Protein 6AAE (pdb70)

Nearest PDB structures (foldseek):
  6aae-assembly1_A  TM=1.003E+00  e=9.791E-67  uncultured bacterium
  6iey-assembly1_B  TM=1.002E+00  e=3.943E-62  uncultured bacterium
  6iey-assembly1_A  TM=9.837E-01  e=2.206E-59  uncultured bacterium
  6kmo-assembly1_A  TM=8.483E-01  e=2.985E-30  Enterobacter asburiae
  6kmo-assembly1_B  TM=8.339E-01  e=1.083E-29  Enterobacter asburiae

B-factor: mean 29.84, std 12.35, range [12.95, 97.44]

Sequence (622 aa):
PLNPHVEALLQMMAQMPAPDFSVANPAEIRAVFDNLAAPPQVARVENIAISLDGRDLDARLYVPEDADERPALMVYYHGGGWVIGTLDTHDGTCRALAQKSGCAVLSIAYRLAPEYRYPAPAEDCYDALVWAKQNAATLGVDGDRLAVGGDSAGGNLAAAVAIMARDRNGPALRHQLLIYPVTDNDFTLASYAENGGGEYYLSTDGMRWFWGHYLGDTAAENAPLAAVLNVADLSGLAPATVITAEYDPLRDEGIAYAKKLDAAGVPVDAATAPGMIHGFFSMFEAVPDSWEWIERGASNLKRDLALEPLNPHVEALLQMMAQMPAPDFSVANPAEIRAVFDNLAAPPQVARVENIAISLDGRDLDARLYVPEDADERPALMVYYHGGGWVIGTLDTHDGTCRALAQKSGCAVLSIAYRLAPEYRYPAPAEDCYDALVWAKQNAATLGVDGDRLAVGGDSAGGNLAAAVAIMARDRNGPALRHQLLIYPVTDNDFTLASYAENGGGEYYLSTDGMRWFWGHYLGDTAAENAPLAAVLNVADLSGLAPATVITAEYDPLRDEGIAYAKKLDAAGVPVDAATAPGMIHGFFSMFEAVPDSWEWIERGASNLKRDLALEHHHHHH

Solvent-accessible surface area: 24457 Å² total; per-residue (Å²): 141,36,18,94,45,0,71,35,17,31,104,21,57,77,134,55,94,86,78,129,107,121,84,53,73,19,71,41,48,52,44,48,29,54,130,82,36,17,41,15,115,15,58,121,45,62,89,30,73,0,79,28,136,80,42,104,3,94,1,24,0,0,14,3,79,153,31,79,174,131,4,4,0,0,0,0,0,2,0,11,3,0,0,6,2,30,16,10,20,10,15,20,2,0,29,0,0,0,72,76,2,27,6,0,0,0,0,0,26,6,63,32,0,26,100,101,100,29,71,21,0,1,49,0,0,16,42,0,0,37,46,0,76,141,45,11,95,116,18,33,2,6,9,106,12,0,0,0,0,0,7,10,0,0,0,0,0,0,0,0,0,2,4,3,6,73,92,112,144,23,16,85,28,71,5,0,0,0,0,2,0,0,0,16,51,57,36,122,49,55,0,8,88,93,3,5,69,38,88,34,95,20,17,17,88,0,2,127,20,16,10,41,21,0,12,30,158,51,48,15,142,110,0,81,31,0,2,0,28,97,27,96,82,1,46,68,9,10,38,2,0,2,1,4,0,55,43,0,0,1,36,35,0,0,53,35,0,5,138,66,0,92,86,33,62,4,86,41,45,53,23,45,0,95,3,3,0,13,11,0,0,50,19,11,111,14,0,32,65,0,61,105,18,0,75,90,0,0,50,14,0,127,165,43,3,53,127,203,153,43,18,101,35,0,75,36,23,22,104,33,52,81,116,77,80,91,79,72,56,102,66,74,53,19,70,88,18,41,59,56,51,25,69,53,79,3,36,1,85,15,57,111,31,70,100,38,70,0,75,26,135,85,42,104,5,92,1,28,3,0,13,5,94,139,24,52,181,126,5,3,0,0,0,0,0,1,0,12,3,0,0,11,5,50,16,43,9,5,20,21,3,0,21,0,0,0,58,81,2,26,6,0,0,0,0,0,26,6,61,33,0,29,106,97,103,26,64,22,0,0,45,0,0,15,40,0,0,40,33,0,76,133,40,12,102,109,13,37,2,16,9,96,14,0,0,0,0,0,8,10,0,0,0,0,0,0,0,0,0,3,3,3,6,76,94,110,142,20,14,84,25,104,0,0,0,0,0,2,0,0,0,14,50,50,35,120,46,56,0,7,94,95,3,6,65,39,100,40,85,16,28,22,106,22,2,126,60,22,9,41,38,0,15,32,156,51,43,10,141,110,0,63,28,0,0,0,25,88,21,104,83,3,47,69,8,10,36,2,0,2,1,3,0,51,36,0,0,1,35,31,0,0,75,29,0,5,154,72,0,91,87,32,63,4,88,38,38,52,26,47,0,94,4,4,0,13,10,0,0,51,19,10,75,20,0,53,63,0,44,112,19,1,76,87,0,0,60,11,0,127,134,34,2,57,93,141,161,99,113,150,172,194

Radius of gyration: 25.72 Å; Cα contacts (8 Å, |Δi|>4): 1347; chains: 2; bounding box: 73×61×62 Å

Secondary structure (DSSP, 8-state):
---HHHHHHHHHHHTSPP---SS--HHHHHHHHHHHHSPPP-SEEEEEEEEETTEEEEEEEEE-TT--SS--EEEEE--STTTS--TTTTHHHHHHHHHHH--EEEEE----TTTT-TTHHHHHHHHHHHHHHHTHHHHTS-TTSEEEEEETHHHHHHHHHHHHHHHTT-S--SEEEEES------TTSHHHHHHTTSTTSS-HHHHHHHHHHHHTTS-GGG-TTTSGGG-S--TTPPPEEEEEETT-TTHHHHHHHHHHHHHTT--EEEEEETT--TTGGGGTTT-TTHHHHHHHHHHHHHHHTS--/---HHHHHHHHHHTSS----TTS--HHHHHHHHTTSSSPPP-SEEEEEEEEETTEEEEEEEEE-TT--SS--EEEEE--STTTS--TTTTHHHHHHHHHHHTSEEEEE----TTTS-TTHHHHHHHHHHHHHHHTHHHHTS-TTSEEEEEETHHHHHHHHHHHHHHHTT-S--SEEEEES------TTSHHHHHHTTSTTSS-HHHHHHHHHHHHTTS-GGG-TTTSGGG-S--TTPPPEEEEEETT-TTHHHHHHHHHHHHHTT--EEEEEETT--TTGGGGTTT-TTHHHHHHHHHHHHHHHTPPPP-----

Structure (mmCIF, N/CA/C/O backbone):
data_6AAE
#
_entry.id   6AAE
#
_cell.length_a   118.943
_cell.length_b   153.586
_cell.length_c   44.243
_cell.angle_alpha   90.00
_cell.angle_beta   90.00
_cell.angle_gamma   90.00
#
_symmetry.space_group_name_H-M   'P 21 21 2'
#
loop_
_entity.id
_entity.type
_entity.pdbx_description
1 polymer Esterase
2 non-polymer 'PENTAETHYLENE GLYCOL'
3 non-polymer DI(HYDROXYETHYL)ETHER
4 water water
#
loop_
_atom_site.group_PDB
_atom_site.id
_atom_site.type_symbol
_atom_site.label_atom_id
_atom_site.label_alt_id
_atom_site.label_comp_id
_atom_site.label_asym_id
_atom_site.label_entity_id
_atom_site.label_seq_id
_atom_site.pdbx_PDB_ins_code
_atom_site.Cartn_x
_atom_site.Cartn_y
_atom_site.Cartn_z
_atom_site.occupancy
_atom_site.B_iso_or_equiv
_atom_site.auth_seq_id
_atom_site.auth_comp_id
_atom_site.auth_asym_id
_atom_site.auth_atom_id
_atom_site.pdbx_PDB_model_num
ATOM 1 N N . PRO A 1 2 ? -51.449 50.425 4.234 1.00 34.46 2 PRO A N 1
ATOM 2 C CA . PRO A 1 2 ? -50.850 50.085 2.942 1.00 31.39 2 PRO A CA 1
ATOM 3 C C . PRO A 1 2 ? -50.831 48.579 2.715 1.00 28.84 2 PRO A C 1
ATOM 4 O O . PRO A 1 2 ? -51.176 47.809 3.600 1.00 27.78 2 PRO A O 1
ATOM 8 N N . LEU A 1 3 ? -50.404 48.181 1.531 1.00 28.60 3 LEU A N 1
ATOM 9 C CA . LEU A 1 3 ? -50.356 46.781 1.168 1.00 26.82 3 LEU A CA 1
ATOM 10 C C . LEU A 1 3 ? -49.396 46.012 2.083 1.00 26.67 3 LEU A C 1
ATOM 11 O O . LEU A 1 3 ? -48.304 46.499 2.396 1.00 29.73 3 LEU A O 1
ATOM 16 N N . ASN A 1 4 ? -49.810 44.832 2.540 1.00 22.66 4 ASN A N 1
ATOM 17 C CA . ASN A 1 4 ? -48.917 43.945 3.279 1.00 25.08 4 ASN A CA 1
ATOM 18 C C . ASN A 1 4 ? -47.638 43.715 2.463 1.00 26.39 4 ASN A C 1
ATOM 19 O O . ASN A 1 4 ? -47.703 43.406 1.273 1.00 25.65 4 ASN A O 1
ATOM 24 N N . PRO A 1 5 ? -46.467 43.921 3.089 1.00 28.56 5 PRO A N 1
ATOM 25 C CA . PRO A 1 5 ? -45.180 43.812 2.388 1.00 31.77 5 PRO A CA 1
ATOM 26 C C . PRO A 1 5 ? -44.945 42.432 1.784 1.00 28.33 5 PRO A C 1
ATOM 27 O O . PRO A 1 5 ? -44.327 42.336 0.723 1.00 30.53 5 PRO A O 1
ATOM 31 N N . HIS A 1 6 ? -45.436 41.384 2.441 1.00 27.69 6 HIS A N 1
ATOM 32 C CA . HIS A 1 6 ? -45.294 40.043 1.898 1.00 28.11 6 HIS A CA 1
ATOM 33 C C . HIS A 1 6 ? -46.228 39.851 0.712 1.00 26.60 6 HIS A C 1
ATOM 34 O O . HIS A 1 6 ? -45.905 39.135 -0.234 1.00 26.28 6 HIS A O 1
ATOM 41 N N . VAL A 1 7 ? -47.386 40.503 0.754 1.00 26.85 7 VAL A N 1
ATOM 42 C CA . VAL A 1 7 ? -48.318 40.436 -0.365 1.00 24.87 7 VAL A CA 1
ATOM 43 C C . VAL A 1 7 ? -47.721 41.177 -1.554 1.00 25.25 7 VAL A C 1
ATOM 44 O O . VAL A 1 7 ? -47.783 40.714 -2.688 1.00 24.83 7 VAL A O 1
ATOM 48 N N . GLU A 1 8 ? -47.114 42.322 -1.277 1.00 26.18 8 GLU A N 1
ATOM 49 C CA . GLU A 1 8 ? -46.427 43.087 -2.308 1.00 29.30 8 GLU A CA 1
ATOM 50 C C . GLU A 1 8 ? -45.336 42.249 -2.981 1.00 31.00 8 GLU A C 1
ATOM 51 O O . GLU A 1 8 ? -45.280 42.169 -4.211 1.00 32.69 8 GLU A O 1
ATOM 57 N N . ALA A 1 9 ? -44.492 41.602 -2.179 1.00 31.19 9 ALA A N 1
ATOM 58 C CA . ALA A 1 9 ? -43.437 40.750 -2.722 1.00 30.36 9 ALA A CA 1
ATOM 59 C C . ALA A 1 9 ? -44.005 39.622 -3.575 1.00 33.02 9 ALA A C 1
ATOM 60 O O . ALA A 1 9 ? -43.438 39.288 -4.619 1.00 30.48 9 ALA A O 1
ATOM 62 N N . LEU A 1 10 ? -45.129 39.042 -3.147 1.00 24.39 10 LEU A N 1
ATOM 63 C CA . LEU A 1 10 ? -45.745 37.961 -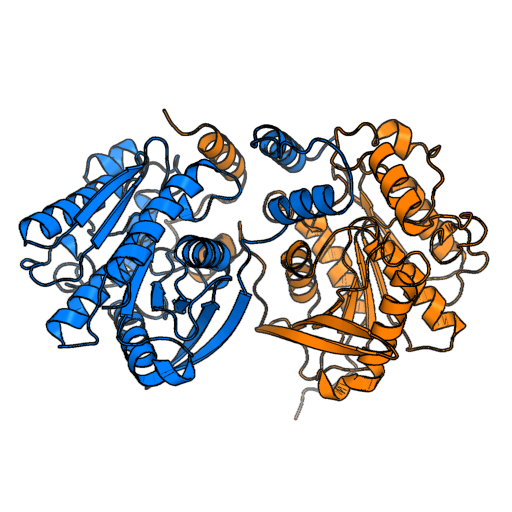3.904 1.00 27.70 10 LEU A CA 1
ATOM 64 C C . LEU A 1 10 ? -46.296 38.453 -5.242 1.00 31.17 10 LEU A C 1
ATOM 65 O O . LEU A 1 10 ? -46.147 37.780 -6.253 1.00 31.45 10 LEU A O 1
ATOM 70 N N . LEU A 1 11 ? -46.929 39.626 -5.247 1.00 30.13 11 LEU A N 1
ATOM 71 C CA . LEU A 1 11 ? -47.460 40.191 -6.489 1.00 32.95 11 LEU A CA 1
ATOM 72 C C . LEU A 1 11 ? -46.324 40.525 -7.451 1.00 35.18 11 LEU A C 1
ATOM 73 O O . LEU A 1 11 ? -46.447 40.349 -8.666 1.00 36.50 11 LEU A O 1
ATOM 78 N N . GLN A 1 12 ? -45.220 41.008 -6.897 1.00 32.42 12 GLN A N 1
ATOM 79 C CA . GLN A 1 12 ? -44.044 41.305 -7.702 1.00 38.97 12 GLN A CA 1
ATOM 80 C C . GLN A 1 12 ? -43.488 40.026 -8.294 1.00 41.69 12 GLN A C 1
ATOM 81 O O . GLN A 1 12 ? -43.158 39.977 -9.480 1.00 41.66 12 GLN A O 1
ATOM 87 N N . MET A 1 13 ? -43.407 38.985 -7.468 1.00 37.00 13 MET A N 1
ATOM 88 C CA . MET A 1 13 ? -42.892 37.704 -7.924 1.00 38.70 13 MET A CA 1
ATOM 89 C C . MET A 1 13 ? -43.790 37.106 -8.995 1.00 41.00 13 MET A C 1
ATOM 90 O O . MET A 1 13 ? -43.302 36.569 -9.987 1.00 45.76 13 MET A O 1
ATOM 95 N N . MET A 1 14 ? -45.101 37.209 -8.801 1.00 38.23 14 MET A N 1
ATOM 96 C CA . MET A 1 14 ? -46.056 36.698 -9.777 1.00 40.61 14 MET A CA 1
ATOM 97 C C . MET A 1 14 ? -45.894 37.430 -11.106 1.00 45.57 14 MET A C 1
ATOM 98 O O . MET A 1 14 ? -46.144 36.862 -12.168 1.00 46.70 14 MET A O 1
ATOM 103 N N . ALA A 1 15 ? -45.460 38.685 -11.033 1.00 42.11 15 ALA A N 1
ATOM 104 C CA . ALA A 1 15 ? -45.297 39.532 -12.214 1.00 47.57 15 ALA A CA 1
ATOM 105 C C . ALA A 1 15 ? -44.092 39.130 -13.067 1.00 52.90 15 ALA A C 1
ATOM 106 O O . ALA A 1 15 ? -44.103 39.311 -14.285 1.00 53.67 15 ALA A O 1
ATOM 108 N N . GLN A 1 16 ? -43.055 38.597 -12.424 1.00 50.99 16 GLN A N 1
ATOM 109 C CA . GLN A 1 16 ? -41.835 38.196 -13.124 1.00 50.89 16 GLN A CA 1
ATOM 110 C C . GLN A 1 16 ? -41.927 36.789 -13.710 1.00 52.76 16 GLN A C 1
ATOM 111 O O . GLN A 1 16 ? -40.946 36.268 -14.236 1.00 53.85 16 GLN A O 1
ATOM 117 N N . MET A 1 17 ? -43.098 36.172 -13.614 1.00 51.82 17 MET A N 1
ATOM 118 C CA . MET A 1 17 ? -43.279 34.820 -14.128 1.00 55.87 17 MET A CA 1
ATOM 119 C C . MET A 1 17 ? -43.643 34.849 -15.613 1.00 61.05 17 MET A C 1
ATOM 120 O O . MET A 1 17 ? -44.183 35.843 -16.103 1.00 56.94 17 MET A O 1
ATOM 125 N N . PRO A 1 18 ? -43.321 33.766 -16.340 1.00 65.08 18 PRO A N 1
ATOM 126 C CA . PRO A 1 18 ? -43.664 33.667 -17.763 1.00 66.68 18 PRO A CA 1
ATOM 127 C C . PRO A 1 18 ? -45.164 33.844 -18.013 1.00 69.14 18 PRO A C 1
ATOM 128 O O . PRO A 1 18 ? -45.961 33.141 -17.395 1.00 68.79 18 PRO A O 1
ATOM 132 N N . ALA A 1 19 ? -45.529 34.778 -18.890 1.00 71.77 19 ALA A N 1
ATOM 133 C CA . ALA A 1 19 ? -46.925 35.038 -19.246 1.00 73.70 19 ALA A CA 1
ATOM 134 C C . ALA A 1 19 ? -47.583 33.779 -19.843 1.00 78.57 19 ALA A C 1
ATOM 135 O O . ALA A 1 19 ? -46.913 33.000 -20.515 1.00 78.06 19 ALA A O 1
ATOM 137 N N . PRO A 1 20 ? -48.892 33.554 -19.583 1.00 82.15 20 PRO A N 1
ATOM 138 C CA . PRO A 1 20 ? -49.496 32.265 -20.001 1.00 80.85 20 PRO A CA 1
ATOM 139 C C . PRO A 1 20 ? -49.785 32.084 -21.520 1.00 80.30 20 PRO A C 1
ATOM 140 O O . PRO A 1 20 ? -50.045 30.964 -21.916 1.00 79.96 20 PRO A O 1
ATOM 144 N N . ASP A 1 21 ? -49.742 33.190 -22.281 1.00 79.79 21 ASP A N 1
ATOM 145 C CA . ASP A 1 21 ? -49.869 33.372 -23.767 1.00 81.03 21 ASP A CA 1
ATOM 146 C C . ASP A 1 21 ? -51.220 33.072 -24.482 1.00 74.94 21 ASP A C 1
ATOM 147 O O . ASP A 1 21 ? -51.242 32.848 -25.684 1.00 76.81 21 ASP A O 1
ATOM 152 N N . PHE A 1 22 ? -52.336 33.152 -23.770 1.00 65.10 22 PHE A N 1
ATOM 153 C CA . PHE A 1 22 ? -53.621 32.892 -24.392 1.00 58.42 22 PHE A CA 1
ATOM 154 C C . PHE A 1 22 ? -54.150 34.122 -25.147 1.00 48.98 22 PHE A C 1
ATOM 155 O O . PHE A 1 22 ? -53.948 35.277 -24.743 1.00 50.29 22 PHE A O 1
ATOM 163 N N . SER A 1 23 ? -54.839 33.844 -26.249 1.00 47.33 23 SER A N 1
ATOM 164 C CA . SER A 1 23 ? -55.327 34.868 -27.167 1.00 43.18 23 SER A CA 1
ATOM 165 C C . SER A 1 23 ? -56.619 35.507 -26.664 1.00 41.90 23 SER A C 1
ATOM 166 O O . SER A 1 23 ? -56.908 36.675 -26.949 1.00 43.81 23 SER A O 1
ATOM 169 N N . VAL A 1 24 ? -57.404 34.734 -25.919 1.00 38.23 24 VAL A N 1
ATOM 170 C CA . VAL A 1 24 ? -58.689 35.229 -25.457 1.00 35.68 24 VAL A CA 1
ATOM 171 C C . VAL A 1 24 ? -59.089 34.614 -24.109 1.00 27.05 24 VAL A C 1
ATOM 172 O O . VAL A 1 24 ? -58.715 33.483 -23.778 1.00 30.12 24 VAL A O 1
ATOM 176 N N . ALA A 1 25 ? -59.850 35.386 -23.339 1.00 28.22 25 ALA A N 1
ATOM 177 C CA . ALA A 1 25 ? -60.324 34.966 -22.024 1.00 26.90 25 ALA A CA 1
ATOM 178 C C . ALA A 1 25 ? -61.626 34.196 -22.123 1.00 23.06 25 ALA A C 1
ATOM 179 O O . ALA A 1 25 ? -62.707 34.743 -21.898 1.00 24.28 25 ALA A O 1
ATOM 181 N N . ASN A 1 26 ? -61.530 32.927 -22.498 1.00 21.34 26 ASN A N 1
ATOM 182 C CA . ASN A 1 26 ? -62.665 32.029 -22.413 1.00 19.28 26 ASN A CA 1
ATOM 183 C C . ASN A 1 26 ? -62.447 31.081 -21.227 1.00 18.54 26 ASN A C 1
ATOM 184 O O . ASN A 1 26 ? -61.334 31.012 -20.707 1.00 20.35 26 ASN A O 1
ATOM 189 N N . PRO A 1 27 ? -63.490 30.358 -20.803 1.00 19.01 27 PRO A N 1
ATOM 190 C CA . PRO A 1 27 ? -63.350 29.547 -19.581 1.00 17.65 27 PRO A CA 1
ATOM 191 C C . PRO A 1 27 ? -62.195 28.539 -19.606 1.00 19.04 27 PRO A C 1
ATOM 192 O O . PRO A 1 27 ? -61.480 28.429 -18.611 1.00 21.23 27 PRO A O 1
ATOM 196 N N . ALA A 1 28 ? -61.985 27.833 -20.714 1.00 20.05 28 ALA A N 1
ATOM 197 C CA . ALA A 1 28 ? -60.932 26.826 -20.734 1.00 21.09 28 ALA A CA 1
ATOM 198 C C . ALA A 1 28 ? -59.560 27.464 -20.494 1.00 21.53 28 ALA A C 1
ATOM 199 O O . ALA A 1 28 ? -58.740 26.921 -19.751 1.00 23.78 28 ALA A O 1
ATOM 201 N N . GLU A 1 29 ? -59.330 28.625 -21.097 1.00 22.67 29 GLU A N 1
ATOM 202 C CA . GLU A 1 29 ? -58.065 29.337 -20.936 1.00 26.31 29 GLU A CA 1
ATOM 203 C C . GLU A 1 29 ? -57.852 29.795 -19.495 1.00 24.69 29 GLU A C 1
ATOM 204 O O . GLU A 1 29 ? -56.759 29.647 -18.932 1.00 25.49 29 GLU A O 1
ATOM 210 N N . ILE A 1 30 ? -58.896 30.379 -18.921 1.00 21.15 30 ILE A N 1
ATOM 211 C CA . ILE A 1 30 ? -58.788 30.961 -17.587 1.00 20.95 30 ILE A CA 1
ATOM 212 C C . ILE A 1 30 ? -58.651 29.828 -16.565 1.00 22.17 30 ILE A C 1
ATOM 213 O O . ILE A 1 30 ? -57.888 29.951 -15.615 1.00 22.64 30 ILE A O 1
ATOM 218 N N . ARG A 1 31 ? -59.370 28.729 -16.778 1.00 19.62 31 ARG A N 1
ATOM 219 C CA . ARG A 1 31 ? -59.224 27.536 -15.936 1.00 20.20 31 ARG A CA 1
ATOM 220 C C . ARG A 1 31 ? -57.786 27.046 -15.953 1.00 25.00 31 ARG A C 1
ATOM 221 O O . ARG A 1 31 ? -57.214 26.706 -14.917 1.00 23.24 31 ARG A O 1
ATOM 229 N N . ALA A 1 32 ? -57.200 27.019 -17.148 1.00 23.94 32 ALA A N 1
ATOM 230 C CA . ALA A 1 32 ? -55.845 26.517 -17.319 1.00 25.03 32 ALA A CA 1
ATOM 231 C C . ALA A 1 32 ? -54.844 27.401 -16.594 1.00 24.60 32 ALA A C 1
ATOM 232 O O . ALA A 1 32 ? -53.957 26.898 -15.902 1.00 27.31 32 ALA A O 1
ATOM 234 N N . VAL A 1 33 ? -54.985 28.713 -16.753 1.00 24.87 33 VAL A N 1
ATOM 235 C CA . VAL A 1 33 ? -54.103 29.657 -16.070 1.00 28.26 33 VAL A CA 1
ATOM 236 C C . VAL A 1 33 ? -54.204 29.502 -14.546 1.00 28.86 33 VAL A C 1
ATOM 237 O O . VAL A 1 33 ? -53.185 29.440 -13.856 1.00 31.15 33 VAL A O 1
ATOM 241 N N . PHE A 1 34 ? -55.429 29.416 -14.032 1.00 25.56 34 PHE A N 1
ATOM 242 C CA . PHE A 1 34 ? -55.634 29.307 -12.589 1.00 22.29 34 PHE A CA 1
ATOM 243 C C . PHE A 1 34 ? -55.113 27.969 -12.052 1.00 23.84 34 PHE A C 1
ATOM 244 O O . PHE A 1 34 ? -54.475 27.935 -11.001 1.00 23.30 34 PHE A O 1
ATOM 252 N N . ASP A 1 35 ? -55.376 26.872 -12.759 1.00 22.21 35 ASP A N 1
ATOM 253 C CA . ASP A 1 35 ? -54.783 25.580 -12.385 1.00 25.69 35 ASP A CA 1
ATOM 254 C C . ASP A 1 35 ? -53.257 25.639 -12.292 1.00 27.66 35 ASP A C 1
ATOM 255 O O . ASP A 1 35 ? -52.652 25.094 -11.363 1.00 26.41 35 ASP A O 1
ATOM 260 N N . ASN A 1 36 ? -52.627 26.298 -13.257 1.00 25.51 36 ASN A N 1
ATOM 261 C CA . ASN A 1 36 ? -51.175 26.378 -13.265 1.00 30.91 36 ASN A CA 1
ATOM 262 C C . ASN A 1 36 ? -50.656 27.152 -12.058 1.00 30.70 36 ASN A C 1
ATOM 263 O O . ASN A 1 36 ? -49.629 26.808 -11.479 1.00 34.91 36 ASN A O 1
ATOM 268 N N . LEU A 1 37 ? -51.377 28.201 -11.696 1.00 26.17 37 LEU A N 1
ATOM 269 C CA . LEU A 1 37 ? -51.015 29.054 -10.576 1.00 30.93 37 LEU A CA 1
ATOM 270 C C . LEU A 1 37 ? -51.259 28.346 -9.256 1.00 30.28 37 LEU A C 1
ATOM 271 O O . LEU A 1 37 ? -50.402 28.332 -8.372 1.00 32.92 37 LEU A O 1
ATOM 276 N N . ALA A 1 38 ? -52.435 27.743 -9.134 1.00 23.54 38 ALA A N 1
ATOM 277 C CA . ALA A 1 38 ? -52.960 27.410 -7.812 1.00 24.27 38 ALA A CA 1
ATOM 278 C C . ALA A 1 38 ? -52.845 25.942 -7.410 1.00 23.41 38 ALA A C 1
ATOM 279 O O . ALA A 1 38 ? -52.962 25.629 -6.231 1.00 25.79 38 ALA A O 1
ATOM 281 N N . ALA A 1 39 ? -52.649 25.036 -8.359 1.00 19.69 39 ALA A N 1
ATOM 282 C CA . ALA A 1 39 ? -52.658 23.619 -8.005 1.00 21.40 39 ALA A CA 1
ATOM 283 C C . ALA A 1 39 ? -51.271 23.005 -8.117 1.00 23.66 39 ALA A C 1
ATOM 284 O O . ALA A 1 39 ? -50.435 23.479 -8.892 1.00 24.01 39 ALA A O 1
ATOM 286 N N . PRO A 1 40 ? -51.030 21.923 -7.361 1.00 23.62 40 PRO A N 1
ATOM 287 C CA . PRO A 1 40 ? -49.759 21.208 -7.510 1.00 26.46 40 PRO A CA 1
ATOM 288 C C . PRO A 1 40 ? -49.726 20.521 -8.868 1.00 23.31 40 PRO A C 1
ATOM 289 O O . PRO A 1 40 ? -50.763 20.466 -9.536 1.00 24.42 40 PRO A O 1
ATOM 293 N N . PRO A 1 41 ? -48.555 20.043 -9.298 1.00 21.59 41 PRO A N 1
ATOM 294 C CA . PRO A 1 41 ? -48.508 19.401 -10.614 1.00 19.27 41 PRO A CA 1
ATOM 295 C C . PRO A 1 41 ? -49.502 18.261 -10.694 1.00 24.93 41 PRO A C 1
ATOM 296 O O . PRO A 1 41 ? -49.631 17.476 -9.749 1.00 21.79 41 PRO A O 1
ATOM 300 N N . GLN A 1 42 ? -50.197 18.178 -11.818 1.00 23.03 42 GLN A N 1
ATOM 301 C CA . GLN A 1 42 ? -51.275 17.211 -11.954 1.00 24.47 42 GLN A CA 1
ATOM 302 C C . GLN A 1 42 ? -50.781 15.786 -12.185 1.00 25.63 42 GLN A C 1
ATOM 303 O O . GLN A 1 42 ? -49.927 15.531 -13.036 1.00 25.62 42 GLN A O 1
ATOM 309 N N . VAL A 1 43 ? -51.314 14.859 -11.402 1.00 23.86 43 VAL A N 1
ATOM 310 C CA . VAL A 1 43 ? -51.115 13.442 -11.654 1.00 22.95 43 VAL A CA 1
ATOM 311 C C . VAL A 1 43 ? -52.494 12.779 -11.701 1.00 23.34 43 VAL A C 1
ATOM 312 O O . VAL A 1 43 ? -53.490 13.412 -11.372 1.00 27.44 43 VAL A O 1
ATOM 316 N N . ALA A 1 44 ? -52.553 11.524 -12.119 1.00 24.62 44 ALA A N 1
ATOM 317 C CA . ALA A 1 44 ? -53.841 10.842 -12.237 1.00 28.81 44 ALA A CA 1
ATOM 318 C C . ALA A 1 44 ? -54.342 10.377 -10.883 1.00 32.79 44 ALA A C 1
ATOM 319 O O . ALA A 1 44 ? -55.533 10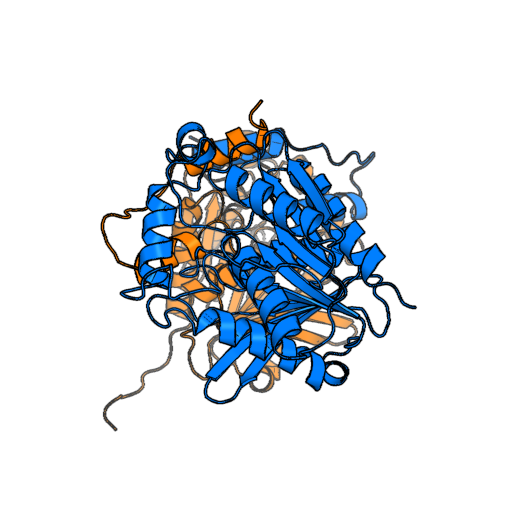.457 -10.572 1.00 29.95 44 ALA A O 1
ATOM 321 N N . ARG A 1 45 ? -53.429 9.873 -10.071 1.00 23.67 45 ARG A N 1
ATOM 322 C CA . ARG A 1 45 ? -53.827 9.274 -8.815 1.00 30.21 45 ARG A CA 1
ATOM 323 C C . ARG A 1 45 ? -52.738 9.442 -7.783 1.00 25.41 45 ARG A C 1
ATOM 324 O O . ARG A 1 45 ? -51.560 9.277 -8.087 1.00 25.12 45 ARG A O 1
ATOM 332 N N . VAL A 1 46 ? -53.158 9.776 -6.571 1.00 26.54 46 VAL A N 1
ATOM 333 C CA . VAL A 1 46 ? -52.288 9.819 -5.417 1.00 25.41 46 VAL A CA 1
ATOM 334 C C . VAL A 1 46 ? -52.936 8.941 -4.368 1.00 26.92 46 VAL A C 1
ATOM 335 O O . VAL A 1 46 ? -54.118 9.103 -4.079 1.00 28.72 46 VAL A O 1
ATOM 339 N N . GLU A 1 47 ? -52.180 8.003 -3.821 1.00 23.29 47 GLU A N 1
ATOM 340 C CA . GLU A 1 47 ? -52.698 7.083 -2.819 1.00 27.37 47 GLU A CA 1
ATOM 341 C C . GLU A 1 47 ? -51.826 7.101 -1.572 1.00 27.14 47 GLU A C 1
ATOM 342 O O . GLU A 1 47 ? -50.615 6.916 -1.654 1.00 25.83 47 GLU A O 1
ATOM 348 N N . ASN A 1 48 ? -52.445 7.323 -0.420 1.00 26.02 48 ASN A N 1
ATOM 349 C CA . ASN A 1 48 ? -51.748 7.220 0.846 1.00 26.69 48 ASN A CA 1
ATOM 350 C C . ASN A 1 48 ? -51.691 5.767 1.272 1.00 31.62 48 ASN A C 1
ATOM 351 O O . ASN A 1 48 ? -52.716 5.103 1.392 1.00 33.97 48 ASN A O 1
ATOM 356 N N . ILE A 1 49 ? -50.483 5.270 1.481 1.00 27.08 49 ILE A N 1
ATOM 357 C CA . ILE A 1 49 ? -50.275 3.855 1.750 1.00 29.57 49 ILE A CA 1
ATOM 358 C C . ILE A 1 49 ? -49.559 3.683 3.077 1.00 33.72 49 ILE A C 1
ATOM 359 O O . ILE A 1 49 ? -48.623 4.415 3.374 1.00 33.30 49 ILE A O 1
ATOM 364 N N . ALA A 1 50 ? -50.007 2.740 3.894 1.00 31.58 50 ALA A N 1
ATOM 365 C CA . ALA A 1 50 ? -49.257 2.418 5.098 1.00 32.99 50 ALA A CA 1
ATOM 366 C C . ALA A 1 50 ? -48.417 1.171 4.852 1.00 33.31 50 ALA A C 1
ATOM 367 O O . ALA A 1 50 ? -48.946 0.118 4.517 1.00 34.88 50 ALA A O 1
ATOM 369 N N . ILE A 1 51 ? -47.103 1.291 5.004 1.00 27.59 51 ILE A N 1
ATOM 370 C CA . ILE A 1 51 ? -46.224 0.141 4.814 1.00 25.43 51 ILE A CA 1
ATOM 371 C C . ILE A 1 51 ? -45.900 -0.511 6.149 1.00 27.59 51 ILE A C 1
ATOM 372 O O . ILE A 1 51 ? -45.222 0.073 6.987 1.00 25.93 51 ILE A O 1
ATOM 377 N N . SER A 1 52 ? -46.407 -1.723 6.357 1.00 27.21 52 SER A N 1
ATOM 378 C CA . SER A 1 52 ? -46.170 -2.421 7.611 1.00 28.40 52 SER A CA 1
ATOM 379 C C . SER A 1 52 ? -44.954 -3.302 7.473 1.00 29.46 52 SER A C 1
ATOM 380 O O . SER A 1 52 ? -44.986 -4.312 6.770 1.00 28.97 52 SER A O 1
ATOM 383 N N . LEU A 1 53 ? -43.870 -2.889 8.123 1.00 26.24 53 LEU A N 1
ATOM 384 C CA . LEU A 1 53 ? -42.632 -3.648 8.115 1.00 30.23 53 LEU A CA 1
ATOM 385 C C . LEU A 1 53 ? -42.459 -4.349 9.445 1.00 31.30 53 LEU A C 1
ATOM 386 O O . LEU A 1 53 ? -43.196 -4.086 10.395 1.00 33.53 53 LEU A O 1
ATOM 391 N N . ASP A 1 54 ? -41.473 -5.235 9.511 1.00 33.20 54 ASP A N 1
ATOM 392 C CA . ASP A 1 54 ? -41.111 -5.854 10.774 1.00 38.02 54 ASP A CA 1
ATOM 393 C C . ASP A 1 54 ? -40.718 -4.790 11.791 1.00 35.59 54 ASP A C 1
ATOM 394 O O . ASP A 1 54 ? -39.685 -4.143 11.642 1.00 35.07 54 ASP A O 1
ATOM 399 N N . GLY A 1 55 ? -41.555 -4.591 12.805 1.00 34.41 55 GLY A N 1
ATOM 400 C CA . GLY A 1 55 ? -41.212 -3.722 13.918 1.00 34.60 55 GLY A CA 1
ATOM 401 C C . GLY A 1 55 ? -41.589 -2.254 13.795 1.00 36.08 55 GLY A C 1
ATOM 402 O O . GLY A 1 55 ? -41.432 -1.491 14.754 1.00 34.07 55 GLY A O 1
ATOM 403 N N . ARG A 1 56 ? -42.084 -1.848 12.629 1.00 32.47 56 ARG A N 1
ATOM 404 C CA . ARG A 1 56 ? -42.454 -0.449 12.413 1.00 32.62 56 ARG A CA 1
ATOM 405 C C . ARG A 1 56 ? -43.351 -0.293 11.194 1.00 30.17 56 ARG A C 1
ATOM 406 O O . ARG A 1 56 ? -43.230 -1.053 10.231 1.00 26.90 56 ARG A O 1
ATOM 414 N N . ASP A 1 57 ? -44.242 0.694 11.246 1.00 29.76 57 ASP A N 1
ATOM 415 C CA . ASP A 1 57 ? -45.033 1.100 10.088 1.00 26.75 57 ASP A CA 1
ATOM 416 C C . ASP A 1 57 ? -44.480 2.395 9.511 1.00 26.92 57 ASP A C 1
ATOM 417 O O . ASP A 1 57 ? -44.144 3.312 10.258 1.00 28.97 57 ASP A O 1
ATOM 422 N N . LEU A 1 58 ? -44.395 2.473 8.189 1.00 24.14 58 LEU A N 1
ATOM 423 C CA . LEU A 1 58 ? -43.981 3.716 7.536 1.00 24.55 58 LEU A CA 1
ATOM 424 C C . LEU A 1 58 ? -45.119 4.239 6.683 1.00 26.57 58 LEU A C 1
ATOM 425 O O . LEU A 1 58 ? -45.764 3.470 5.968 1.00 26.90 58 LEU A O 1
ATOM 430 N N . ASP A 1 59 ? -45.379 5.539 6.758 1.00 24.45 59 ASP A N 1
ATOM 431 C CA . ASP A 1 59 ? -46.293 6.163 5.813 1.00 23.69 59 ASP A CA 1
ATOM 432 C C . ASP A 1 59 ? -45.610 6.249 4.461 1.00 22.27 59 ASP A C 1
ATOM 433 O O . ASP A 1 59 ? -44.404 6.485 4.396 1.00 21.81 59 ASP A O 1
ATOM 438 N N . ALA A 1 60 ? -46.374 6.057 3.390 1.00 22.48 60 ALA A N 1
ATOM 439 C CA . ALA A 1 60 ? -45.863 6.257 2.041 1.00 21.16 60 ALA A CA 1
ATOM 440 C C . ALA A 1 60 ? -46.936 6.852 1.145 1.00 21.13 60 ALA A C 1
ATOM 441 O O . ALA A 1 60 ? -48.116 6.887 1.501 1.00 20.89 60 ALA A O 1
ATOM 443 N N . ARG A 1 61 ? -46.522 7.338 -0.023 1.00 20.75 61 ARG A N 1
ATOM 444 C CA . ARG A 1 61 ? -47.475 7.920 -0.946 1.00 18.27 61 ARG A CA 1
ATOM 445 C C . ARG A 1 61 ? -47.098 7.521 -2.356 1.00 20.52 61 ARG A C 1
ATOM 446 O O . ARG A 1 61 ? -45.947 7.663 -2.771 1.00 20.36 61 ARG A O 1
ATOM 454 N N . LEU A 1 62 ? -48.086 7.000 -3.074 1.00 18.47 62 LEU A N 1
ATOM 455 C CA . LEU A 1 62 ? -47.897 6.525 -4.435 1.00 18.46 62 LEU A CA 1
ATOM 456 C C . LEU A 1 62 ? -48.497 7.531 -5.401 1.00 21.34 62 LEU A C 1
ATOM 457 O O . LEU A 1 62 ? -49.659 7.924 -5.262 1.00 22.29 62 LEU A O 1
ATOM 462 N N . TYR A 1 63 ? -47.693 7.959 -6.367 1.00 19.32 63 TYR A N 1
ATOM 463 C CA . TYR A 1 63 ? -48.124 8.912 -7.374 1.00 18.66 63 TYR A CA 1
ATOM 464 C C . TYR A 1 63 ? -48.134 8.194 -8.717 1.00 22.24 63 TYR A C 1
ATOM 465 O O . TYR A 1 63 ? -47.127 7.621 -9.122 1.00 21.52 63 TYR A O 1
ATOM 474 N N . VAL A 1 64 ? -49.270 8.203 -9.398 1.00 21.58 64 VAL A N 1
ATOM 475 C CA . VAL A 1 64 ? -49.336 7.623 -10.733 1.00 22.92 64 VAL A CA 1
ATOM 476 C C . VAL A 1 64 ? -49.664 8.735 -11.721 1.00 24.57 64 VAL A C 1
ATOM 477 O O . VAL A 1 64 ? -50.689 9.404 -11.585 1.00 24.87 64 VAL A O 1
ATOM 481 N N . PRO A 1 65 ? -48.778 8.968 -12.701 1.00 26.28 65 PRO A N 1
ATOM 482 C CA . PRO A 1 65 ? -49.033 10.120 -13.569 1.00 28.30 65 PRO A CA 1
ATOM 483 C C . PRO A 1 65 ? -50.072 9.831 -14.651 1.00 33.18 65 PRO A C 1
ATOM 484 O O . PRO A 1 65 ? -50.361 8.666 -14.940 1.00 31.40 65 PRO A O 1
ATOM 488 N N . GLU A 1 66 ? -50.616 10.893 -15.243 1.00 31.81 66 GLU A N 1
ATOM 489 C CA . GLU A 1 66 ? -51.462 10.753 -16.418 1.00 38.83 66 GLU A CA 1
ATOM 490 C C . GLU A 1 66 ? -50.620 10.107 -17.510 1.00 41.69 66 GLU A C 1
ATOM 491 O O . GLU A 1 66 ? -49.389 10.157 -17.444 1.00 44.12 66 GLU A O 1
ATOM 497 N N . ASP A 1 67 ? -51.264 9.485 -18.493 1.00 46.61 67 ASP A N 1
ATOM 498 C CA . ASP A 1 67 ? -50.549 8.981 -19.667 1.00 46.86 67 ASP A CA 1
ATOM 499 C C . ASP A 1 67 ? -49.646 7.792 -19.324 1.00 47.06 67 ASP A C 1
ATOM 500 O O . ASP A 1 67 ? -48.810 7.400 -20.133 1.00 48.61 67 ASP A O 1
ATOM 505 N N . ALA A 1 68 ? -49.783 7.235 -18.125 1.00 45.50 68 ALA A N 1
ATOM 506 C CA . ALA A 1 68 ? -48.8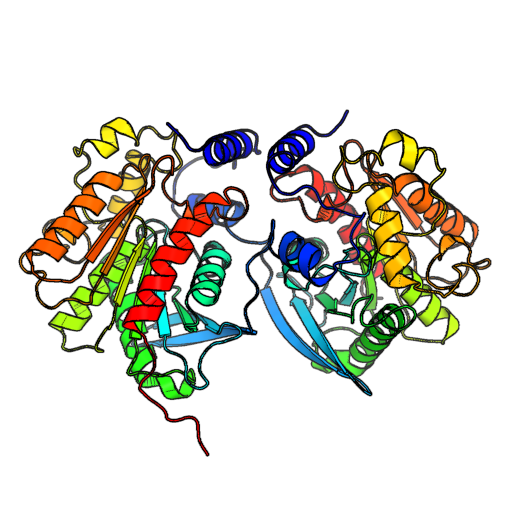79 6.166 -17.694 1.00 42.34 68 ALA A CA 1
ATOM 507 C C . ALA A 1 68 ? -49.286 4.822 -18.279 1.00 39.98 68 ALA A C 1
ATOM 508 O O . ALA A 1 68 ? -50.455 4.601 -18.596 1.00 41.31 68 ALA A O 1
ATOM 510 N N . ASP A 1 69 ? -48.309 3.930 -18.410 1.00 38.49 69 ASP A N 1
ATOM 511 C CA . ASP A 1 69 ? -48.565 2.534 -18.751 1.00 38.96 69 ASP A CA 1
ATOM 512 C C . ASP A 1 69 ? -49.546 1.908 -17.770 1.00 39.17 69 ASP A C 1
ATOM 513 O O . ASP A 1 69 ? -49.735 2.403 -16.657 1.00 39.85 69 ASP A O 1
ATOM 518 N N . GLU A 1 70 ? -50.151 0.803 -18.186 1.00 40.32 70 GLU A N 1
ATOM 519 C CA . GLU A 1 70 ? -51.032 0.027 -17.328 1.00 39.45 70 GLU A CA 1
ATOM 520 C C . GLU A 1 70 ? -50.302 -0.452 -16.078 1.00 39.29 70 GLU A C 1
ATOM 521 O O . GLU A 1 70 ? -50.831 -0.379 -14.965 1.00 37.50 70 GLU A O 1
ATOM 527 N N . ARG A 1 71 ? -49.085 -0.945 -16.279 1.00 37.65 71 ARG A N 1
ATOM 528 C CA . ARG A 1 71 ? -48.193 -1.349 -15.193 1.00 33.91 71 ARG A CA 1
ATOM 529 C C . ARG A 1 71 ? -46.912 -0.530 -15.275 1.00 31.40 71 ARG A C 1
ATOM 530 O O . ARG A 1 71 ? -45.922 -0.998 -15.828 1.00 30.51 71 ARG A O 1
ATOM 538 N N . PRO A 1 72 ? -46.925 0.696 -14.744 1.00 26.69 72 PRO A N 1
ATOM 539 C CA . PRO A 1 72 ? -45.755 1.555 -14.972 1.00 27.67 72 PRO A CA 1
ATOM 540 C C . PRO A 1 72 ? -44.528 1.161 -14.152 1.00 27.81 72 PRO A C 1
ATOM 541 O O . PRO A 1 72 ? -44.629 0.472 -13.126 1.00 25.13 72 PRO A O 1
ATOM 545 N N . ALA A 1 73 ? -43.364 1.595 -14.620 1.00 24.50 73 ALA A N 1
ATOM 546 C CA . ALA A 1 73 ? -42.144 1.491 -13.829 1.00 24.66 73 ALA A CA 1
ATOM 547 C C . ALA A 1 73 ? -42.303 2.286 -12.528 1.00 22.79 73 ALA A C 1
ATOM 548 O O . ALA A 1 73 ? -43.168 3.151 -12.422 1.00 23.78 73 ALA A O 1
ATOM 550 N N . LEU A 1 74 ? -41.467 1.992 -11.542 1.00 22.12 74 LEU A N 1
ATOM 551 C CA . LEU A 1 74 ? -41.579 2.625 -10.231 1.00 20.59 74 LEU A CA 1
ATOM 552 C C . LEU A 1 74 ? -40.254 3.200 -9.752 1.00 21.20 74 LEU A C 1
ATOM 553 O O . LEU A 1 74 ? -39.251 2.492 -9.712 1.00 21.18 74 LEU A O 1
ATOM 558 N N . MET A 1 75 ? -40.252 4.479 -9.385 1.00 20.80 75 MET A N 1
ATOM 559 C CA . MET A 1 75 ? -39.171 5.022 -8.583 1.00 18.76 75 MET A CA 1
ATOM 560 C C . MET A 1 75 ? -39.562 5.127 -7.114 1.00 20.39 75 MET A C 1
ATOM 561 O O . MET A 1 75 ? -40.531 5.805 -6.760 1.00 21.33 75 MET A O 1
ATOM 566 N N . VAL A 1 76 ? -38.805 4.464 -6.253 1.00 18.76 76 VAL A N 1
ATOM 567 C CA . VAL A 1 76 ? -38.973 4.649 -4.821 1.00 19.40 76 VAL A CA 1
ATOM 568 C C . VAL A 1 76 ? -38.173 5.895 -4.430 1.00 20.74 76 VAL A C 1
ATOM 569 O O . VAL A 1 76 ? -36.976 5.983 -4.697 1.00 20.12 76 VAL A O 1
ATOM 573 N N . TYR A 1 77 ? -38.858 6.869 -3.841 1.00 19.03 77 TYR A N 1
ATOM 574 C CA . TYR A 1 77 ? -38.280 8.196 -3.592 1.00 17.63 77 TYR A CA 1
ATOM 575 C C . TYR A 1 77 ? -38.106 8.487 -2.109 1.00 19.44 77 TYR A C 1
ATOM 576 O O . TYR A 1 77 ? -38.989 8.200 -1.298 1.00 19.55 77 TYR A O 1
ATOM 585 N N . TYR A 1 78 ? -36.976 9.094 -1.762 1.00 19.29 78 TYR A N 1
ATOM 586 C CA . TYR A 1 78 ? -36.678 9.458 -0.381 1.00 19.63 78 TYR A CA 1
ATOM 587 C C . TYR A 1 78 ? -36.491 10.969 -0.236 1.00 21.30 78 TYR A C 1
ATOM 588 O O . TYR A 1 78 ? -35.575 11.555 -0.835 1.00 20.93 78 TYR A O 1
ATOM 597 N N . HIS A 1 79 ? -37.361 11.599 0.555 1.00 17.75 79 HIS A N 1
ATOM 598 C CA . HIS A 1 79 ? -37.321 13.055 0.720 1.00 19.09 79 HIS A CA 1
ATOM 599 C C . HIS A 1 79 ? -36.062 13.531 1.428 1.00 21.72 79 HIS A C 1
ATOM 600 O O . HIS A 1 79 ? -35.464 12.810 2.220 1.00 19.67 79 HIS A O 1
ATOM 607 N N . GLY A 1 80 ? -35.698 14.782 1.169 1.00 21.52 80 GLY A N 1
ATOM 608 C CA . GLY A 1 80 ? -34.615 15.415 1.898 1.00 21.19 80 GLY A CA 1
ATOM 609 C C . GLY A 1 80 ? -35.073 16.059 3.191 1.00 22.68 80 GLY A C 1
ATOM 610 O O . GLY A 1 80 ? -36.252 16.013 3.547 1.00 21.41 80 GLY A O 1
ATOM 611 N N . GLY A 1 81 ? -34.132 16.684 3.888 1.00 19.87 81 GLY A N 1
ATOM 612 C CA . GLY A 1 81 ? -34.376 17.249 5.199 1.00 22.27 81 GLY A CA 1
ATOM 613 C C . GLY A 1 81 ? -33.288 16.867 6.192 1.00 19.33 81 GLY A C 1
ATOM 614 O O . GLY A 1 81 ? -33.530 16.859 7.404 1.00 22.57 81 GLY A O 1
ATOM 615 N N . GLY A 1 82 ? -32.102 16.535 5.681 1.00 21.36 82 GLY A N 1
ATOM 616 C CA . GLY A 1 82 ? -30.943 16.299 6.529 1.00 20.85 82 GLY A CA 1
ATOM 617 C C . GLY A 1 82 ? -31.062 15.141 7.511 1.00 23.10 82 GLY A C 1
ATOM 618 O O . GLY A 1 82 ? -30.420 15.153 8.568 1.00 23.17 82 GLY A O 1
ATOM 619 N N . TRP A 1 83 ? -31.904 14.163 7.169 1.00 21.33 83 TRP A N 1
ATOM 620 C CA . TRP A 1 83 ? -32.153 12.970 7.986 1.00 21.61 83 TRP A CA 1
ATOM 621 C C . TRP A 1 83 ? -32.955 13.282 9.245 1.00 22.76 83 TRP A C 1
ATOM 622 O O . TRP A 1 83 ? -33.183 12.393 10.076 1.00 24.26 83 TRP A O 1
ATOM 633 N N . VAL A 1 84 ? -33.378 14.533 9.398 1.00 22.17 84 VAL A N 1
ATOM 634 C CA . VAL A 1 84 ? -34.002 14.990 10.636 1.00 23.49 84 VAL A CA 1
ATOM 635 C C . VAL A 1 84 ? -35.394 15.595 10.407 1.00 21.58 84 VAL A C 1
ATOM 636 O O . VAL A 1 84 ? -36.306 15.414 11.212 1.00 23.16 84 VAL A O 1
ATOM 640 N N . ILE A 1 85 ? -35.559 16.321 9.311 1.00 21.74 85 ILE A N 1
ATOM 641 C CA . ILE A 1 85 ? -36.839 16.960 9.032 1.00 21.83 85 ILE A CA 1
ATOM 642 C C . ILE A 1 85 ? -37.365 16.524 7.659 1.00 22.03 85 ILE A C 1
ATOM 643 O O . ILE A 1 85 ? -36.787 15.652 7.010 1.00 20.65 85 ILE A O 1
ATOM 648 N N . GLY A 1 86 ? -38.478 17.105 7.231 1.00 22.82 86 GLY A N 1
ATOM 649 C CA . GLY A 1 86 ? -39.089 16.701 5.973 1.00 20.33 86 GLY A CA 1
ATOM 650 C C . GLY A 1 86 ? -40.197 15.687 6.174 1.00 21.68 86 GLY A C 1
ATOM 651 O O . GLY A 1 86 ? -40.154 14.879 7.107 1.00 20.55 86 GLY A O 1
ATOM 652 N N . THR A 1 87 ? -41.188 15.725 5.285 1.00 19.57 87 THR A N 1
ATOM 653 C CA . THR A 1 87 ? -42.349 14.838 5.352 1.00 20.75 87 THR A CA 1
ATOM 654 C C . THR A 1 87 ? -42.821 14.477 3.954 1.00 18.88 87 THR A C 1
ATOM 655 O O . THR A 1 87 ? -42.336 15.010 2.958 1.00 19.18 87 THR A O 1
ATOM 659 N N . LEU A 1 88 ? -43.815 13.599 3.872 1.00 18.74 88 LEU A N 1
ATOM 660 C CA . LEU A 1 88 ? -44.442 13.344 2.574 1.00 18.55 88 LEU A CA 1
ATOM 661 C C . LEU A 1 88 ? -45.036 14.615 1.989 1.00 21.16 88 LEU A C 1
ATOM 662 O O . LEU A 1 88 ? -45.006 14.816 0.781 1.00 20.52 88 LEU A O 1
ATOM 667 N N . ASP A 1 89 ? -45.566 15.475 2.847 1.00 21.91 89 ASP A N 1
ATOM 668 C CA . ASP A 1 89 ? -46.168 16.724 2.388 1.00 19.31 89 ASP A CA 1
ATOM 669 C C . ASP A 1 89 ? -45.133 17.752 1.921 1.00 20.36 89 ASP A C 1
ATOM 670 O O . ASP A 1 89 ? -45.376 18.463 0.945 1.00 20.78 89 ASP A O 1
ATOM 675 N N . THR A 1 90 ? -43.973 17.840 2.577 1.00 20.33 90 THR A N 1
ATOM 676 C CA . THR A 1 90 ? -43.002 18.842 2.123 1.00 21.79 90 THR A CA 1
ATOM 677 C C . THR A 1 90 ? -42.501 18.520 0.717 1.00 19.16 90 THR A C 1
ATOM 678 O O . THR A 1 90 ? -42.170 19.425 -0.057 1.00 21.09 90 THR A O 1
ATOM 682 N N . HIS A 1 91 ? -42.494 17.238 0.367 1.00 19.27 91 HIS A N 1
ATOM 683 C CA . HIS A 1 91 ? -41.954 16.821 -0.922 1.00 17.66 91 HIS A CA 1
ATOM 684 C C . HIS A 1 91 ? -43.005 16.321 -1.898 1.00 17.75 91 HIS A C 1
ATOM 685 O O . HIS A 1 91 ? -42.669 15.776 -2.943 1.00 18.88 91 HIS A O 1
ATOM 692 N N . ASP A 1 92 ? -44.271 16.560 -1.572 1.00 18.30 92 ASP A N 1
ATOM 693 C CA . ASP A 1 92 ? -45.373 16.128 -2.432 1.00 18.70 92 ASP A CA 1
ATOM 694 C C . ASP A 1 92 ? -45.288 16.767 -3.822 1.00 19.44 92 ASP A C 1
ATOM 695 O O . ASP A 1 92 ? -45.446 16.091 -4.836 1.00 17.88 92 ASP A O 1
ATOM 700 N N . GLY A 1 93 ? -45.039 18.069 -3.879 1.00 20.04 93 GLY A N 1
ATOM 701 C CA . GLY A 1 93 ? -44.939 18.743 -5.171 1.00 20.58 93 GLY A CA 1
ATOM 702 C C . GLY A 1 93 ? -43.785 18.210 -6.008 1.00 19.37 93 GLY A C 1
ATOM 703 O O . GLY A 1 93 ? -43.914 17.985 -7.206 1.00 19.55 93 GLY A O 1
ATOM 704 N N . THR A 1 94 ? -42.653 17.990 -5.358 1.00 18.57 94 THR A N 1
ATOM 705 C CA . THR A 1 94 ? -41.469 17.430 -6.020 1.00 16.81 94 THR A CA 1
ATOM 706 C C . THR A 1 94 ? -41.742 16.044 -6.614 1.00 20.40 94 THR A C 1
ATOM 707 O O . THR A 1 94 ? -41.398 15.766 -7.768 1.00 20.64 94 THR A O 1
ATOM 711 N N . CYS A 1 95 ? -42.391 15.179 -5.842 1.00 17.71 95 CYS A N 1
ATOM 712 C CA . CYS A 1 95 ? -42.756 13.862 -6.364 1.00 19.30 95 CYS A CA 1
ATOM 713 C C . CYS A 1 95 ? -43.766 13.926 -7.518 1.00 18.41 95 CYS A C 1
ATOM 714 O O . CYS A 1 95 ? -43.621 13.195 -8.481 1.00 19.63 95 CYS A O 1
ATOM 717 N N . ARG A 1 96 ? -44.768 14.803 -7.425 1.00 17.92 96 ARG A N 1
ATOM 718 C CA . ARG A 1 96 ? -45.728 14.985 -8.521 1.00 19.47 96 ARG A CA 1
ATOM 719 C C . ARG A 1 96 ? -45.006 15.419 -9.788 1.00 19.78 96 ARG A C 1
ATOM 720 O O . ARG A 1 96 ? -45.283 14.921 -10.880 1.00 20.82 96 ARG A O 1
ATOM 728 N N . ALA A 1 97 ? -44.075 16.360 -9.637 1.00 20.96 97 ALA A N 1
ATOM 729 C CA . ALA A 1 97 ? -43.342 16.880 -10.787 1.00 18.78 97 ALA A CA 1
ATOM 730 C C . ALA A 1 97 ? -42.524 15.790 -11.464 1.00 18.83 97 ALA A C 1
ATOM 731 O O . ALA A 1 97 ? -42.549 15.670 -12.685 1.00 19.28 97 ALA A O 1
ATOM 733 N N . LEU A 1 98 ? -41.822 14.981 -10.680 1.00 17.29 98 LEU A N 1
ATOM 734 C CA . LEU A 1 98 ? -41.025 13.886 -11.223 1.00 18.19 98 LEU A CA 1
ATOM 735 C C . LEU A 1 98 ? -41.896 12.812 -11.877 1.00 20.36 98 LEU A C 1
ATOM 736 O O . LEU A 1 98 ? -41.535 12.273 -12.920 1.00 21.78 98 LEU A O 1
ATOM 741 N N . ALA A 1 99 ? -43.037 12.497 -11.264 1.00 19.76 99 ALA A N 1
ATOM 742 C CA . ALA A 1 99 ? -43.922 11.488 -11.834 1.00 21.80 99 ALA A CA 1
ATOM 743 C C . ALA A 1 99 ? -44.468 11.986 -13.166 1.00 22.28 99 ALA A C 1
ATOM 744 O O . ALA A 1 99 ? -44.436 11.270 -14.165 1.00 22.85 99 ALA A O 1
ATOM 746 N N . GLN A 1 100 ? -44.932 13.234 -13.179 1.00 21.80 100 GLN A N 1
ATOM 747 C CA . GLN A 1 100 ? -45.514 13.833 -14.376 1.00 22.67 100 GLN A CA 1
ATOM 748 C C . GLN A 1 100 ? -44.548 13.845 -15.554 1.00 26.04 100 GLN A C 1
ATOM 749 O O . GLN A 1 100 ? -44.920 13.498 -16.672 1.00 28.20 100 GLN A O 1
ATOM 755 N N . LYS A 1 101 ? -43.308 14.249 -15.309 1.00 23.63 101 LYS A N 1
ATOM 756 C CA . LYS A 1 101 ? -42.348 14.361 -16.402 1.00 27.11 101 LYS A CA 1
ATOM 757 C C . LYS A 1 101 ? -41.729 13.025 -16.823 1.00 25.84 101 LYS A C 1
ATOM 758 O O . LYS A 1 101 ? -41.266 12.896 -17.947 1.00 29.43 101 LYS A O 1
ATOM 764 N N . SER A 1 102 ? -41.730 12.028 -15.941 1.00 25.63 102 SER A N 1
ATOM 765 C CA . SER A 1 102 ? -41.065 10.760 -16.250 1.00 24.77 102 SER A CA 1
ATOM 766 C C . SER A 1 102 ? -42.040 9.726 -16.798 1.00 27.09 102 SER A C 1
ATOM 767 O O . SER A 1 102 ? -41.648 8.778 -17.477 1.00 29.96 102 SER A O 1
ATOM 770 N N . GLY A 1 103 ? -43.312 9.898 -16.483 1.00 26.51 103 GLY A N 1
ATOM 771 C CA . GLY A 1 103 ? -44.298 8.891 -16.833 1.00 26.08 103 GLY A CA 1
ATOM 772 C C . GLY A 1 103 ? -44.153 7.666 -15.958 1.00 28.93 103 GLY A C 1
ATOM 773 O O . GLY A 1 103 ? -44.750 6.628 -16.244 1.00 30.89 103 GLY A O 1
ATOM 774 N N . CYS A 1 104 ? -43.361 7.771 -14.893 1.00 27.16 104 CYS A N 1
ATOM 775 C CA . CYS A 1 104 ? -43.191 6.655 -13.967 1.00 25.57 104 CYS A CA 1
ATOM 776 C C . CYS A 1 104 ? -44.003 6.858 -12.700 1.00 23.32 104 CYS A C 1
ATOM 777 O O . CYS A 1 104 ? -44.215 7.989 -12.265 1.00 22.01 104 CYS A O 1
ATOM 780 N N . ALA A 1 105 ? -44.461 5.764 -12.103 1.00 21.80 105 ALA A N 1
ATOM 781 C CA . ALA A 1 105 ? -45.019 5.863 -10.766 1.00 22.81 105 ALA A CA 1
ATOM 782 C C . ALA A 1 105 ? -43.904 6.242 -9.790 1.00 21.29 105 ALA A C 1
ATOM 783 O O . ALA A 1 105 ? -42.741 5.900 -9.997 1.00 21.29 105 ALA A O 1
ATOM 785 N N . VAL A 1 106 ? -44.266 6.956 -8.729 1.00 19.83 106 VAL A N 1
ATOM 786 C CA . VAL A 1 106 ? -43.323 7.328 -7.690 1.00 19.30 106 VAL A CA 1
ATOM 787 C C . VAL A 1 106 ? -43.901 6.910 -6.350 1.00 18.22 106 VAL A C 1
ATOM 788 O O . VAL A 1 106 ? -45.049 7.222 -6.050 1.00 22.67 106 VAL A O 1
ATOM 792 N N . LEU A 1 107 ? -43.117 6.186 -5.559 1.00 19.48 107 LEU A N 1
ATOM 793 C CA . LEU A 1 107 ? -43.526 5.841 -4.203 1.00 18.81 107 LEU A CA 1
ATOM 794 C C . LEU A 1 107 ? -42.637 6.572 -3.196 1.00 19.36 107 LEU A C 1
ATOM 795 O O . LEU A 1 107 ? -41.481 6.195 -3.001 1.00 18.73 107 LEU A O 1
ATOM 800 N N . SER A 1 108 ? -43.188 7.606 -2.564 1.00 18.58 108 SER A N 1
ATOM 801 C CA . SER A 1 108 ? -42.459 8.401 -1.582 1.00 20.02 108 SER A CA 1
ATOM 802 C C . SER A 1 108 ? -42.538 7.779 -0.178 1.00 20.36 108 SER A C 1
ATOM 803 O O . SER A 1 108 ? -43.618 7.453 0.309 1.00 19.36 108 SER A O 1
ATOM 806 N N . ILE A 1 109 ? -41.385 7.605 0.459 1.00 18.11 109 ILE A N 1
ATOM 807 C CA . ILE A 1 109 ? -41.282 6.899 1.737 1.00 19.25 109 ILE A CA 1
ATOM 808 C C . ILE A 1 109 ? -41.016 7.833 2.925 1.00 21.54 109 ILE A C 1
ATOM 809 O O . ILE A 1 109 ? -40.064 8.609 2.909 1.00 19.92 109 ILE A O 1
ATOM 814 N N . ALA A 1 110 ? -41.852 7.758 3.954 1.00 20.17 110 ALA A N 1
ATOM 815 C CA . ALA A 1 110 ? -41.581 8.499 5.187 1.00 20.17 110 ALA A CA 1
ATOM 816 C C . ALA A 1 110 ? -40.766 7.628 6.137 1.00 21.36 110 ALA A C 1
ATOM 817 O O . ALA A 1 110 ? -41.304 7.022 7.067 1.00 21.18 110 ALA A O 1
ATOM 819 N N . TYR A 1 111 ? -39.466 7.571 5.889 1.00 20.80 111 TYR A N 1
ATOM 820 C CA . TYR A 1 111 ? -38.557 6.801 6.729 1.00 19.95 111 TYR A CA 1
ATOM 821 C C . TYR A 1 111 ? -38.449 7.450 8.110 1.00 21.91 111 TYR A C 1
ATOM 822 O O . TYR A 1 111 ? -38.762 8.636 8.278 1.00 22.22 111 TYR A O 1
ATOM 831 N N . ARG A 1 112 ? -38.030 6.676 9.105 1.00 21.61 112 ARG A N 1
ATOM 832 C CA . ARG A 1 112 ? -37.933 7.221 10.449 1.00 22.68 112 ARG A CA 1
ATOM 833 C C . ARG A 1 112 ? -36.760 8.185 10.520 1.00 20.78 112 ARG A C 1
ATOM 834 O O . ARG A 1 112 ? -35.767 8.009 9.821 1.00 22.09 112 ARG A O 1
ATOM 842 N N . LEU A 1 113 ? -36.899 9.205 11.357 1.00 23.72 113 LEU A N 1
ATOM 843 C CA . LEU A 1 113 ? -35.947 10.321 11.365 1.00 24.64 113 LEU A CA 1
ATOM 844 C C . LEU A 1 113 ? -35.043 10.349 12.587 1.00 26.27 113 LEU A C 1
ATOM 845 O O . LEU A 1 113 ? -35.431 9.925 13.673 1.00 26.70 113 LEU A O 1
ATOM 850 N N . ALA A 1 114 ? -33.839 10.879 12.390 1.00 26.99 114 ALA A N 1
ATOM 851 C CA . ALA A 1 114 ? -32.924 11.181 13.484 1.00 26.83 114 ALA A CA 1
ATOM 852 C C . ALA A 1 114 ? -33.341 12.504 14.128 1.00 30.96 114 ALA A C 1
ATOM 853 O O . ALA A 1 114 ? -33.984 13.330 13.474 1.00 24.64 114 ALA A O 1
ATOM 855 N N . PRO A 1 115 ? -32.976 12.732 15.404 1.00 27.50 115 PRO A N 1
ATOM 856 C CA . PRO A 1 115 ? -32.178 11.908 16.316 1.00 32.04 115 PRO A CA 1
ATOM 857 C C . PRO A 1 115 ? -32.952 10.797 16.994 1.00 31.69 115 PRO A C 1
ATOM 858 O O . PRO A 1 115 ? -32.329 10.004 17.698 1.00 32.10 115 PRO A O 1
ATOM 862 N N . GLU A 1 116 ? -34.271 10.756 16.819 1.00 29.78 116 GLU A N 1
ATOM 863 C CA . GLU A 1 116 ? -35.087 9.728 17.464 1.00 30.50 116 GLU A CA 1
ATOM 864 C C . GLU A 1 116 ? -34.647 8.349 16.983 1.00 32.52 116 GLU A C 1
ATOM 865 O O . GLU A 1 116 ? -34.590 7.388 17.759 1.00 32.74 116 GLU A O 1
ATOM 871 N N . TYR A 1 117 ? -34.319 8.271 15.697 1.00 26.98 117 TYR A N 1
ATOM 872 C CA . TYR A 1 117 ? -33.852 7.050 15.067 1.00 28.17 117 TYR A CA 1
ATOM 873 C C . TYR A 1 117 ? -32.578 7.353 14.298 1.00 29.33 117 TYR A C 1
ATOM 874 O O . TYR A 1 117 ? -32.608 7.723 13.129 1.00 27.15 117 TYR A O 1
ATOM 883 N N . ARG A 1 118 ? -31.446 7.225 14.979 1.00 28.71 118 ARG A N 1
ATOM 884 C CA . ARG A 1 118 ? -30.167 7.534 14.364 1.00 31.29 118 ARG A CA 1
ATOM 885 C C . ARG A 1 118 ? -29.753 6.474 13.367 1.00 30.07 118 ARG A C 1
ATOM 886 O O . ARG A 1 118 ? -30.359 5.401 13.297 1.00 31.08 118 ARG A O 1
ATOM 894 N N . TYR A 1 119 ? -28.716 6.794 12.598 1.00 29.10 119 TYR A N 1
ATOM 895 C CA . TYR A 1 119 ? -28.007 5.817 11.790 1.00 27.32 119 TYR A CA 1
ATOM 896 C C . TYR A 1 119 ? -27.816 4.538 12.611 1.00 32.14 119 TYR A C 1
ATOM 897 O O . TYR A 1 119 ? -27.439 4.612 13.785 1.00 30.44 119 TYR A O 1
ATOM 906 N N . PRO A 1 120 ? -28.074 3.367 12.004 1.00 31.01 120 PRO A N 1
ATOM 907 C CA . PRO A 1 120 ? -28.419 3.155 10.597 1.00 30.36 120 PRO A CA 1
ATOM 908 C C . PRO A 1 120 ? -29.922 3.015 10.303 1.00 26.47 120 PRO A C 1
ATOM 909 O O . PRO A 1 120 ? -30.268 2.593 9.200 1.00 29.54 120 PRO A O 1
ATOM 913 N N . ALA A 1 121 ? -30.786 3.380 11.242 1.00 27.25 121 ALA A N 1
ATOM 914 C CA . ALA A 1 121 ? -32.223 3.139 11.101 1.00 27.17 121 ALA A CA 1
ATOM 915 C C . ALA A 1 121 ? -32.862 3.779 9.852 1.00 28.53 121 ALA A C 1
ATOM 916 O O . ALA A 1 121 ? -33.579 3.098 9.122 1.00 23.51 121 ALA A O 1
ATOM 918 N N . PRO A 1 122 ? -32.601 5.077 9.580 1.00 25.82 122 PRO A N 1
ATOM 919 C CA . PRO A 1 122 ? -33.243 5.651 8.390 1.00 21.60 122 PRO A CA 1
ATOM 920 C C . PRO A 1 122 ? -32.891 4.927 7.086 1.00 25.36 122 PRO A C 1
ATOM 921 O O . PRO A 1 122 ? -33.789 4.689 6.275 1.00 25.87 122 PRO A O 1
ATOM 925 N N . ALA A 1 123 ? -31.628 4.548 6.896 1.00 24.77 123 ALA A N 1
ATOM 926 C CA . ALA A 1 123 ? -31.241 3.864 5.671 1.00 24.01 123 ALA A CA 1
ATOM 927 C C . ALA A 1 123 ? -31.848 2.462 5.595 1.00 24.93 123 ALA A C 1
ATOM 928 O O . ALA A 1 123 ? -32.208 2.004 4.512 1.00 26.21 123 ALA A O 1
ATOM 930 N N . GLU A 1 124 ? -31.936 1.773 6.728 1.00 24.63 124 GLU A N 1
ATOM 931 C CA . GLU A 1 124 ? -32.560 0.450 6.729 1.00 24.88 124 GLU A CA 1
ATOM 932 C C . GLU A 1 124 ? -34.049 0.554 6.369 1.00 27.12 124 GLU A C 1
ATOM 933 O O . GLU A 1 124 ? -34.574 -0.301 5.654 1.00 25.32 124 GLU A O 1
ATOM 939 N N . ASP A 1 125 ? -34.714 1.606 6.850 1.00 25.74 125 ASP A N 1
ATOM 940 C CA . ASP A 1 125 ? -36.104 1.877 6.476 1.00 24.04 125 ASP A CA 1
ATOM 941 C C . ASP A 1 125 ? -36.237 2.073 4.974 1.00 25.21 125 ASP A C 1
ATOM 942 O O . ASP A 1 125 ? -37.134 1.515 4.339 1.00 24.18 125 ASP A O 1
ATOM 947 N N . CYS A 1 126 ? -35.344 2.881 4.408 1.00 22.27 126 CYS A N 1
ATOM 948 C CA . CYS A 1 126 ? -35.371 3.168 2.983 1.00 21.85 126 CYS A CA 1
ATOM 949 C C . CYS A 1 126 ? -35.150 1.904 2.171 1.00 21.95 126 CYS A C 1
ATOM 950 O O . CYS A 1 126 ? -35.834 1.673 1.159 1.00 22.59 126 CYS A O 1
ATOM 953 N N . TYR A 1 127 ? -34.212 1.075 2.626 1.00 24.15 127 TYR A N 1
ATOM 954 C CA . TYR A 1 127 ? -33.918 -0.175 1.942 1.00 26.20 127 TYR A CA 1
ATOM 955 C C . TYR A 1 127 ? -35.092 -1.149 2.053 1.00 23.67 127 TYR A C 1
ATOM 956 O O . TYR A 1 127 ? -35.507 -1.750 1.065 1.00 23.53 127 TYR A O 1
ATOM 965 N N . ASP A 1 128 ? -35.616 -1.309 3.261 1.00 24.76 128 ASP A N 1
ATOM 966 C CA . ASP A 1 128 ? -36.714 -2.251 3.486 1.00 22.39 128 ASP A CA 1
ATOM 967 C C . ASP A 1 128 ? -37.979 -1.823 2.735 1.00 23.96 128 ASP A C 1
ATOM 968 O O . ASP A 1 128 ? -38.752 -2.665 2.287 1.00 23.88 128 ASP A O 1
ATOM 973 N N . ALA A 1 129 ? -38.177 -0.520 2.573 1.00 20.78 129 ALA A N 1
ATOM 974 C CA . ALA A 1 129 ? -39.295 -0.020 1.781 1.00 21.23 129 ALA A CA 1
ATOM 975 C C . ALA A 1 129 ? -39.120 -0.383 0.310 1.00 20.78 129 ALA A C 1
ATOM 976 O O . ALA A 1 129 ? -40.091 -0.681 -0.389 1.00 21.98 129 ALA A O 1
ATOM 978 N N . LEU A 1 130 ? -37.881 -0.352 -0.171 1.00 20.13 130 LEU A N 1
ATOM 979 C CA . LEU A 1 130 ? -37.604 -0.750 -1.548 1.00 21.45 130 LEU A CA 1
ATOM 980 C C . LEU A 1 130 ? -37.960 -2.221 -1.748 1.00 20.56 130 LEU A C 1
ATOM 981 O O . LEU A 1 130 ? -38.621 -2.583 -2.714 1.00 21.14 130 LEU A O 1
ATOM 986 N N . VAL A 1 131 ? -37.517 -3.051 -0.816 1.00 22.54 131 VAL A N 1
ATOM 987 C CA . VAL A 1 131 ? -37.803 -4.484 -0.875 1.00 23.48 131 VAL A CA 1
ATOM 988 C C . VAL A 1 131 ? -39.312 -4.727 -0.828 1.00 22.29 131 VAL A C 1
ATOM 989 O O . VAL A 1 131 ? -39.858 -5.511 -1.615 1.00 22.31 131 VAL A O 1
ATOM 993 N N . TRP A 1 132 ? -39.983 -4.030 0.084 1.00 22.16 132 TRP A N 1
ATOM 994 C CA . TRP A 1 132 ? -41.430 -4.122 0.217 1.00 21.15 132 TRP A CA 1
ATOM 995 C C . TRP A 1 132 ? -42.130 -3.776 -1.087 1.00 24.04 132 TRP A C 1
ATOM 996 O O . TRP A 1 132 ? -43.069 -4.464 -1.495 1.00 21.50 132 TRP A O 1
ATOM 1007 N N . ALA A 1 133 ? -41.670 -2.717 -1.746 1.00 20.67 133 ALA A N 1
ATOM 1008 C CA . ALA A 1 133 ? -42.268 -2.307 -3.012 1.00 19.95 133 ALA A CA 1
ATOM 1009 C C . ALA A 1 133 ? -42.107 -3.381 -4.090 1.00 20.50 133 ALA A C 1
ATOM 1010 O O . ALA A 1 133 ? -43.041 -3.657 -4.841 1.00 22.19 133 ALA A O 1
ATOM 1012 N N . LYS A 1 134 ? -40.933 -4.000 -4.145 1.00 20.53 134 LYS A N 1
ATOM 1013 C CA . LYS A 1 134 ? -40.670 -5.073 -5.090 1.00 20.64 134 LYS A CA 1
ATOM 1014 C C . LYS A 1 134 ? -41.623 -6.248 -4.829 1.00 21.55 134 LYS A C 1
ATOM 1015 O O . LYS A 1 134 ? -42.257 -6.760 -5.747 1.00 20.73 134 LYS A O 1
ATOM 1021 N N . GLN A 1 135 ? -41.753 -6.614 -3.564 1.00 20.37 135 GLN A N 1
ATOM 1022 C CA . GLN A 1 135 ? -42.541 -7.788 -3.175 1.00 22.55 135 GLN A CA 1
ATOM 1023 C C . GLN A 1 135 ? -44.044 -7.533 -3.206 1.00 20.90 135 GLN A C 1
ATOM 1024 O O . GLN A 1 135 ? -44.838 -8.473 -3.153 1.00 18.98 135 GLN A O 1
ATOM 1030 N N . ASN A 1 136 ? -44.438 -6.268 -3.306 1.00 19.82 136 ASN A N 1
ATOM 1031 C CA . ASN A 1 136 ? -45.843 -5.904 -3.350 1.00 19.26 136 ASN A CA 1
ATOM 1032 C C . ASN A 1 136 ? -46.168 -5.080 -4.599 1.00 20.92 136 ASN A C 1
ATOM 1033 O O . ASN A 1 136 ? -47.153 -4.327 -4.639 1.00 21.86 136 ASN A O 1
ATOM 1038 N N . ALA A 1 137 ? -45.348 -5.269 -5.627 1.00 20.96 137 ALA A N 1
ATOM 1039 C CA . ALA A 1 137 ? -45.460 -4.495 -6.859 1.00 21.95 137 ALA A CA 1
ATOM 1040 C C . ALA A 1 137 ? -46.816 -4.692 -7.515 1.00 21.73 137 ALA A C 1
ATOM 1041 O O . ALA A 1 137 ? -47.451 -3.722 -7.916 1.00 20.67 137 ALA A O 1
ATOM 1043 N N . ALA A 1 138 ? -47.268 -5.941 -7.616 1.00 21.09 138 ALA A N 1
ATOM 1044 C CA . ALA A 1 138 ? -48.561 -6.203 -8.246 1.00 21.45 138 ALA A CA 1
ATOM 1045 C C . ALA A 1 138 ? -49.673 -5.520 -7.462 1.00 21.71 138 ALA A C 1
ATOM 1046 O O . ALA A 1 138 ? -50.595 -4.959 -8.040 1.00 23.75 138 ALA A O 1
ATOM 1048 N N . THR A 1 139 ? -49.570 -5.531 -6.139 1.00 20.12 139 THR A N 1
ATOM 1049 C CA . THR A 1 139 ? -50.571 -4.868 -5.317 1.00 22.38 139 THR A CA 1
ATOM 1050 C C . THR A 1 139 ? -50.607 -3.364 -5.566 1.00 25.50 139 THR A C 1
ATOM 1051 O O . THR A 1 139 ? -51.680 -2.755 -5.607 1.00 26.47 139 THR A O 1
ATOM 1055 N N . LEU A 1 140 ? -49.427 -2.782 -5.743 1.00 23.58 140 LEU A N 1
ATOM 1056 C CA . LEU A 1 140 ? -49.301 -1.354 -6.034 1.00 23.67 140 LEU A CA 1
ATOM 1057 C C . LEU A 1 140 ? -49.763 -1.007 -7.453 1.00 25.09 140 LEU A C 1
ATOM 1058 O O . LEU A 1 140 ? -50.091 0.142 -7.743 1.00 26.16 140 LEU A O 1
ATOM 1063 N N . GLY A 1 141 ? -49.783 -2.002 -8.331 1.00 24.53 141 GLY A N 1
ATOM 1064 C CA . GLY A 1 141 ? -50.137 -1.784 -9.718 1.00 23.39 141 GLY A CA 1
ATOM 1065 C C . GLY A 1 141 ? -48.959 -1.322 -10.569 1.00 25.51 141 GLY A C 1
ATOM 1066 O O . GLY A 1 141 ? -49.148 -0.663 -11.587 1.00 27.51 141 GLY A O 1
ATOM 1067 N N . VAL A 1 142 ? -47.744 -1.690 -10.174 1.00 23.74 142 VAL A N 1
ATOM 1068 C CA . VAL A 1 142 ? -46.552 -1.236 -10.888 1.00 23.74 142 VAL A CA 1
ATOM 1069 C C . VAL A 1 142 ? -45.689 -2.421 -11.320 1.00 26.54 142 VAL A C 1
ATOM 1070 O O . VAL A 1 142 ? -45.917 -3.556 -10.895 1.00 25.30 142 VAL A O 1
ATOM 1074 N N . ASP A 1 143 ? -44.699 -2.152 -12.167 1.00 25.27 143 ASP A N 1
ATOM 1075 C CA . ASP A 1 143 ? -43.824 -3.199 -12.683 1.00 26.93 143 ASP A CA 1
ATOM 1076 C C . ASP A 1 143 ? -42.564 -3.268 -11.828 1.00 25.32 143 ASP A C 1
ATOM 1077 O O . ASP A 1 143 ? -41.666 -2.432 -11.959 1.00 25.12 143 ASP A O 1
ATOM 1082 N N . GLY A 1 144 ? -42.493 -4.274 -10.962 1.00 26.60 144 GLY A N 1
ATOM 1083 C CA . GLY A 1 144 ? -41.402 -4.398 -10.013 1.00 25.36 144 GLY A CA 1
ATOM 1084 C C . GLY A 1 144 ? -40.060 -4.744 -10.625 1.00 26.08 144 GLY A C 1
ATOM 1085 O O . GLY A 1 144 ? -39.030 -4.689 -9.947 1.00 27.79 144 GLY A O 1
ATOM 1086 N N . ASP A 1 145 ? -40.068 -5.089 -11.907 1.00 25.93 145 ASP A N 1
ATOM 1087 C CA . ASP A 1 145 ? -38.830 -5.392 -12.617 1.00 26.78 145 ASP A CA 1
ATOM 1088 C C . ASP A 1 145 ? -38.256 -4.159 -13.303 1.00 30.12 145 ASP A C 1
ATOM 1089 O O . ASP A 1 145 ? -37.174 -4.217 -13.892 1.00 28.27 145 ASP A O 1
ATOM 1094 N N . ARG A 1 146 ? -38.985 -3.048 -13.233 1.00 26.08 146 ARG A N 1
ATOM 1095 C CA . ARG A 1 146 ? -38.474 -1.772 -13.731 1.00 27.66 146 ARG A CA 1
ATOM 1096 C C . ARG A 1 146 ? -38.480 -0.778 -12.578 1.00 25.59 146 ARG A C 1
ATOM 1097 O O . ARG A 1 146 ? -39.419 -0.001 -12.408 1.00 25.92 146 ARG A O 1
ATOM 1105 N N . LEU A 1 147 ? -37.407 -0.828 -11.796 1.00 23.13 147 LEU A N 1
ATOM 1106 C CA . LEU A 1 147 ? -37.340 -0.201 -10.486 1.00 23.87 147 LEU A CA 1
ATOM 1107 C C . LEU A 1 147 ? -36.183 0.793 -10.404 1.00 25.52 147 LEU A C 1
ATOM 1108 O O . LEU A 1 147 ? -35.083 0.507 -10.868 1.00 25.57 147 LEU A O 1
ATOM 1113 N N . ALA A 1 148 ? -36.441 1.951 -9.807 1.00 24.70 148 ALA A N 1
ATOM 1114 C CA . ALA A 1 148 ? -35.399 2.938 -9.557 1.00 23.23 148 ALA A CA 1
ATOM 1115 C C . ALA A 1 148 ? -35.495 3.455 -8.130 1.00 22.24 148 ALA A C 1
ATOM 1116 O O . ALA A 1 148 ? -36.513 3.269 -7.452 1.00 22.53 148 ALA A O 1
ATOM 1118 N N . VAL A 1 149 ? -34.423 4.092 -7.663 1.00 22.27 149 VAL A N 1
ATOM 1119 C CA . VAL A 1 149 ? -34.479 4.875 -6.436 1.00 21.43 149 VAL A CA 1
ATOM 1120 C C . VAL A 1 149 ? -34.100 6.319 -6.762 1.00 23.07 149 VAL A C 1
ATOM 1121 O O . VAL A 1 149 ? -33.428 6.587 -7.760 1.00 21.13 149 VAL A O 1
ATOM 1125 N N . GLY A 1 150 ? -34.532 7.243 -5.916 1.00 20.62 150 GLY A N 1
ATOM 1126 C CA . GLY A 1 150 ? -34.234 8.652 -6.123 1.00 21.82 150 GLY A CA 1
ATOM 1127 C C . GLY A 1 150 ? -34.437 9.404 -4.827 1.00 21.02 150 GLY A C 1
ATOM 1128 O O . GLY A 1 150 ? -35.082 8.904 -3.902 1.00 20.97 150 GLY A O 1
ATOM 1129 N N . GLY A 1 151 ? -33.855 10.597 -4.734 1.00 19.69 151 GLY A N 1
ATOM 1130 C CA . GLY A 1 151 ? -34.008 11.390 -3.541 1.00 19.43 151 GLY A CA 1
ATOM 1131 C C . GLY A 1 151 ? -33.250 12.686 -3.677 1.00 23.34 151 GLY A C 1
ATOM 1132 O O . GLY A 1 151 ? -32.367 12.799 -4.527 1.00 21.34 151 GLY A O 1
ATOM 1133 N N . ASP A 1 152 ? -33.609 13.659 -2.851 1.00 19.76 152 ASP A N 1
ATOM 1134 C CA . ASP A 1 152 ? -32.944 14.960 -2.874 1.00 21.35 152 ASP A CA 1
ATOM 1135 C C . ASP A 1 152 ? -32.247 15.210 -1.553 1.00 20.73 152 ASP A C 1
ATOM 1136 O O . ASP A 1 152 ? -32.783 14.896 -0.487 1.00 21.14 152 ASP A O 1
ATOM 1141 N N . SER A 1 153 ? -31.051 15.795 -1.628 1.00 22.20 153 SER A N 1
ATOM 1142 C CA . SER A 1 153 ? -30.290 16.171 -0.438 1.00 21.07 153 SER A CA 1
ATOM 1143 C C . SER A 1 153 ? -29.972 14.925 0.411 1.00 20.65 153 SER A C 1
ATOM 1144 O O . SER A 1 153 ? -29.370 13.994 -0.106 1.00 21.93 153 SER A O 1
ATOM 1147 N N . ALA A 1 154 ? -30.378 14.879 1.681 1.00 17.82 154 ALA A N 1
ATOM 1148 C CA . ALA A 1 154 ? -30.176 13.671 2.485 1.00 19.87 154 ALA A CA 1
ATOM 1149 C C . ALA A 1 154 ? -30.956 12.487 1.917 1.00 22.76 154 ALA A C 1
ATOM 1150 O O . ALA A 1 154 ? -30.603 11.323 2.135 1.00 22.00 154 ALA A O 1
ATOM 1152 N N . GLY A 1 155 ? -32.036 12.791 1.213 1.00 20.37 155 GLY A N 1
ATOM 1153 C CA . GLY A 1 155 ? -32.781 11.764 0.514 1.00 20.84 155 GLY A CA 1
ATOM 1154 C C . GLY A 1 155 ? -31.990 11.163 -0.626 1.00 22.16 155 GLY A C 1
ATOM 1155 O O . GLY A 1 155 ? -32.116 9.967 -0.922 1.00 22.52 155 GLY A O 1
ATOM 1156 N N . GLY A 1 156 ? -31.176 11.991 -1.278 1.00 20.30 156 GLY A N 1
ATOM 1157 C CA . GLY A 1 156 ? -30.282 11.514 -2.319 1.00 22.03 156 GLY A CA 1
ATOM 1158 C C . GLY A 1 156 ? -29.160 10.696 -1.698 1.00 21.84 156 GLY A C 1
ATOM 1159 O O . GLY A 1 156 ? -28.672 9.747 -2.297 1.00 23.60 156 GLY A O 1
ATOM 1160 N N . ASN A 1 157 ? -28.751 11.088 -0.496 1.00 22.40 157 ASN A N 1
ATOM 1161 C CA . ASN A 1 157 ? -27.801 10.305 0.290 1.00 22.58 157 ASN A CA 1
ATOM 1162 C C . ASN A 1 157 ? -28.378 8.916 0.555 1.00 22.80 157 ASN A C 1
ATOM 1163 O O . ASN A 1 157 ? -27.721 7.895 0.361 1.00 23.31 157 ASN A O 1
ATOM 1168 N N . LEU A 1 158 ? -29.628 8.892 0.994 1.00 23.32 158 LEU A N 1
ATOM 1169 C CA . LEU A 1 158 ? -30.297 7.627 1.272 1.00 22.61 158 LEU A CA 1
ATOM 1170 C C . LEU A 1 158 ? -30.491 6.780 0.012 1.00 23.28 158 LEU A C 1
ATOM 1171 O O . LEU A 1 158 ? -30.326 5.558 0.068 1.00 22.72 158 LEU A O 1
ATOM 1176 N N . ALA A 1 159 ? -30.831 7.407 -1.112 1.00 21.20 159 ALA A N 1
ATOM 1177 C CA . ALA A 1 159 ? -30.977 6.689 -2.374 1.00 22.79 159 ALA A CA 1
ATOM 1178 C C . ALA A 1 159 ? -29.663 6.033 -2.785 1.00 24.49 159 ALA A C 1
ATOM 1179 O O . ALA A 1 159 ? -29.640 4.883 -3.239 1.00 23.22 159 ALA A O 1
ATOM 1181 N N . ALA A 1 160 ? -28.576 6.789 -2.659 1.00 23.47 160 ALA A N 1
ATOM 1182 C CA . ALA A 1 160 ? -27.248 6.268 -2.960 1.00 23.30 160 ALA A CA 1
ATOM 1183 C C . ALA A 1 160 ? -26.911 5.088 -2.060 1.00 22.33 160 ALA A C 1
ATOM 1184 O O . ALA A 1 160 ? -26.394 4.075 -2.530 1.00 27.90 160 ALA A O 1
ATOM 1186 N N . ALA A 1 161 ? -27.201 5.217 -0.770 1.00 22.57 161 ALA A N 1
ATOM 1187 C CA . ALA A 1 161 ? -26.914 4.142 0.185 1.00 23.88 161 ALA A CA 1
ATOM 1188 C C . ALA A 1 161 ? -27.746 2.897 -0.111 1.00 27.43 161 ALA A C 1
ATOM 1189 O O . ALA A 1 161 ? -27.263 1.774 0.024 1.00 26.31 161 ALA A O 1
ATOM 1191 N N . VAL A 1 162 ? -28.998 3.106 -0.506 1.00 24.24 162 VAL A N 1
ATOM 1192 C CA . VAL A 1 162 ? -29.879 1.998 -0.860 1.00 23.83 162 VAL A CA 1
ATOM 1193 C C . VAL A 1 162 ? -29.390 1.293 -2.129 1.00 25.57 162 VAL A C 1
ATOM 1194 O O . VAL A 1 162 ? -29.480 0.060 -2.241 1.00 27.99 162 VAL A O 1
ATOM 1198 N N . ALA A 1 163 ? -28.860 2.057 -3.080 1.00 25.49 163 ALA A N 1
ATOM 1199 C CA . ALA A 1 163 ? -28.320 1.458 -4.299 1.00 26.65 163 ALA A CA 1
ATOM 1200 C C . ALA A 1 163 ? -27.137 0.543 -3.953 1.00 29.19 163 ALA A C 1
ATOM 1201 O O . ALA A 1 163 ? -26.972 -0.530 -4.550 1.00 29.48 163 ALA A O 1
ATOM 1203 N N . ILE A 1 164 ? -26.339 0.962 -2.973 1.00 27.46 164 ILE A N 1
ATOM 1204 C CA . ILE A 1 164 ? -25.197 0.177 -2.491 1.00 28.59 164 ILE A CA 1
ATOM 1205 C C . ILE A 1 164 ? -25.668 -1.035 -1.694 1.00 31.81 164 ILE A C 1
ATOM 1206 O O . ILE A 1 164 ? -25.150 -2.145 -1.867 1.00 32.39 164 ILE A O 1
ATOM 1211 N N . MET A 1 165 ? -26.651 -0.827 -0.821 1.00 29.39 165 MET A N 1
ATOM 1212 C CA . MET A 1 165 ? -27.222 -1.933 -0.059 1.00 29.64 165 MET A CA 1
ATOM 1213 C C . MET A 1 165 ? -27.831 -2.973 -0.976 1.00 30.06 165 MET A C 1
ATOM 1214 O O . MET A 1 165 ? -27.667 -4.170 -0.739 1.00 32.46 165 MET A O 1
ATOM 1219 N N . ALA A 1 166 ? -28.525 -2.527 -2.022 1.00 27.84 166 ALA A N 1
ATOM 1220 C CA . ALA A 1 166 ? -29.189 -3.450 -2.944 1.00 30.44 166 ALA A CA 1
ATOM 1221 C C . ALA A 1 166 ? -28.174 -4.293 -3.729 1.00 35.08 166 ALA A C 1
ATOM 1222 O O . ALA A 1 166 ? -28.385 -5.486 -3.942 1.00 36.02 166 ALA A O 1
ATOM 1224 N N . ARG A 1 167 ? -27.087 -3.668 -4.165 1.00 32.32 167 ARG A N 1
ATOM 1225 C CA . ARG A 1 167 ? -25.980 -4.405 -4.780 1.00 33.90 167 ARG A CA 1
ATOM 1226 C C . ARG A 1 167 ? -25.406 -5.419 -3.788 1.00 32.26 167 ARG A C 1
ATOM 1227 O O . ARG A 1 167 ? -25.429 -6.631 -4.035 1.00 33.73 167 ARG A O 1
ATOM 1235 N N . ASP A 1 168 ? -24.915 -4.914 -2.659 1.00 34.11 168 ASP A N 1
ATOM 1236 C CA . ASP A 1 168 ? -24.264 -5.732 -1.638 1.00 32.33 168 ASP A CA 1
ATOM 1237 C C . ASP A 1 168 ? -25.119 -6.896 -1.133 1.00 36.80 168 ASP A C 1
ATOM 1238 O O . ASP A 1 168 ? -24.590 -7.951 -0.779 1.00 35.45 168 ASP A O 1
ATOM 1243 N N . ARG A 1 169 ? -26.434 -6.708 -1.090 1.00 31.57 169 ARG A N 1
ATOM 1244 C CA . ARG A 1 169 ? -27.315 -7.698 -0.473 1.00 35.04 169 ARG A CA 1
ATOM 1245 C C . ARG A 1 169 ? -28.064 -8.552 -1.491 1.00 35.60 169 ARG A C 1
ATOM 1246 O O . ARG A 1 169 ? -28.949 -9.326 -1.120 1.00 37.15 169 ARG A O 1
ATOM 1254 N N . ASN A 1 170 ? -27.689 -8.430 -2.763 1.00 33.33 170 ASN A N 1
ATOM 1255 C CA . ASN A 1 170 ? -28.416 -9.061 -3.862 1.00 39.14 170 ASN A CA 1
ATOM 1256 C C . ASN A 1 170 ? -29.894 -8.698 -3.822 1.00 42.42 170 ASN A C 1
ATOM 1257 O O . ASN A 1 170 ? -30.761 -9.527 -4.112 1.00 42.17 170 ASN A O 1
ATOM 1262 N N . GLY A 1 171 ? -30.163 -7.443 -3.461 1.00 36.57 171 GLY A N 1
ATOM 1263 C CA . GLY A 1 171 ? -31.515 -6.936 -3.333 1.00 36.37 171 GLY A CA 1
ATOM 1264 C C . GLY A 1 171 ? -32.169 -6.775 -4.684 1.00 35.77 171 GLY A C 1
ATOM 1265 O O . GLY A 1 171 ? -31.658 -7.274 -5.685 1.00 37.68 171 GLY A O 1
ATOM 1266 N N . PRO A 1 172 ? -33.309 -6.071 -4.721 1.00 30.97 172 PRO A N 1
ATOM 1267 C CA . PRO A 1 172 ? -34.028 -5.866 -5.979 1.00 31.27 172 PRO A CA 1
ATOM 1268 C C . PRO A 1 172 ? -33.133 -5.191 -7.011 1.00 30.18 172 PRO A C 1
ATOM 1269 O O . PRO A 1 172 ? -32.425 -4.237 -6.674 1.00 31.32 172 PRO A O 1
ATOM 1273 N N . ALA A 1 173 ? -33.153 -5.691 -8.240 1.00 29.11 173 ALA A N 1
ATOM 1274 C CA . ALA A 1 173 ? -32.396 -5.086 -9.329 1.00 31.49 173 ALA A CA 1
ATOM 1275 C C . ALA A 1 173 ? -32.879 -3.661 -9.582 1.00 29.47 173 ALA A C 1
ATOM 1276 O O . ALA A 1 173 ? -34.081 -3.408 -9.611 1.00 27.94 173 ALA A O 1
ATOM 1278 N N . LEU A 1 174 ? -31.940 -2.736 -9.764 1.00 27.99 174 LEU A N 1
ATOM 1279 C CA . LEU A 1 174 ? -32.290 -1.332 -10.003 1.00 27.17 174 LEU A CA 1
ATOM 1280 C C . LEU A 1 174 ? -31.790 -0.860 -11.360 1.00 27.70 174 LEU A C 1
ATOM 1281 O O . LEU A 1 174 ? -30.660 -1.153 -11.750 1.00 32.55 174 LEU A O 1
ATOM 1286 N N . ARG A 1 175 ? -32.641 -0.125 -12.072 1.00 25.06 175 ARG A N 1
ATOM 1287 C CA . ARG A 1 175 ? -32.331 0.367 -13.401 1.00 27.41 175 ARG A CA 1
ATOM 1288 C C . ARG A 1 175 ? -31.724 1.766 -13.344 1.00 29.62 175 ARG A C 1
ATOM 1289 O O . ARG A 1 175 ? -31.103 2.211 -14.307 1.00 28.23 175 ARG A O 1
ATOM 1297 N N . HIS A 1 176 ? -31.920 2.458 -12.225 1.00 25.98 176 HIS A N 1
ATOM 1298 C CA . HIS A 1 176 ? -31.467 3.845 -12.113 1.00 25.22 176 HIS A CA 1
ATOM 1299 C C . HIS A 1 176 ? -31.428 4.342 -10.670 1.00 28.78 176 HIS A C 1
ATOM 1300 O O . HIS A 1 176 ? -32.169 3.856 -9.816 1.00 25.75 176 HIS A O 1
ATOM 1307 N N . GLN A 1 177 ? -30.533 5.292 -10.398 1.00 26.06 177 GLN A N 1
ATOM 1308 C CA . GLN A 1 177 ? -30.567 6.036 -9.146 1.00 25.75 177 GLN A CA 1
ATOM 1309 C C . GLN A 1 177 ? -30.496 7.520 -9.488 1.00 26.54 177 GLN A C 1
ATOM 1310 O O . GLN A 1 177 ? -29.543 7.989 -10.117 1.00 26.05 177 GLN A O 1
ATOM 1316 N N . LEU A 1 178 ? -31.536 8.248 -9.102 1.00 22.67 178 LEU A N 1
ATOM 1317 C CA . LEU A 1 178 ? -31.627 9.681 -9.366 1.00 22.93 178 LEU A CA 1
ATOM 1318 C C . LEU A 1 178 ? -31.169 10.444 -8.124 1.00 22.67 178 LEU A C 1
ATOM 1319 O O . LEU A 1 178 ? -31.879 10.485 -7.123 1.00 22.00 178 LEU A O 1
ATOM 1324 N N . LEU A 1 179 ? -29.973 11.030 -8.173 1.00 19.84 179 LEU A N 1
ATOM 1325 C CA . LEU A 1 179 ? -29.423 11.693 -6.994 1.00 21.66 179 LEU A CA 1
ATOM 1326 C C . LEU A 1 179 ? -29.461 13.204 -7.193 1.00 21.82 179 LEU A C 1
ATOM 1327 O O . LEU A 1 179 ? -28.720 13.762 -7.995 1.00 21.69 179 LEU A O 1
ATOM 1332 N N . ILE A 1 180 ? -30.350 13.864 -6.462 1.00 20.18 180 ILE A N 1
ATOM 1333 C CA . ILE A 1 180 ? -30.599 15.285 -6.650 1.00 20.17 180 ILE A CA 1
ATOM 1334 C C . ILE A 1 180 ? -29.905 16.028 -5.529 1.00 18.82 180 ILE A C 1
ATOM 1335 O O . ILE A 1 180 ? -30.269 15.848 -4.375 1.00 19.95 180 ILE A O 1
ATOM 1340 N N . TYR A 1 181 ? -28.913 16.855 -5.885 1.00 20.39 181 TYR A N 1
ATOM 1341 C CA . TYR A 1 181 ? -27.981 17.509 -4.947 1.00 20.49 181 TYR A CA 1
ATOM 1342 C C . TYR A 1 181 ? -27.802 16.745 -3.627 1.00 19.56 181 TYR A C 1
ATOM 1343 O O . TYR A 1 181 ? -28.153 17.229 -2.551 1.00 21.28 181 TYR A O 1
ATOM 1352 N N . PRO A 1 182 ? -27.220 15.541 -3.720 1.00 20.36 182 PRO A N 1
ATOM 1353 C CA . PRO A 1 182 ? -27.081 14.626 -2.586 1.00 23.05 182 PRO A CA 1
ATOM 1354 C C . PRO A 1 182 ? -26.026 15.062 -1.587 1.00 22.91 182 PRO A C 1
ATOM 1355 O O . PRO A 1 182 ? -25.058 15.726 -1.975 1.00 23.47 182 PRO A O 1
ATOM 1359 N N . VAL A 1 183 ? -26.236 14.706 -0.324 1.00 23.52 183 VAL A N 1
ATOM 1360 C CA . VAL A 1 183 ? -25.190 14.706 0.688 1.00 24.70 183 VAL A CA 1
ATOM 1361 C C . VAL A 1 183 ? -24.343 13.457 0.466 1.00 27.46 183 VAL A C 1
ATOM 1362 O O . VAL A 1 183 ? -24.892 12.365 0.357 1.00 24.67 183 VAL A O 1
ATOM 1366 N N . THR A 1 184 ? -23.021 13.588 0.371 1.00 26.42 184 THR A N 1
ATOM 1367 C CA . THR A 1 184 ? -22.205 12.384 0.169 1.00 27.63 184 THR A CA 1
ATOM 1368 C C . THR A 1 184 ? -21.049 12.233 1.165 1.00 32.87 184 THR A C 1
ATOM 1369 O O . THR A 1 184 ? -20.468 11.145 1.271 1.00 29.62 184 THR A O 1
ATOM 1373 N N . ASP A 1 185 ? -20.731 13.297 1.905 1.00 30.75 185 ASP A N 1
ATOM 1374 C CA . ASP A 1 185 ? -19.546 13.298 2.774 1.00 33.56 185 ASP A CA 1
ATOM 1375 C C . ASP A 1 185 ? -19.649 14.360 3.867 1.00 33.62 185 ASP A C 1
ATOM 1376 O O . ASP A 1 185 ? -20.523 15.224 3.823 1.00 31.33 185 ASP A O 1
ATOM 1381 N N . ASN A 1 186 ? -18.764 14.306 4.854 1.00 31.81 186 ASN A N 1
ATOM 1382 C CA . ASN A 1 186 ? -18.832 15.267 5.944 1.00 29.41 186 ASN A CA 1
ATOM 1383 C C . ASN A 1 186 ? -17.551 16.090 6.095 1.00 32.25 186 ASN A C 1
ATOM 1384 O O . ASN A 1 186 ? -17.185 16.491 7.194 1.00 32.71 186 ASN A O 1
ATOM 1389 N N . ASP A 1 187 ? -16.896 16.346 4.967 1.00 30.75 187 ASP A N 1
ATOM 1390 C CA . ASP A 1 187 ? -15.742 17.240 4.912 1.00 31.36 187 ASP A CA 1
ATOM 1391 C C . ASP A 1 187 ? -16.220 18.662 4.619 1.00 28.24 187 ASP A C 1
ATOM 1392 O O . ASP A 1 187 ? -16.527 19.002 3.480 1.00 30.64 187 ASP A O 1
ATOM 1397 N N . PHE A 1 188 ? -16.268 19.487 5.654 1.00 30.51 188 PHE A N 1
ATOM 1398 C CA . PHE A 1 188 ? -16.827 20.831 5.523 1.00 30.78 188 PHE A CA 1
ATOM 1399 C C . PHE A 1 188 ? -15.794 21.879 5.116 1.00 32.30 188 PHE A C 1
ATOM 1400 O O . PHE A 1 188 ? -16.063 23.081 5.189 1.00 33.88 188 PHE A O 1
ATOM 1408 N N . THR A 1 189 ? -14.626 21.432 4.666 1.00 34.86 189 THR A N 1
ATOM 1409 C CA . THR A 1 189 ? -13.558 22.358 4.291 1.00 34.98 189 THR A CA 1
ATOM 1410 C C . THR A 1 189 ? -13.483 22.576 2.781 1.00 35.56 189 THR A C 1
ATOM 1411 O O . THR A 1 189 ? -12.637 23.332 2.304 1.00 36.03 189 THR A O 1
ATOM 1415 N N . LEU A 1 190 ? -14.362 21.919 2.026 1.00 34.25 190 LEU A N 1
ATOM 1416 C CA . LEU A 1 190 ? -14.349 22.053 0.571 1.00 33.61 190 LEU A CA 1
ATOM 1417 C C . LEU A 1 190 ? -14.653 23.479 0.136 1.00 34.73 190 LEU A C 1
ATOM 1418 O O . LEU A 1 190 ? -15.290 24.233 0.866 1.00 35.90 190 LEU A O 1
ATOM 1423 N N . ALA A 1 191 ? -14.192 23.831 -1.059 1.00 33.50 191 ALA A N 1
ATOM 1424 C CA . ALA A 1 191 ? -14.414 25.152 -1.630 1.00 38.18 191 ALA A CA 1
ATOM 1425 C C . ALA A 1 191 ? -15.901 25.505 -1.659 1.00 33.11 191 ALA A C 1
ATOM 1426 O O . ALA A 1 191 ? -16.280 26.652 -1.433 1.00 33.85 191 ALA A O 1
ATOM 1428 N N . SER A 1 192 ? -16.734 24.507 -1.941 1.00 34.73 192 SER A N 1
ATOM 1429 C CA . SER A 1 192 ? -18.183 24.679 -1.975 1.00 30.63 192 SER A CA 1
ATOM 1430 C C . SER A 1 192 ? -18.747 25.241 -0.690 1.00 27.44 192 SER A C 1
ATOM 1431 O O . SER A 1 192 ? -19.671 26.059 -0.713 1.00 26.94 192 SER A O 1
ATOM 1434 N N . TYR A 1 193 ? -18.214 24.777 0.434 1.00 26.51 193 TYR A N 1
ATOM 1435 C CA . TYR A 1 193 ? -18.700 25.203 1.732 1.00 25.82 193 TYR A CA 1
ATOM 1436 C C . TYR A 1 193 ? -18.323 26.654 2.022 1.00 30.64 193 TYR A C 1
ATOM 1437 O O . TYR A 1 193 ? -19.088 27.393 2.639 1.00 29.75 193 TYR A O 1
ATOM 1446 N N . ALA A 1 194 ? -17.139 27.051 1.571 1.00 32.79 194 ALA A N 1
ATOM 1447 C CA . ALA A 1 194 ? -16.689 28.425 1.730 1.00 31.22 194 ALA A CA 1
ATOM 1448 C C . ALA A 1 194 ? -17.548 29.360 0.887 1.00 26.53 194 ALA A C 1
ATOM 1449 O O . ALA A 1 194 ? -18.123 30.332 1.390 1.00 28.17 194 ALA A O 1
ATOM 1451 N N . GLU A 1 195 ? -17.617 29.047 -0.401 1.00 26.22 195 GLU A N 1
ATOM 1452 C CA . GLU A 1 195 ? -18.329 29.865 -1.367 1.00 25.58 195 GLU A CA 1
ATOM 1453 C C . GLU A 1 195 ? -19.814 29.964 -1.062 1.00 27.93 195 GLU A C 1
ATOM 1454 O O . GLU A 1 195 ? -20.384 31.059 -1.109 1.00 24.95 195 GLU A O 1
ATOM 1460 N N . ASN A 1 196 ? -20.431 28.824 -0.735 1.00 25.53 196 ASN A N 1
ATOM 1461 C CA . ASN A 1 196 ? -21.899 28.721 -0.708 1.00 23.91 196 ASN A CA 1
ATOM 1462 C C . ASN A 1 196 ? -22.545 28.422 0.654 1.00 24.93 196 ASN A C 1
ATOM 1463 O O . ASN A 1 196 ? -23.768 28.497 0.789 1.00 25.48 196 ASN A O 1
ATOM 1468 N N . GLY A 1 197 ? -21.742 28.104 1.663 1.00 26.46 197 GLY A N 1
ATOM 1469 C CA . GLY A 1 197 ? -22.274 27.659 2.940 1.00 23.28 197 GLY A CA 1
ATOM 1470 C C . GLY A 1 197 ? -22.547 28.670 4.039 1.00 25.50 197 GLY A C 1
ATOM 1471 O O . GLY A 1 197 ? -22.859 28.278 5.162 1.00 28.68 197 GLY A O 1
ATOM 1472 N N . GLY A 1 198 ? -22.433 29.965 3.743 1.00 24.51 198 GLY A N 1
ATOM 1473 C CA . GLY A 1 198 ? -22.620 30.981 4.767 1.00 24.83 198 GLY A CA 1
ATOM 1474 C C . GLY A 1 198 ? -24.028 31.220 5.288 1.00 27.66 198 GLY A C 1
ATOM 1475 O O . GLY A 1 198 ? -24.216 31.851 6.328 1.00 31.19 198 GLY A O 1
ATOM 1476 N N . GLY A 1 199 ? -25.027 30.725 4.566 1.00 25.16 199 GLY A N 1
ATOM 1477 C CA . GLY A 1 199 ? -26.407 30.888 4.973 1.00 25.76 199 GLY A CA 1
ATOM 1478 C C . GLY A 1 199 ? -27.181 31.705 3.960 1.00 27.31 199 GLY A C 1
ATOM 1479 O O . GLY A 1 199 ? -28.413 31.785 4.026 1.00 26.68 199 GLY A O 1
ATOM 1480 N N . GLU A 1 200 ? -26.463 32.313 3.014 1.00 22.04 200 GLU A N 1
ATOM 1481 C CA . GLU A 1 200 ? -27.096 33.198 2.055 1.00 23.90 200 GLU A CA 1
ATOM 1482 C C . GLU A 1 200 ? -27.794 32.440 0.926 1.00 22.27 200 GLU A C 1
ATOM 1483 O O . GLU A 1 200 ? -28.576 33.036 0.171 1.00 24.42 200 GLU A O 1
ATOM 1489 N N . TYR A 1 201 ? -27.534 31.138 0.817 1.00 21.79 201 TYR A N 1
ATOM 1490 C CA . TYR A 1 201 ? -28.214 30.315 -0.188 1.00 23.03 201 TYR A CA 1
ATOM 1491 C C . TYR A 1 201 ? -29.025 29.199 0.471 1.00 24.93 201 TYR A C 1
ATOM 1492 O O . TYR A 1 201 ? -28.965 28.058 0.019 1.00 26.95 201 TYR A O 1
ATOM 1501 N N . TYR A 1 202 ? -29.725 29.537 1.553 1.00 23.84 202 TYR A N 1
ATOM 1502 C CA . TYR A 1 202 ? -30.673 28.630 2.220 1.00 31.52 202 TYR A CA 1
ATOM 1503 C C . TYR A 1 202 ? -29.934 27.594 3.085 1.00 29.21 202 TYR A C 1
ATOM 1504 O O . TYR A 1 202 ? -29.903 27.714 4.308 1.00 33.79 202 TYR A O 1
ATOM 1513 N N . LEU A 1 203 ? -29.320 26.597 2.463 1.00 25.98 203 LEU A N 1
ATOM 1514 C CA . LEU A 1 203 ? -28.573 25.599 3.228 1.00 23.94 203 LEU A CA 1
ATOM 1515 C C . LEU A 1 203 ? -27.200 26.155 3.652 1.00 27.50 203 LEU A C 1
ATOM 1516 O O . LEU A 1 203 ? -26.466 26.703 2.827 1.00 27.68 203 LEU A O 1
ATOM 1521 N N . SER A 1 204 ? -26.864 26.003 4.932 1.00 26.03 204 SER A N 1
ATOM 1522 C CA . SER A 1 204 ? -25.578 26.474 5.451 1.00 26.69 204 SER A CA 1
ATOM 1523 C C . SER A 1 204 ? -24.665 25.335 5.905 1.00 29.00 204 SER A C 1
ATOM 1524 O O . SER A 1 204 ? -25.095 24.193 6.089 1.00 26.54 204 SER A O 1
ATOM 1527 N N . THR A 1 205 ? -23.390 25.652 6.094 1.00 27.70 205 THR A N 1
ATOM 1528 C CA . THR A 1 205 ? -22.446 24.666 6.601 1.00 28.63 205 THR A CA 1
ATOM 1529 C C . THR A 1 205 ? -22.812 24.271 8.020 1.00 25.41 205 THR A C 1
ATOM 1530 O O . THR A 1 205 ? -22.744 23.094 8.376 1.00 27.70 205 THR A O 1
ATOM 1534 N N . ASP A 1 206 ? -23.220 25.248 8.820 1.00 26.53 206 ASP A N 1
ATOM 1535 C CA . ASP A 1 206 ? -23.644 24.988 10.193 1.00 29.81 206 ASP A CA 1
ATOM 1536 C C . ASP A 1 206 ? -24.852 24.064 10.206 1.00 32.67 206 ASP A C 1
ATOM 1537 O O . ASP A 1 206 ? -24.964 23.189 11.061 1.00 31.93 206 ASP A O 1
ATOM 1542 N N . GLY A 1 207 ? -25.772 24.289 9.273 1.00 29.43 207 GLY A N 1
ATOM 1543 C CA . GLY A 1 207 ? -26.903 23.391 9.113 1.00 29.52 207 GLY A CA 1
ATOM 1544 C C . GLY A 1 207 ? -26.453 21.955 8.930 1.00 28.11 207 GLY A C 1
ATOM 1545 O O . GLY A 1 207 ? -26.913 21.053 9.637 1.00 28.02 207 GLY A O 1
ATOM 1546 N N . MET A 1 208 ? -25.542 21.739 7.992 1.00 23.58 208 MET A N 1
ATOM 1547 C CA . MET A 1 208 ? -25.059 20.389 7.722 1.00 26.27 208 MET A CA 1
ATOM 1548 C C . MET A 1 208 ? -24.336 19.771 8.925 1.00 31.00 208 MET A C 1
ATOM 1549 O O . MET A 1 208 ? -24.429 18.565 9.139 1.00 28.11 208 MET A O 1
ATOM 1554 N N . ARG A 1 209 ? -23.616 20.576 9.710 1.00 28.87 209 ARG A N 1
ATOM 1555 C CA . ARG A 1 209 ? -22.973 20.032 10.906 1.00 29.95 209 ARG A CA 1
ATOM 1556 C C . ARG A 1 209 ? -24.028 19.515 11.881 1.00 32.16 209 ARG A C 1
ATOM 1557 O O . ARG A 1 209 ? -23.859 18.464 12.505 1.00 31.14 209 ARG A O 1
ATOM 1565 N N . TRP A 1 210 ? -25.109 20.277 12.003 1.00 29.76 210 TRP A N 1
ATOM 1566 C CA . TRP A 1 210 ? -26.234 19.956 12.875 1.00 30.44 210 TRP A CA 1
ATOM 1567 C C . TRP A 1 210 ? -26.893 18.658 12.426 1.00 28.24 210 TRP A C 1
ATOM 1568 O O . TRP A 1 210 ? -27.122 17.755 13.228 1.00 29.75 210 TRP A O 1
ATOM 1579 N N . PHE A 1 211 ? -27.182 18.572 11.132 1.00 27.44 211 PHE A N 1
ATOM 1580 C CA . PHE A 1 211 ? -27.773 17.359 10.557 1.00 27.87 211 PHE A CA 1
ATOM 1581 C C . PHE A 1 211 ? -26.897 16.121 10.781 1.00 28.58 211 PHE A C 1
ATOM 1582 O O . PHE A 1 211 ? -27.379 15.098 11.272 1.00 27.47 211 PHE A O 1
ATOM 1590 N N . TRP A 1 212 ? -25.623 16.212 10.399 1.00 27.83 212 TRP A N 1
ATOM 1591 C CA . TRP A 1 212 ? -24.686 15.099 10.575 1.00 28.51 212 TRP A CA 1
ATOM 1592 C C . TRP A 1 212 ? -24.595 14.680 12.038 1.00 30.75 212 TRP A C 1
ATOM 1593 O O . TRP A 1 212 ? -24.515 13.494 12.349 1.00 29.67 212 TRP A O 1
ATOM 1604 N N . GLY A 1 213 ? -24.615 15.661 12.933 1.00 30.93 213 GLY A N 1
ATOM 1605 C CA . GLY A 1 213 ? -24.537 15.392 14.356 1.00 31.53 213 GLY A CA 1
ATOM 1606 C C . GLY A 1 213 ? -25.684 14.538 14.857 1.00 32.00 213 GLY A C 1
ATOM 1607 O O . GLY A 1 213 ? -25.481 13.571 15.591 1.00 32.04 213 GLY A O 1
ATOM 1608 N N . HIS A 1 214 ? -26.897 14.900 14.454 1.00 28.95 214 HIS A N 1
ATOM 1609 C CA . HIS A 1 214 ? -28.087 14.168 14.871 1.00 31.21 214 HIS A CA 1
ATOM 1610 C C . HIS A 1 214 ? -28.158 12.796 14.232 1.00 30.04 214 HIS A C 1
ATOM 1611 O O . HIS A 1 214 ? -28.542 11.831 14.892 1.00 28.72 214 HIS A O 1
ATOM 1618 N N . TYR A 1 215 ? -27.788 12.708 12.956 1.00 27.80 215 TYR A N 1
ATOM 1619 C CA . TYR A 1 215 ? -27.857 11.439 12.224 1.00 28.27 215 TYR A CA 1
ATOM 1620 C C . TYR A 1 215 ? -26.926 10.405 12.848 1.00 33.52 215 TYR A C 1
ATOM 1621 O O . TYR A 1 215 ? -27.334 9.273 13.133 1.00 29.58 215 TYR A O 1
ATOM 1630 N N . LEU A 1 216 ? -25.677 10.806 13.070 1.00 31.78 216 LEU A N 1
ATOM 1631 C CA . LEU A 1 216 ? -24.646 9.871 13.513 1.00 33.12 216 LEU A CA 1
ATOM 1632 C C . LEU A 1 216 ? -24.597 9.693 15.027 1.00 39.05 216 LEU A C 1
ATOM 1633 O O . LEU A 1 216 ? -24.226 8.626 15.518 1.00 41.79 216 LEU A O 1
ATOM 1638 N N . GLY A 1 217 ? -24.988 10.725 15.766 1.00 35.37 217 GLY A N 1
ATOM 1639 C CA . GLY A 1 217 ? -24.881 10.702 17.211 1.00 39.66 217 GLY A CA 1
ATOM 1640 C C . GLY A 1 217 ? -23.429 10.509 17.596 1.00 45.85 217 GLY A C 1
ATOM 1641 O O . GLY A 1 217 ? -22.564 11.253 17.144 1.00 46.05 217 GLY A O 1
ATOM 1642 N N . ASP A 1 218 ? -23.160 9.488 18.405 1.00 51.57 218 ASP A N 1
ATOM 1643 C CA . ASP A 1 218 ? -21.798 9.197 18.845 1.00 53.08 218 ASP A CA 1
ATOM 1644 C C . ASP A 1 218 ? -21.083 8.220 17.918 1.00 50.87 218 ASP A C 1
ATOM 1645 O O . ASP A 1 218 ? -19.932 7.868 18.157 1.00 53.22 218 ASP A O 1
ATOM 1650 N N . THR A 1 219 ? -21.764 7.772 16.869 1.00 49.22 219 THR A N 1
ATOM 1651 C CA . THR A 1 219 ? -21.128 6.912 15.879 1.00 47.92 219 THR A CA 1
ATOM 1652 C C . THR A 1 219 ? -20.194 7.726 15.006 1.00 51.83 219 THR A C 1
ATOM 1653 O O . THR A 1 219 ? -20.629 8.652 14.324 1.00 50.68 219 THR A O 1
ATOM 1657 N N . ALA A 1 220 ? -18.911 7.384 15.030 1.00 54.01 220 ALA A N 1
ATOM 1658 C CA . ALA A 1 220 ? -17.932 8.068 14.197 1.00 55.91 220 ALA A CA 1
ATOM 1659 C C . ALA A 1 220 ? -18.214 7.783 12.723 1.00 55.11 220 ALA A C 1
ATOM 1660 O O . ALA A 1 220 ? -18.592 6.666 12.367 1.00 54.46 220 ALA A O 1
ATOM 1662 N N . ALA A 1 221 ? -18.030 8.795 11.876 1.00 56.50 221 ALA A N 1
ATOM 1663 C CA . ALA A 1 221 ? -18.396 8.716 10.459 1.00 52.25 221 ALA A CA 1
ATOM 1664 C C . ALA A 1 221 ? -17.669 7.601 9.712 1.00 58.37 221 ALA A C 1
ATOM 1665 O O . ALA A 1 221 ? -18.140 7.120 8.681 1.00 58.55 221 ALA A O 1
ATOM 1667 N N . GLU A 1 222 ? -16.521 7.186 10.228 1.00 56.87 222 GLU A N 1
ATOM 1668 C CA . GLU A 1 222 ? -15.765 6.123 9.593 1.00 58.25 222 GLU A CA 1
ATOM 1669 C C . GLU A 1 222 ? -16.389 4.775 9.922 1.00 55.49 222 GLU A C 1
ATOM 1670 O O . GLU A 1 222 ? -16.202 3.800 9.193 1.00 57.75 222 GLU A O 1
ATOM 1676 N N . ASN A 1 223 ? -17.138 4.721 11.018 1.00 55.98 223 ASN A N 1
ATOM 1677 C CA . ASN A 1 223 ? -17.875 3.510 11.377 1.00 54.78 223 ASN A CA 1
ATOM 1678 C C . ASN A 1 223 ? -19.342 3.592 10.972 1.00 53.15 223 ASN A C 1
ATOM 1679 O O . ASN A 1 223 ? -20.182 2.869 11.501 1.00 54.40 223 ASN A O 1
ATOM 1684 N N . ALA A 1 224 ? -19.638 4.484 10.036 1.00 49.50 224 ALA A N 1
ATOM 1685 C CA . ALA A 1 224 ? -20.969 4.581 9.451 1.00 43.03 224 ALA A CA 1
ATOM 1686 C C . ALA A 1 224 ? -20.828 4.642 7.940 1.00 40.22 224 ALA A C 1
ATOM 1687 O O . ALA A 1 224 ? -21.079 5.682 7.333 1.00 38.01 224 ALA A O 1
ATOM 1689 N N . PRO A 1 225 ? -20.425 3.518 7.327 1.00 40.40 225 PRO A N 1
ATOM 1690 C CA . PRO A 1 225 ? -20.012 3.461 5.919 1.00 38.38 225 PRO A CA 1
ATOM 1691 C C . PRO A 1 225 ? -21.109 3.827 4.914 1.00 38.70 225 PRO A C 1
ATOM 1692 O O . PRO A 1 225 ? -20.795 4.207 3.786 1.00 41.55 225 PRO A O 1
ATOM 1696 N N . LEU A 1 226 ? -22.373 3.710 5.300 1.00 34.54 226 LEU A N 1
ATOM 1697 C CA . LEU A 1 226 ? -23.439 4.046 4.373 1.00 36.86 226 LEU A CA 1
ATOM 1698 C C . LEU A 1 226 ? -23.931 5.470 4.606 1.00 34.66 226 LEU A C 1
ATOM 1699 O O . LEU A 1 226 ? -24.937 5.878 4.037 1.00 35.53 226 LEU A O 1
ATOM 1704 N N . ALA A 1 227 ? -23.213 6.221 5.438 1.00 33.74 227 ALA A N 1
ATOM 1705 C CA . ALA A 1 227 ? -23.508 7.642 5.636 1.00 32.96 227 ALA A CA 1
ATOM 1706 C C . ALA A 1 227 ? -22.679 8.477 4.671 1.00 32.99 227 ALA A C 1
ATOM 1707 O O . ALA A 1 227 ? -23.213 9.087 3.752 1.00 30.47 227 ALA A O 1
ATOM 1709 N N . ALA A 1 228 ? -21.364 8.499 4.864 1.00 34.57 228 ALA A N 1
ATOM 1710 C CA . ALA A 1 228 ? -20.501 9.188 3.909 1.00 32.02 228 ALA A CA 1
ATOM 1711 C C . ALA A 1 228 ? -20.194 8.259 2.745 1.00 34.87 228 ALA A C 1
ATOM 1712 O O . ALA A 1 228 ? -19.119 7.651 2.679 1.00 36.46 228 ALA A O 1
ATOM 1714 N N . VAL A 1 229 ? -21.140 8.147 1.821 1.00 33.39 229 VAL A N 1
ATOM 1715 C CA . VAL A 1 229 ? -21.043 7.167 0.746 1.00 33.59 229 VAL A CA 1
ATOM 1716 C C . VAL A 1 229 ? -19.889 7.475 -0.200 1.00 31.75 229 VAL A C 1
ATOM 1717 O O . VAL A 1 229 ? -19.437 6.601 -0.939 1.00 33.57 229 VAL A O 1
ATOM 1721 N N . LEU A 1 230 ? -19.402 8.713 -0.170 1.00 31.06 230 LEU A N 1
ATOM 1722 C CA . LEU A 1 230 ? -18.250 9.081 -0.981 1.00 33.89 230 LEU A CA 1
ATOM 1723 C C . LEU A 1 230 ? -17.029 8.236 -0.605 1.00 34.13 230 LEU A C 1
ATOM 1724 O O . LEU A 1 230 ? -16.224 7.876 -1.461 1.00 36.02 230 LEU A O 1
ATOM 1729 N N . ASN A 1 231 ? -16.915 7.910 0.677 1.00 32.70 231 ASN A N 1
ATOM 1730 C CA . ASN A 1 231 ? -15.756 7.186 1.191 1.00 34.11 231 ASN A CA 1
ATOM 1731 C C . ASN A 1 231 ? -15.772 5.679 0.914 1.00 39.32 231 ASN A C 1
ATOM 1732 O O . ASN A 1 231 ? -14.789 4.992 1.187 1.00 38.95 231 ASN A O 1
ATOM 1737 N N . VAL A 1 232 ? -16.875 5.169 0.370 1.00 36.16 232 VAL A N 1
ATOM 1738 C CA . VAL A 1 232 ? -16.950 3.764 -0.033 1.00 39.38 232 VAL A CA 1
ATOM 1739 C C . VAL A 1 232 ? -15.937 3.499 -1.137 1.00 38.56 232 VAL A C 1
ATOM 1740 O O . VAL A 1 232 ? -15.905 4.204 -2.141 1.00 36.90 232 VAL A O 1
ATOM 1744 N N . ALA A 1 233 ? -15.102 2.480 -0.951 1.00 41.91 233 ALA A N 1
ATOM 1745 C CA . ALA A 1 233 ? -13.993 2.254 -1.865 1.00 37.55 233 ALA A CA 1
ATOM 1746 C C . ALA A 1 233 ? -14.454 1.785 -3.238 1.00 36.94 233 ALA A C 1
ATOM 1747 O O . ALA A 1 233 ? -13.970 2.268 -4.260 1.00 38.66 233 ALA A O 1
ATOM 1749 N N . ASP A 1 234 ? -15.395 0.846 -3.263 1.00 38.89 234 ASP A N 1
ATOM 1750 C CA . ASP A 1 234 ? -15.775 0.205 -4.515 1.00 39.22 234 ASP A CA 1
ATOM 1751 C C . ASP A 1 234 ? -17.214 0.522 -4.908 1.00 40.81 234 ASP A C 1
ATOM 1752 O O . ASP A 1 234 ? -18.158 -0.000 -4.308 1.00 39.92 234 ASP A O 1
ATOM 1757 N N . LEU A 1 235 ? -17.370 1.363 -5.927 1.00 39.57 235 LEU A N 1
ATOM 1758 C CA . LEU A 1 235 ? -18.695 1.771 -6.393 1.00 38.72 235 LEU A CA 1
ATOM 1759 C C . LEU A 1 235 ? -19.086 1.058 -7.682 1.00 37.65 235 LEU A C 1
ATOM 1760 O O . LEU A 1 235 ? -20.055 1.432 -8.345 1.00 36.30 235 LEU A O 1
ATOM 1765 N N . SER A 1 236 ? -18.323 0.032 -8.047 1.00 35.42 236 SER A N 1
ATOM 1766 C CA . SER A 1 236 ? -18.594 -0.702 -9.270 1.00 33.66 236 SER A CA 1
ATOM 1767 C C . SER A 1 236 ? -19.883 -1.508 -9.139 1.00 30.94 236 SER A C 1
ATOM 1768 O O . SER A 1 236 ? -20.234 -1.967 -8.053 1.00 34.39 236 SER A O 1
ATOM 1771 N N . GLY A 1 237 ? -20.595 -1.657 -10.245 1.00 30.66 237 GLY A N 1
ATOM 1772 C CA . GLY A 1 237 ? -21.779 -2.497 -10.280 1.00 34.20 237 GLY A CA 1
ATOM 1773 C C . GLY A 1 237 ? -23.057 -1.859 -9.750 1.00 37.66 237 GLY A C 1
ATOM 1774 O O . GLY A 1 237 ? -24.077 -2.534 -9.615 1.00 34.45 237 GLY A O 1
ATOM 1775 N N . LEU A 1 238 ? -23.007 -0.564 -9.454 1.00 34.64 238 LEU A N 1
ATOM 1776 C CA . LEU A 1 238 ? -24.189 0.166 -8.989 1.00 28.43 238 LEU A CA 1
ATOM 1777 C C . LEU A 1 238 ? -25.108 0.566 -10.131 1.00 32.17 238 LEU A C 1
ATOM 1778 O O . LEU A 1 238 ? -24.705 0.590 -11.290 1.00 28.78 238 LEU A O 1
ATOM 1783 N N . ALA A 1 239 ? -26.353 0.896 -9.795 1.00 27.51 239 ALA A N 1
ATOM 1784 C CA . ALA A 1 239 ? -27.322 1.320 -10.791 1.00 28.83 239 ALA A CA 1
ATOM 1785 C C . ALA A 1 239 ? -26.824 2.552 -11.532 1.00 26.46 239 ALA A C 1
ATOM 1786 O O . ALA A 1 239 ? -26.227 3.429 -10.917 1.00 29.13 239 ALA A O 1
ATOM 1788 N N . PRO A 1 240 ? -27.067 2.616 -12.852 1.00 27.91 240 PRO A N 1
ATOM 1789 C CA . PRO A 1 240 ? -26.810 3.824 -13.645 1.00 31.45 240 PRO A CA 1
ATOM 1790 C C . PRO A 1 240 ? -27.362 5.065 -12.944 1.00 31.09 240 PRO A C 1
ATOM 1791 O O . PRO A 1 240 ? -28.466 5.012 -12.393 1.00 28.39 240 PRO A O 1
ATOM 1795 N N . ALA A 1 241 ? -26.612 6.163 -12.952 1.00 28.28 241 ALA A N 1
ATOM 1796 C CA . ALA A 1 241 ? -26.961 7.270 -12.075 1.00 29.26 241 ALA A CA 1
ATOM 1797 C C . ALA A 1 241 ? -27.179 8.578 -12.804 1.00 28.82 241 ALA A C 1
ATOM 1798 O O . ALA A 1 241 ? -26.593 8.829 -13.858 1.00 29.27 241 ALA A O 1
ATOM 1800 N N . THR A 1 242 ? -28.053 9.398 -12.225 1.00 26.80 242 THR A N 1
ATOM 1801 C CA . THR A 1 242 ? -28.148 10.816 -12.563 1.00 26.67 242 THR A CA 1
ATOM 1802 C C . THR A 1 242 ? -27.722 11.589 -11.333 1.00 25.08 242 THR A C 1
ATOM 1803 O O . THR A 1 242 ? -28.227 11.344 -10.238 1.00 26.04 242 THR A O 1
ATOM 1807 N N . VAL A 1 243 ? -26.768 12.505 -11.485 1.00 26.77 243 VAL A N 1
ATOM 1808 C CA . VAL A 1 243 ? -26.325 13.303 -10.348 1.00 23.87 243 VAL A CA 1
ATOM 1809 C C . VAL A 1 243 ? -26.413 14.777 -10.714 1.00 24.73 243 VAL A C 1
ATOM 1810 O O . VAL A 1 243 ? -25.594 15.284 -11.475 1.00 26.96 243 VAL A O 1
ATOM 1814 N N . ILE A 1 244 ? -27.424 15.457 -10.190 1.00 22.66 244 ILE A N 1
ATOM 1815 C CA . ILE A 1 244 ? -27.609 16.869 -10.495 1.00 23.04 244 ILE A CA 1
ATOM 1816 C C . ILE A 1 244 ? -27.232 17.710 -9.282 1.00 25.13 244 ILE A C 1
ATOM 1817 O O . ILE A 1 244 ? -27.803 17.572 -8.197 1.00 23.57 244 ILE A O 1
ATOM 1822 N N . THR A 1 245 ? -26.226 18.558 -9.462 1.00 22.52 245 THR A N 1
ATOM 1823 C CA . THR A 1 245 ? -25.785 19.445 -8.392 1.00 25.01 245 THR A CA 1
ATOM 1824 C C . THR A 1 245 ? -26.229 20.866 -8.711 1.00 21.01 245 THR A C 1
ATOM 1825 O O . THR A 1 245 ? -26.702 21.134 -9.809 1.00 23.55 245 THR A O 1
ATOM 1829 N N . ALA A 1 246 ? -26.093 21.771 -7.749 1.00 23.67 246 ALA A N 1
ATOM 1830 C CA . ALA A 1 246 ? -26.486 23.156 -7.959 1.00 21.04 246 ALA A CA 1
ATOM 1831 C C . ALA A 1 246 ? -25.276 24.061 -7.754 1.00 21.68 246 ALA A C 1
ATOM 1832 O O . ALA A 1 246 ? -24.484 23.831 -6.843 1.00 22.10 246 ALA A O 1
ATOM 1834 N N . GLU A 1 247 ? -25.154 25.087 -8.594 1.00 21.39 247 GLU A N 1
ATOM 1835 C CA . GLU A 1 247 ? -23.973 25.955 -8.574 1.00 21.82 247 GLU A CA 1
ATOM 1836 C C . GLU A 1 247 ? -23.721 26.567 -7.207 1.00 24.34 247 GLU A C 1
ATOM 1837 O O . GLU A 1 247 ? -22.571 26.624 -6.753 1.00 25.30 247 GLU A O 1
ATOM 1843 N N . TYR A 1 248 ? -24.784 27.027 -6.550 1.00 22.00 248 TYR A N 1
ATOM 1844 C CA . TYR A 1 248 ? -24.635 27.765 -5.309 1.00 23.12 248 TYR A CA 1
ATOM 1845 C C . TYR A 1 248 ? -25.022 26.955 -4.077 1.00 22.40 248 TYR A C 1
ATOM 1846 O O . TYR A 1 248 ? -25.496 27.505 -3.094 1.00 26.48 248 TYR A O 1
ATOM 1855 N N . ASP A 1 249 ? -24.775 25.648 -4.151 1.00 22.97 249 ASP A N 1
ATOM 1856 C CA . ASP A 1 249 ? -25.022 24.681 -3.077 1.00 23.73 249 ASP A CA 1
ATOM 1857 C C . ASP A 1 249 ? -23.695 24.359 -2.370 1.00 22.78 249 ASP A C 1
ATOM 1858 O O . ASP A 1 249 ? -22.729 24.014 -3.033 1.00 22.85 249 ASP A O 1
ATOM 1863 N N . PRO A 1 250 ? -23.639 24.462 -1.032 1.00 22.89 250 PRO A N 1
ATOM 1864 C CA . PRO A 1 250 ? -22.397 24.027 -0.370 1.00 25.75 250 PRO A CA 1
ATOM 1865 C C . PRO A 1 250 ? -22.077 22.543 -0.587 1.00 26.57 250 PRO A C 1
ATOM 1866 O O . PRO A 1 250 ? -20.919 22.132 -0.472 1.00 25.75 250 PRO A O 1
ATOM 1870 N N . LEU A 1 251 ? -23.098 21.746 -0.898 1.00 24.78 251 LEU A N 1
ATOM 1871 C CA . LEU A 1 251 ? -22.920 20.325 -1.173 1.00 22.93 251 LEU A CA 1
ATOM 1872 C C . LEU A 1 251 ? -22.430 20.067 -2.586 1.00 22.97 251 LEU A C 1
ATOM 1873 O O . LEU A 1 251 ? -22.228 18.915 -2.978 1.00 24.52 251 LEU A O 1
ATOM 1878 N N . ARG A 1 252 ? -22.262 21.133 -3.364 1.00 23.51 252 ARG A N 1
ATOM 1879 C CA . ARG A 1 252 ? -21.926 20.967 -4.772 1.00 24.58 252 ARG A CA 1
ATOM 1880 C C . ARG A 1 252 ? -20.674 20.121 -5.017 1.00 26.10 252 ARG A C 1
ATOM 1881 O O . ARG A 1 252 ? -20.664 19.243 -5.883 1.00 27.62 252 ARG A O 1
ATOM 1889 N N . ASP A 1 253 ? -19.608 20.395 -4.278 1.00 28.07 253 ASP A N 1
ATOM 1890 C CA . ASP A 1 253 ? -18.343 19.743 -4.601 1.00 29.83 253 ASP A CA 1
ATOM 1891 C C . ASP A 1 253 ? -18.378 18.244 -4.290 1.00 29.13 253 ASP A C 1
ATOM 1892 O O . ASP A 1 253 ? -17.841 17.444 -5.057 1.00 31.08 253 ASP A O 1
ATOM 1897 N N . GLU A 1 254 ? -19.013 17.862 -3.186 1.00 26.91 254 GLU A N 1
ATOM 1898 C CA . GLU A 1 254 ? -19.038 16.449 -2.806 1.00 27.54 254 GLU A CA 1
ATOM 1899 C C . GLU A 1 254 ? -19.984 15.654 -3.715 1.00 29.14 254 GLU A C 1
ATOM 1900 O O . GLU A 1 254 ? -19.790 14.456 -3.930 1.00 26.33 254 GLU A O 1
ATOM 1906 N N . GLY A 1 255 ? -20.990 16.323 -4.275 1.00 29.04 255 GLY A N 1
ATOM 1907 C CA . GLY A 1 255 ? -21.860 15.685 -5.252 1.00 26.73 255 GLY A CA 1
ATOM 1908 C C . GLY A 1 255 ? -21.146 15.442 -6.569 1.00 29.45 255 GLY A C 1
ATOM 1909 O O . GLY A 1 255 ? -21.283 14.392 -7.197 1.00 28.48 255 GLY A O 1
ATOM 1910 N N . ILE A 1 256 ? -20.365 16.428 -6.998 1.00 29.97 256 ILE A N 1
ATOM 1911 C CA . ILE A 1 256 ? -19.573 16.282 -8.213 1.00 30.23 256 ILE A CA 1
ATOM 1912 C C . ILE A 1 256 ? -18.586 15.135 -8.040 1.00 26.47 256 ILE A C 1
ATOM 1913 O O . ILE A 1 256 ? -18.406 14.318 -8.945 1.00 31.69 256 ILE A O 1
ATOM 1918 N N . ALA A 1 257 ? -17.984 15.075 -6.857 1.00 29.74 257 ALA A N 1
ATOM 1919 C CA . ALA A 1 257 ? -16.988 14.062 -6.525 1.00 31.09 257 ALA A CA 1
ATOM 1920 C C . ALA A 1 257 ? -17.584 12.657 -6.544 1.00 35.26 257 ALA A C 1
ATOM 1921 O O . ALA A 1 257 ? -16.946 11.711 -7.024 1.00 31.73 257 ALA A O 1
ATOM 1923 N N . TYR A 1 258 ? -18.797 12.515 -6.006 1.00 27.95 258 TYR A N 1
ATOM 1924 C CA . TYR A 1 258 ? -19.448 11.211 -6.008 1.00 29.13 258 TYR A CA 1
ATOM 1925 C C . TYR A 1 258 ? -19.739 10.775 -7.434 1.00 28.19 258 TYR A C 1
ATOM 1926 O O . TYR A 1 258 ? -19.546 9.612 -7.776 1.00 29.24 258 TYR A O 1
ATOM 1935 N N . ALA A 1 259 ? -20.179 11.707 -8.274 1.00 24.89 259 ALA A N 1
ATOM 1936 C CA . ALA A 1 259 ? -20.444 11.404 -9.675 1.00 26.14 259 ALA A CA 1
ATOM 1937 C C . ALA A 1 259 ? -19.172 10.961 -10.404 1.00 32.47 259 ALA A C 1
ATOM 1938 O O . ALA A 1 259 ? -19.207 10.031 -11.209 1.00 32.47 259 ALA A O 1
ATOM 1940 N N . LYS A 1 260 ? -18.059 11.640 -10.136 1.00 33.21 260 LYS A N 1
ATOM 1941 C CA . LYS A 1 260 ? -16.782 11.248 -10.744 1.00 34.01 260 LYS A CA 1
ATOM 1942 C C . LYS A 1 260 ? -16.347 9.854 -10.294 1.00 33.85 260 LYS A C 1
ATOM 1943 O O . LYS A 1 260 ? -15.902 9.040 -11.109 1.00 35.49 260 LYS A O 1
ATOM 1949 N N . LYS A 1 261 ? -16.479 9.580 -9.000 1.00 33.40 261 LYS A N 1
ATOM 1950 C CA . LYS A 1 261 ? -16.104 8.274 -8.457 1.00 35.01 261 LYS A CA 1
ATOM 1951 C C . LYS A 1 261 ? -16.977 7.142 -9.011 1.00 36.63 261 LYS A C 1
ATOM 1952 O O . LYS A 1 261 ? -16.489 6.028 -9.218 1.00 39.05 261 LYS A O 1
ATOM 1958 N N . LEU A 1 262 ? -18.257 7.422 -9.260 1.00 34.38 262 LEU A N 1
ATOM 1959 C CA . LEU A 1 262 ? -19.154 6.435 -9.878 1.00 33.35 262 LEU A CA 1
ATOM 1960 C C . LEU A 1 262 ? -18.734 6.140 -11.313 1.00 35.59 262 LEU A C 1
ATOM 1961 O O . LEU A 1 262 ? -18.630 4.981 -11.722 1.00 35.97 262 LEU A O 1
ATOM 1966 N N . ASP A 1 263 ? -18.503 7.197 -12.082 1.00 33.94 263 ASP A N 1
ATOM 1967 C C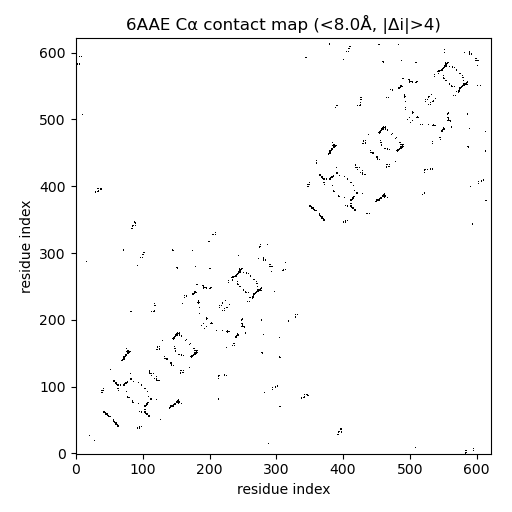A . ASP A 1 263 ? -18.122 7.048 -13.477 1.00 34.70 263 ASP A CA 1
ATOM 1968 C C . ASP A 1 263 ? -16.769 6.332 -13.608 1.00 38.64 263 ASP A C 1
ATOM 1969 O O . ASP A 1 263 ? -16.548 5.567 -14.551 1.00 36.91 263 ASP A O 1
ATOM 1974 N N . ALA A 1 264 ? -15.881 6.585 -12.653 1.00 34.67 264 ALA A N 1
ATOM 1975 C CA . ALA A 1 264 ? -14.566 5.951 -12.620 1.00 39.56 264 ALA A CA 1
ATOM 1976 C C . ALA A 1 264 ? -14.695 4.457 -12.379 1.00 42.00 264 ALA A C 1
ATOM 1977 O O . ALA A 1 264 ? -13.891 3.669 -12.873 1.00 42.86 264 ALA A O 1
ATOM 1979 N N . ALA A 1 265 ? -15.710 4.078 -11.607 1.00 39.04 265 ALA A N 1
ATOM 1980 C CA . ALA A 1 265 ? -15.942 2.682 -11.270 1.00 36.89 265 ALA A CA 1
ATOM 1981 C C . ALA A 1 265 ? -16.733 1.971 -12.356 1.00 37.19 265 ALA A C 1
ATOM 1982 O O . ALA A 1 265 ? -17.157 0.828 -12.173 1.00 41.30 265 ALA A O 1
ATOM 1984 N N . GLY A 1 266 ? -16.936 2.647 -13.483 1.00 35.14 266 GLY A N 1
ATOM 1985 C CA . GLY A 1 266 ? -17.631 2.056 -14.611 1.00 38.35 266 GLY A CA 1
ATOM 1986 C C . GLY A 1 266 ? -19.144 2.224 -14.632 1.00 37.86 266 GLY A C 1
ATOM 1987 O O . GLY A 1 266 ? -19.809 1.725 -15.535 1.00 35.97 266 GLY A O 1
ATOM 1988 N N . VAL A 1 267 ? -19.694 2.927 -13.646 1.00 37.80 267 VAL A N 1
ATOM 1989 C CA . VAL A 1 267 ? -21.135 3.183 -13.613 1.00 34.42 267 VAL A CA 1
ATOM 1990 C C . VAL A 1 267 ? -21.487 4.278 -14.612 1.00 34.78 267 VAL A C 1
ATOM 1991 O O . VAL A 1 267 ? -20.877 5.345 -14.592 1.00 36.85 267 VAL A O 1
ATOM 1995 N N . PRO A 1 268 ? -22.459 4.017 -15.501 1.00 34.28 268 PRO A N 1
ATOM 1996 C CA . PRO A 1 268 ? -22.950 5.061 -16.408 1.00 35.07 268 PRO A CA 1
ATOM 1997 C C . PRO A 1 268 ? -23.541 6.222 -15.612 1.00 36.74 268 PRO A C 1
ATOM 1998 O O . PRO A 1 268 ? -24.435 5.994 -14.798 1.00 35.54 268 PRO A O 1
ATOM 2002 N N . VAL A 1 269 ? -23.038 7.434 -15.820 1.00 37.05 269 VAL A N 1
ATOM 2003 C CA . VAL A 1 269 ? -23.516 8.585 -15.061 1.00 34.72 269 VAL A CA 1
ATOM 2004 C C . VAL A 1 269 ? -23.858 9.764 -15.969 1.00 36.13 269 VAL A C 1
ATOM 2005 O O . VAL A 1 269 ? -23.108 10.095 -16.890 1.00 32.60 269 VAL A O 1
ATOM 2009 N N . ASP A 1 270 ? -25.015 10.372 -15.730 1.00 31.65 270 ASP A N 1
ATOM 2010 C CA . ASP A 1 270 ? -25.297 11.688 -16.275 1.00 30.78 270 ASP A CA 1
ATOM 2011 C C . ASP A 1 270 ? -25.165 12.695 -15.146 1.00 33.66 270 ASP A C 1
ATOM 2012 O O . ASP A 1 270 ? -25.971 12.712 -14.212 1.00 31.60 270 ASP A O 1
ATOM 2017 N N . ALA A 1 271 ? -24.133 13.526 -15.213 1.00 31.17 271 ALA A N 1
ATOM 2018 C CA . ALA A 1 271 ? -23.883 14.469 -14.142 1.00 30.78 271 ALA A CA 1
ATOM 2019 C C . ALA A 1 271 ? -23.771 15.882 -14.686 1.00 33.43 271 ALA A C 1
ATOM 2020 O O . ALA A 1 271 ? -23.158 16.117 -15.728 1.00 32.35 271 ALA A O 1
ATOM 2022 N N . ALA A 1 272 ? -24.383 16.819 -13.978 1.00 29.75 272 ALA A N 1
ATOM 2023 C CA . ALA A 1 272 ? -24.375 18.217 -14.391 1.00 30.75 272 ALA A CA 1
ATOM 2024 C C . ALA A 1 272 ? -24.607 19.095 -13.183 1.00 31.11 272 ALA A C 1
ATOM 2025 O O . ALA A 1 272 ? -25.311 18.705 -12.246 1.00 27.69 272 ALA A O 1
ATOM 2027 N N . THR A 1 273 ? -23.997 20.275 -13.192 1.00 30.67 273 THR A N 1
ATOM 2028 C CA . THR A 1 273 ? -24.257 21.260 -12.160 1.00 26.02 273 THR A CA 1
ATOM 2029 C C . THR A 1 273 ? -25.159 22.318 -12.768 1.00 28.72 273 THR A C 1
ATOM 2030 O O . THR A 1 273 ? -24.834 22.885 -13.808 1.00 30.99 273 THR A O 1
ATOM 2034 N N . ALA A 1 274 ? -26.302 22.566 -12.135 1.00 23.41 274 ALA A N 1
ATOM 2035 C CA . ALA A 1 274 ? -27.261 23.532 -12.647 1.00 24.30 274 ALA A CA 1
ATOM 2036 C C . ALA A 1 274 ? -26.796 24.962 -12.359 1.00 24.43 274 ALA A C 1
ATOM 2037 O O . ALA A 1 274 ? -26.659 25.354 -11.203 1.00 24.54 274 ALA A O 1
ATOM 2039 N N . PRO A 1 275 ? -26.540 25.736 -13.420 1.00 26.97 275 PRO A N 1
ATOM 2040 C CA . PRO A 1 275 ? -26.080 27.121 -13.271 1.00 28.82 275 PRO A CA 1
ATOM 2041 C C . PRO A 1 275 ? -27.103 27.992 -12.565 1.00 26.35 275 PRO A C 1
ATOM 2042 O O . PRO A 1 275 ? -28.281 27.906 -12.885 1.00 25.35 275 PRO A O 1
ATOM 2046 N N . GLY A 1 276 ? -26.657 28.807 -11.613 1.00 22.66 276 GLY A N 1
ATOM 2047 C CA . GLY A 1 276 ? -27.513 29.815 -11.014 1.00 23.52 276 GLY A CA 1
ATOM 2048 C C . GLY A 1 276 ? -28.427 29.310 -9.912 1.00 22.09 276 GLY A C 1
ATOM 2049 O O . GLY A 1 276 ? -29.128 30.089 -9.276 1.00 23.61 276 GLY A O 1
ATOM 2050 N N . MET A 1 277 ? -28.413 28.001 -9.676 1.00 21.35 277 MET A N 1
ATOM 2051 C CA . MET A 1 277 ? -29.364 27.385 -8.756 1.00 22.97 277 MET A CA 1
ATOM 2052 C C . MET A 1 277 ? -28.813 27.212 -7.352 1.00 21.95 277 MET A C 1
ATOM 2053 O O . MET A 1 277 ? -27.608 27.156 -7.157 1.00 24.17 277 MET A O 1
ATOM 2058 N N . ILE A 1 278 ? -29.710 27.109 -6.377 1.00 21.53 278 ILE A N 1
ATOM 2059 C CA . ILE A 1 278 ? -29.319 26.825 -5.005 1.00 20.28 278 ILE A CA 1
ATOM 2060 C C . ILE A 1 278 ? -29.764 25.427 -4.598 1.00 21.92 278 ILE A C 1
ATOM 2061 O O . ILE A 1 278 ? -30.519 24.782 -5.315 1.00 21.00 278 ILE A O 1
ATOM 2066 N N . HIS A 1 279 ? -29.284 24.977 -3.446 1.00 22.28 279 HIS A N 1
ATOM 2067 C CA . HIS A 1 279 ? -29.779 23.755 -2.831 1.00 21.33 279 HIS A CA 1
ATOM 2068 C C . HIS A 1 279 ? -31.302 23.793 -2.728 1.00 21.05 279 HIS A C 1
ATOM 2069 O O . HIS A 1 279 ? -31.884 24.810 -2.348 1.00 20.81 279 HIS A O 1
ATOM 2076 N N . GLY A 1 280 ? -31.948 22.685 -3.077 1.00 20.34 280 GLY A N 1
ATOM 2077 C CA . GLY A 1 280 ? -33.385 22.614 -2.933 1.00 22.29 280 GLY A CA 1
ATOM 2078 C C . GLY A 1 280 ? -34.204 23.033 -4.139 1.00 21.27 280 GLY A C 1
ATOM 2079 O O . GLY A 1 280 ? -35.433 22.987 -4.084 1.00 20.63 280 GLY A O 1
ATOM 2080 N N . PHE A 1 281 ? -33.562 23.404 -5.243 1.00 20.98 281 PHE A N 1
ATOM 2081 C CA . PHE A 1 281 ? -34.310 24.040 -6.329 1.00 22.17 281 PHE A CA 1
ATOM 2082 C C . PHE A 1 281 ? -35.286 23.123 -7.080 1.00 22.51 281 PHE A C 1
ATOM 2083 O O . PHE A 1 281 ? -36.159 23.621 -7.790 1.00 20.80 281 PHE A O 1
ATOM 2091 N N . PHE A 1 282 ? -35.169 21.804 -6.920 1.00 21.05 282 PHE A N 1
ATOM 2092 C CA . PHE A 1 282 ? -36.160 20.902 -7.523 1.00 20.86 282 PHE A CA 1
ATOM 2093 C C . PHE A 1 282 ? -37.507 21.118 -6.876 1.00 23.24 282 PHE A C 1
ATOM 2094 O O . PHE A 1 282 ? -38.537 20.892 -7.495 1.00 27.61 282 PHE A O 1
ATOM 2102 N N . SER A 1 283 ? -37.509 21.535 -5.615 1.00 18.38 283 SER A N 1
ATOM 2103 C CA . SER A 1 283 ? -38.764 21.780 -4.920 1.00 21.71 283 SER A CA 1
ATOM 2104 C C . SER A 1 283 ? -39.270 23.212 -5.088 1.00 23.01 283 SER A C 1
ATOM 2105 O O . SER A 1 283 ? -40.317 23.568 -4.552 1.00 25.03 283 SER A O 1
ATOM 2108 N N . MET A 1 284 ? -38.538 24.031 -5.836 1.00 22.62 284 MET A N 1
ATOM 2109 C CA . MET A 1 284 ? -38.877 25.450 -5.944 1.00 22.95 284 MET A CA 1
ATOM 2110 C C . MET A 1 284 ? -39.448 25.815 -7.312 1.00 23.40 284 MET A C 1
ATOM 2111 O O . MET A 1 284 ? -39.460 26.986 -7.683 1.00 23.05 284 MET A O 1
ATOM 2116 N N . PHE A 1 285 ? -39.932 24.820 -8.055 1.00 21.32 285 PHE A N 1
ATOM 2117 C CA . PHE A 1 285 ? -40.374 25.032 -9.435 1.00 22.27 285 PHE A CA 1
ATOM 2118 C C . PHE A 1 285 ? -41.531 26.028 -9.590 1.00 24.52 285 PHE A C 1
ATOM 2119 O O . PHE A 1 285 ? -41.716 26.593 -10.664 1.00 27.10 285 PHE A O 1
ATOM 2127 N N . GLU A 1 286 ? -42.316 26.242 -8.542 1.00 24.14 286 GLU A N 1
ATOM 2128 C CA . GLU A 1 286 ? -43.403 27.215 -8.627 1.00 23.83 286 GLU A CA 1
ATOM 2129 C C . GLU A 1 286 ? -42.879 28.654 -8.684 1.00 29.55 286 GLU A C 1
ATOM 2130 O O . GLU A 1 286 ? -43.438 29.485 -9.386 1.00 31.61 286 GLU A O 1
ATOM 2136 N N . ALA A 1 287 ? -41.803 28.937 -7.955 1.00 26.81 287 ALA A N 1
ATOM 2137 C CA . ALA A 1 287 ? -41.207 30.276 -7.949 1.00 27.79 287 ALA A CA 1
ATOM 2138 C C . ALA A 1 287 ? -40.069 30.392 -8.951 1.00 29.21 287 ALA A C 1
ATOM 2139 O O . ALA A 1 287 ? -39.665 31.501 -9.319 1.00 26.78 287 ALA A O 1
ATOM 2141 N N . VAL A 1 288 ? -39.548 29.246 -9.383 1.00 23.09 288 VAL A N 1
ATOM 2142 C CA . VAL A 1 288 ? -38.365 29.203 -10.235 1.00 24.36 288 VAL A CA 1
ATOM 2143 C C . VAL A 1 288 ? -38.633 28.299 -11.433 1.00 25.34 288 VAL A C 1
ATOM 2144 O O . VAL A 1 288 ? -38.319 27.110 -11.409 1.00 24.53 288 VAL A O 1
ATOM 2148 N N . PRO A 1 289 ? -39.243 28.858 -12.485 1.00 30.20 289 PRO A N 1
ATOM 2149 C CA . PRO A 1 289 ? -39.643 28.066 -13.658 1.00 31.10 289 PRO A CA 1
ATOM 2150 C C . PRO A 1 289 ? -38.476 27.330 -14.311 1.00 28.18 289 PRO A C 1
ATOM 2151 O O . PRO A 1 289 ? -38.671 26.273 -14.923 1.00 26.92 289 PRO A O 1
ATOM 2155 N N . ASP A 1 290 ? -37.270 27.858 -14.143 1.00 27.93 290 ASP A N 1
ATOM 2156 C CA . ASP A 1 290 ? -36.082 27.238 -14.694 1.00 28.18 290 ASP A CA 1
ATOM 2157 C C . ASP A 1 290 ? -35.824 25.845 -14.094 1.00 27.32 290 ASP A C 1
ATOM 2158 O O . ASP A 1 290 ? -35.186 24.999 -14.720 1.00 28.76 290 ASP A O 1
ATOM 2163 N N . SER A 1 291 ? -36.343 25.601 -12.892 1.00 24.43 291 SER A N 1
ATOM 2164 C CA . SER A 1 291 ? -36.178 24.295 -12.252 1.00 22.25 291 SER A CA 1
ATOM 2165 C C . SER A 1 291 ? -36.752 23.175 -13.105 1.00 23.30 291 SER A C 1
ATOM 2166 O O . SER A 1 291 ? -36.260 22.049 -13.072 1.00 23.81 291 SER A O 1
ATOM 2169 N N . TRP A 1 292 ? -37.809 23.483 -13.852 1.00 24.88 292 TRP A N 1
ATOM 2170 C CA . TRP A 1 292 ? -38.461 22.461 -14.662 1.00 25.94 292 TRP A CA 1
ATOM 2171 C C . TRP A 1 292 ? -37.519 21.838 -15.683 1.00 28.64 292 TRP A C 1
ATOM 2172 O O . TRP A 1 292 ? -37.652 20.655 -15.997 1.00 29.79 292 TRP A O 1
ATOM 2183 N N . GLU A 1 293 ? -36.567 22.619 -16.200 1.00 26.68 293 GLU A N 1
ATOM 2184 C CA . GLU A 1 293 ? -35.616 22.096 -17.181 1.00 28.63 293 GLU A CA 1
ATOM 2185 C C . GLU A 1 293 ? -34.835 20.930 -16.597 1.00 29.31 293 GLU A C 1
ATOM 2186 O O . GLU A 1 293 ? -34.584 19.932 -17.276 1.00 28.75 293 GLU A O 1
ATOM 2192 N N . TRP A 1 294 ? -34.468 21.066 -15.325 1.00 24.45 294 TRP A N 1
ATOM 2193 C CA . TRP A 1 294 ? -33.658 20.078 -14.633 1.00 24.22 294 TRP A CA 1
ATOM 2194 C C . TRP A 1 294 ? -34.489 18.908 -14.108 1.00 24.05 294 TRP A C 1
ATOM 2195 O O . TRP A 1 294 ? -34.013 17.770 -14.079 1.00 23.54 294 TRP A O 1
ATOM 2206 N N . ILE A 1 295 ? -35.727 19.189 -13.705 1.00 22.02 295 ILE A N 1
ATOM 2207 C CA . ILE A 1 295 ? -36.668 18.112 -13.372 1.00 21.80 295 ILE A CA 1
ATOM 2208 C C . ILE A 1 295 ? -36.873 17.244 -14.614 1.00 25.25 295 ILE A C 1
ATOM 2209 O O . ILE A 1 295 ? -36.844 16.018 -14.526 1.00 23.93 295 ILE A O 1
ATOM 2214 N N . GLU A 1 296 ? -37.062 17.874 -15.770 1.00 23.80 296 GLU A N 1
ATOM 2215 C CA . GLU A 1 296 ? -37.238 17.144 -17.030 1.00 23.94 296 GLU A CA 1
ATOM 2216 C C . GLU A 1 296 ? -35.994 16.337 -17.408 1.00 26.58 296 GLU A C 1
ATOM 2217 O O . GLU A 1 296 ? -36.106 15.231 -17.940 1.00 28.51 296 GLU A O 1
ATOM 2223 N N . ARG A 1 297 ? -34.809 16.878 -17.132 1.00 25.90 297 ARG A N 1
ATOM 2224 C CA . ARG A 1 297 ? -33.577 16.158 -17.431 1.00 27.44 297 ARG A CA 1
ATOM 2225 C C . ARG A 1 297 ? -33.477 14.875 -16.613 1.00 29.08 297 ARG A C 1
ATOM 2226 O O . ARG A 1 297 ? -33.193 13.801 -17.155 1.00 30.34 297 ARG A O 1
ATOM 2234 N N . GLY A 1 298 ? -33.724 14.977 -15.311 1.00 22.69 298 GLY A N 1
ATOM 2235 C CA . GLY A 1 298 ? -33.701 13.804 -14.461 1.00 27.33 298 GLY A CA 1
ATOM 2236 C C . GLY A 1 298 ? -34.809 12.839 -14.848 1.00 29.51 298 GLY A C 1
ATOM 2237 O O . GLY A 1 298 ? -34.594 11.631 -14.898 1.00 27.60 298 GLY A O 1
ATOM 2238 N N . ALA A 1 299 ? -35.992 13.376 -15.137 1.00 26.74 299 ALA A N 1
ATOM 2239 C CA . ALA A 1 299 ? -37.134 12.538 -15.496 1.00 27.03 299 ALA A CA 1
ATOM 2240 C C . ALA A 1 299 ? -36.877 11.792 -16.793 1.00 28.46 299 ALA A C 1
ATOM 2241 O O . ALA A 1 299 ? -37.267 10.628 -16.933 1.00 26.90 299 ALA A O 1
ATOM 2243 N N . SER A 1 300 ? -36.221 12.459 -17.741 1.00 27.95 300 SER A N 1
ATOM 2244 C CA . SER A 1 300 ? -35.963 11.855 -19.047 1.00 30.59 300 SER A CA 1
ATOM 2245 C C . SER A 1 300 ? -34.947 10.721 -18.938 1.00 30.50 300 SER A C 1
ATOM 2246 O O . SER A 1 300 ? -35.007 9.761 -19.714 1.00 32.55 300 SER A O 1
ATOM 2249 N N . ASN A 1 301 ? -34.027 10.817 -17.976 1.00 28.41 301 ASN A N 1
ATOM 2250 C CA . ASN A 1 301 ? -33.078 9.734 -17.724 1.00 28.00 301 ASN A CA 1
ATOM 2251 C C . ASN A 1 301 ? -33.787 8.537 -17.093 1.00 27.65 301 ASN A C 1
ATOM 2252 O O . ASN A 1 301 ? -33.473 7.388 -17.405 1.00 28.89 301 ASN A O 1
ATOM 2257 N N . LEU A 1 302 ? -34.730 8.816 -16.193 1.00 27.40 302 LEU A N 1
ATOM 2258 C CA . LEU A 1 302 ? -35.566 7.765 -15.609 1.00 29.61 302 LEU A CA 1
ATOM 2259 C C . LEU A 1 302 ? -36.349 7.059 -16.694 1.00 29.17 302 LEU A C 1
ATOM 2260 O O . LEU A 1 302 ? -36.304 5.833 -16.806 1.00 30.39 302 LEU A O 1
ATOM 2265 N N . LYS A 1 303 ? -37.060 7.848 -17.493 1.00 29.58 303 LYS A N 1
ATOM 2266 C CA . LYS A 1 303 ? -37.866 7.336 -18.597 1.00 29.87 303 LYS A CA 1
ATOM 2267 C C . LYS A 1 303 ? -37.037 6.459 -19.545 1.00 34.54 303 LYS A C 1
ATOM 2268 O O . LYS A 1 303 ? -37.487 5.391 -19.976 1.00 33.69 303 LYS A O 1
ATOM 2274 N N . ARG A 1 304 ? -35.819 6.891 -19.857 1.00 29.72 304 ARG A N 1
ATOM 2275 C CA . ARG A 1 304 ? -34.962 6.107 -20.748 1.00 32.66 304 ARG A CA 1
ATOM 2276 C C . ARG A 1 304 ? -34.550 4.763 -20.143 1.00 34.38 304 ARG A C 1
ATOM 2277 O O . ARG A 1 304 ? -34.680 3.725 -20.790 1.00 34.83 304 ARG A O 1
ATOM 2285 N N . ASP A 1 305 ? -34.059 4.789 -18.908 1.00 28.40 305 ASP A N 1
ATOM 2286 C CA . ASP A 1 305 ? -33.485 3.610 -18.269 1.00 30.92 305 ASP A CA 1
ATOM 2287 C C . ASP A 1 305 ? -34.543 2.653 -17.709 1.00 34.00 305 ASP A C 1
ATOM 2288 O O . ASP A 1 305 ? -34.231 1.504 -17.371 1.00 32.92 305 ASP A O 1
ATOM 2293 N N . LEU A 1 306 ? -35.786 3.117 -17.610 1.00 31.57 306 LEU A N 1
ATOM 2294 C CA . LEU A 1 306 ? -36.848 2.282 -17.043 1.00 31.66 306 LEU A CA 1
ATOM 2295 C C . LEU A 1 306 ? -37.793 1.738 -18.106 1.00 34.81 306 LEU A C 1
ATOM 2296 O O . LEU A 1 306 ? -38.852 1.198 -17.782 1.00 31.94 306 LEU A O 1
ATOM 2301 N N . ALA A 1 307 ? -37.414 1.870 -19.372 1.00 32.16 307 ALA A N 1
ATOM 2302 C CA . ALA A 1 307 ? -38.284 1.436 -20.457 1.00 34.79 307 ALA A CA 1
ATOM 2303 C C . ALA A 1 307 ? -38.381 -0.089 -20.516 1.00 37.92 307 ALA A C 1
ATOM 2304 O O . ALA A 1 307 ? -37.495 -0.799 -20.025 1.00 36.30 307 ALA A O 1
ATOM 2306 N N . LEU A 1 308 ? -39.471 -0.578 -21.104 1.00 41.04 308 LEU A N 1
ATOM 2307 C CA . LEU A 1 308 ? -39.682 -2.014 -21.266 1.00 43.14 308 LEU A CA 1
ATOM 2308 C C . LEU A 1 308 ? -38.643 -2.618 -22.196 1.00 52.36 308 LEU A C 1
ATOM 2309 O O . LEU A 1 308 ? -38.347 -2.066 -23.255 1.00 54.47 308 LEU A O 1
ATOM 2314 N N . GLU A 1 309 ? -38.087 -3.754 -21.790 1.00 56.34 309 GLU A N 1
ATOM 2315 C CA . GLU A 1 309 ? -37.069 -4.431 -22.584 1.00 64.99 309 GLU A CA 1
ATOM 2316 C C . GLU A 1 309 ? -37.699 -5.317 -23.655 1.00 68.78 309 GLU A C 1
ATOM 2317 O O . GLU A 1 309 ? -37.246 -5.341 -24.800 1.00 73.50 309 GLU A O 1
ATOM 2323 N N . PRO B 1 2 ? -24.749 33.876 -13.346 1.00 31.83 2 PRO B N 1
ATOM 2324 C CA . PRO B 1 2 ? -25.142 34.597 -12.132 1.00 26.76 2 PRO B CA 1
ATOM 2325 C C . PRO B 1 2 ? -26.195 33.831 -11.355 1.00 29.20 2 PRO B C 1
ATOM 2326 O O . PRO B 1 2 ? -26.768 32.869 -11.886 1.00 26.38 2 PRO B O 1
ATOM 2330 N N . LEU B 1 3 ? -26.427 34.238 -10.113 1.00 25.14 3 LEU B N 1
ATOM 2331 C CA . LEU B 1 3 ? -27.493 33.659 -9.317 1.00 27.83 3 LEU B CA 1
ATOM 2332 C C . LEU B 1 3 ? -28.809 33.866 -10.067 1.00 27.45 3 LEU B C 1
ATOM 2333 O O . LEU B 1 3 ? -29.098 34.961 -10.533 1.00 27.84 3 LEU B O 1
ATOM 2338 N N . ASN B 1 4 ? -29.587 32.801 -10.226 1.00 27.20 4 ASN B N 1
ATOM 2339 C CA . ASN B 1 4 ? -30.854 32.887 -10.943 1.00 26.02 4 ASN B CA 1
ATOM 2340 C C . ASN B 1 4 ? -31.757 33.962 -10.320 1.00 24.56 4 ASN B C 1
ATOM 2341 O O . ASN B 1 4 ? -31.932 34.008 -9.106 1.00 26.29 4 ASN B O 1
ATOM 2346 N N . PRO B 1 5 ? -32.292 34.869 -11.152 1.00 28.22 5 PRO B N 1
ATOM 2347 C CA . PRO B 1 5 ? -33.065 36.020 -10.670 1.00 28.59 5 PRO B CA 1
ATOM 2348 C C . PRO B 1 5 ? -34.318 35.618 -9.911 1.00 28.44 5 PRO B C 1
ATOM 2349 O O . PRO B 1 5 ? -34.676 36.271 -8.939 1.00 26.24 5 PRO B O 1
ATOM 2353 N N . HIS B 1 6 ? -34.979 34.554 -10.359 1.00 28.53 6 HIS B N 1
ATOM 2354 C CA . HIS B 1 6 ? -36.139 34.045 -9.648 1.00 27.21 6 HIS B CA 1
ATOM 2355 C C . HIS B 1 6 ? -35.710 33.460 -8.310 1.00 26.93 6 HIS B C 1
ATOM 2356 O O . HIS B 1 6 ? -36.406 33.606 -7.302 1.00 25.14 6 HIS B O 1
ATOM 2363 N N . VAL B 1 7 ? -34.552 32.807 -8.298 1.00 24.23 7 VAL B N 1
ATOM 2364 C CA . VAL B 1 7 ? -34.022 32.269 -7.051 1.00 27.55 7 VAL B CA 1
ATOM 2365 C C . VAL B 1 7 ? -33.700 33.392 -6.066 1.00 25.60 7 VAL B C 1
ATOM 2366 O O . VAL B 1 7 ? -34.005 33.305 -4.872 1.00 27.10 7 VAL B O 1
ATOM 2370 N N . GLU B 1 8 ? -33.081 34.450 -6.576 1.00 28.90 8 GLU B N 1
ATOM 2371 C CA . GLU B 1 8 ? -32.739 35.602 -5.756 1.00 31.58 8 GLU B CA 1
ATOM 2372 C C . GLU B 1 8 ? -33.987 36.224 -5.119 1.00 30.12 8 GLU B C 1
ATOM 2373 O O . GLU B 1 8 ? -33.971 36.590 -3.944 1.00 33.90 8 GLU B O 1
ATOM 2379 N N . ALA B 1 9 ? -35.074 36.313 -5.878 1.00 29.67 9 ALA B N 1
ATOM 2380 C CA . ALA B 1 9 ? -36.337 36.828 -5.342 1.00 30.89 9 ALA B CA 1
ATOM 2381 C C . ALA B 1 9 ? -36.915 35.917 -4.262 1.00 30.44 9 ALA B C 1
ATOM 2382 O O . ALA B 1 9 ? -37.484 36.389 -3.274 1.00 32.35 9 ALA B O 1
ATOM 2384 N N . LEU B 1 10 ? -36.783 34.611 -4.456 1.00 28.18 10 LEU B N 1
ATOM 2385 C CA . LEU B 1 10 ? -37.235 33.656 -3.455 1.00 30.30 10 LEU B CA 1
ATOM 2386 C C . LEU B 1 10 ? -36.396 33.762 -2.183 1.00 31.73 10 LEU B C 1
ATOM 2387 O O . LEU B 1 10 ? -36.928 33.675 -1.076 1.00 35.15 10 LEU B O 1
ATOM 2392 N N . LEU B 1 11 ? -35.088 33.963 -2.341 1.00 30.87 11 LEU B N 1
ATOM 2393 C CA . LEU B 1 11 ? -34.192 34.109 -1.192 1.00 33.77 11 LEU B CA 1
ATOM 2394 C C . LEU B 1 11 ? -34.501 35.374 -0.383 1.00 37.32 11 LEU B C 1
ATOM 2395 O O . LEU B 1 11 ? -34.442 35.357 0.847 1.00 40.78 11 LEU B O 1
ATOM 2400 N N . GLN B 1 12 ? -34.828 36.462 -1.075 1.00 34.85 12 GLN B N 1
ATOM 2401 C CA . GLN B 1 12 ? -35.240 37.698 -0.399 1.00 39.95 12 GLN B CA 1
ATOM 2402 C C . GLN B 1 12 ? -36.513 37.486 0.407 1.00 43.28 12 GLN B C 1
ATOM 2403 O O . GLN B 1 12 ? -36.661 38.009 1.508 1.00 45.23 12 GLN B O 1
ATOM 2409 N N . MET B 1 13 ? -37.439 36.728 -0.176 1.00 41.85 13 MET B N 1
ATOM 2410 C CA . MET B 1 13 ? -38.683 36.359 0.477 1.00 40.80 13 MET B CA 1
ATOM 2411 C C . MET B 1 13 ? -38.377 35.527 1.715 1.00 47.78 13 MET B C 1
ATOM 2412 O O . MET B 1 13 ? -38.975 35.722 2.775 1.00 51.72 13 MET B O 1
ATOM 2417 N N . MET B 1 14 ? -37.424 34.611 1.570 1.00 47.29 14 MET B N 1
ATOM 2418 C CA . MET B 1 14 ? -36.956 33.774 2.674 1.00 53.18 14 MET B CA 1
ATOM 2419 C C . MET B 1 14 ? -36.195 34.575 3.728 1.00 57.35 14 MET B C 1
ATOM 2420 O O . MET B 1 14 ? -36.103 34.169 4.879 1.00 64.83 14 MET B O 1
ATOM 2425 N N . ALA B 1 15 ? -35.623 35.706 3.335 1.00 56.60 15 ALA B N 1
ATOM 2426 C CA . ALA B 1 15 ? -34.848 36.501 4.280 1.00 54.89 15 ALA B CA 1
ATOM 2427 C C . ALA B 1 15 ? -35.753 37.310 5.215 1.00 63.86 15 ALA B C 1
ATOM 2428 O O . ALA B 1 15 ? -35.281 38.186 5.939 1.00 65.80 15 ALA B O 1
ATOM 2430 N N . GLN B 1 16 ? -37.049 37.010 5.201 1.00 66.06 16 GLN B N 1
ATOM 2431 C CA . GLN B 1 16 ? -38.010 37.694 6.064 1.00 71.41 16 GLN B CA 1
ATOM 2432 C C . GLN B 1 16 ? -38.857 36.702 6.859 1.00 76.01 16 GLN B C 1
ATOM 2433 O O . GLN B 1 16 ? -40.076 36.645 6.674 1.00 75.21 16 GLN B O 1
ATOM 2439 N N . MET B 1 17 ? -38.211 35.955 7.757 1.00 80.89 17 MET B N 1
ATOM 2440 C CA . MET B 1 17 ? -38.830 34.813 8.431 1.00 87.19 17 MET B CA 1
ATOM 2441 C C . MET B 1 17 ? -37.786 34.118 9.355 1.00 91.96 17 MET B C 1
ATOM 2442 O O . MET B 1 17 ? -36.664 34.608 9.454 1.00 89.31 17 MET B O 1
ATOM 2447 N N . PRO B 1 18 ? -38.144 33.003 10.053 1.00 97.44 18 PRO B N 1
ATOM 2448 C CA . PRO B 1 18 ? -37.161 32.466 11.019 1.00 95.97 18 PRO B CA 1
ATOM 2449 C C . PRO B 1 18 ? -35.772 32.104 10.482 1.00 95.66 18 PRO B C 1
ATOM 2450 O O . PRO B 1 18 ? -35.639 31.503 9.414 1.00 96.49 18 PRO B O 1
ATOM 2454 N N . ALA B 1 19 ? -34.749 32.469 11.249 1.00 92.48 19 ALA B N 1
ATOM 2455 C CA . ALA B 1 19 ? -33.392 31.989 11.017 1.00 88.17 19 ALA B CA 1
ATOM 2456 C C . ALA B 1 19 ? -33.110 30.828 11.965 1.00 86.59 19 ALA B C 1
ATOM 2457 O O . ALA B 1 19 ? -33.089 31.017 13.183 1.00 85.20 19 ALA B O 1
ATOM 2459 N N . PRO B 1 20 ? -32.896 29.623 11.408 1.00 84.42 20 PRO B N 1
ATOM 2460 C CA . PRO B 1 20 ? -32.701 28.406 12.206 1.00 76.32 20 PRO B CA 1
ATOM 2461 C C . PRO B 1 20 ? -31.552 28.540 13.199 1.00 73.93 20 PRO B C 1
ATOM 2462 O O . PRO B 1 20 ? -30.492 29.059 12.842 1.00 74.23 20 PRO B O 1
ATOM 2466 N N . ASP B 1 21 ? -31.769 28.088 14.431 1.00 75.42 21 ASP B N 1
ATOM 2467 C CA . ASP B 1 21 ? -30.742 28.166 15.464 1.00 74.19 21 ASP B CA 1
ATOM 2468 C C . ASP B 1 21 ? -30.097 26.795 15.666 1.00 70.57 21 ASP B C 1
ATOM 2469 O O . ASP B 1 21 ? -30.673 25.907 16.301 1.00 67.64 21 ASP B O 1
ATOM 2474 N N . PHE B 1 22 ? -28.893 26.640 15.122 1.00 66.86 22 PHE B N 1
ATOM 2475 C CA . PHE B 1 22 ? -28.181 25.366 15.148 1.00 62.09 22 PHE B CA 1
ATOM 2476 C C . PHE B 1 22 ? -27.256 25.254 16.360 1.00 65.63 22 PHE B C 1
ATOM 2477 O O . PHE B 1 22 ? -26.417 24.352 16.437 1.00 59.77 22 PHE B O 1
ATOM 2485 N N . SER B 1 23 ? -27.420 26.181 17.301 1.00 72.03 23 SER B N 1
ATOM 2486 C CA . SER B 1 23 ? -26.734 26.118 18.587 1.00 73.03 23 SER B CA 1
ATOM 2487 C C . SER B 1 23 ? -27.630 25.418 19.603 1.00 73.84 23 SER B C 1
ATOM 2488 O O . SER B 1 23 ? -27.245 25.213 20.755 1.00 72.57 23 SER B O 1
ATOM 2491 N N . VAL B 1 24 ? -28.836 25.068 19.162 1.00 75.17 24 VAL B N 1
ATOM 2492 C CA . VAL B 1 24 ? -29.789 24.333 19.989 1.00 77.01 24 VAL B CA 1
ATOM 2493 C C . VAL B 1 24 ? -30.270 23.061 19.288 1.00 73.32 24 VAL B C 1
ATOM 2494 O O . VAL B 1 24 ? -30.938 23.124 18.252 1.00 71.81 24 VAL B O 1
ATOM 2498 N N . ALA B 1 25 ? -29.920 21.911 19.858 1.00 74.19 25 ALA B N 1
ATOM 2499 C CA . ALA B 1 25 ? -30.367 20.617 19.345 1.00 68.79 25 ALA B CA 1
ATOM 2500 C C . ALA B 1 25 ? -31.833 20.382 19.702 1.00 69.06 25 ALA B C 1
ATOM 2501 O O . ALA B 1 25 ? -32.144 19.604 20.604 1.00 68.18 25 ALA B O 1
ATOM 2503 N N . ASN B 1 26 ? -32.727 21.060 18.983 1.00 72.13 26 ASN B N 1
ATOM 2504 C CA . ASN B 1 26 ? -34.153 21.073 19.305 1.00 69.57 26 ASN B CA 1
ATOM 2505 C C . ASN B 1 26 ? -34.996 20.602 18.123 1.00 66.10 26 ASN B C 1
ATOM 2506 O O . ASN B 1 26 ? -35.765 21.378 17.561 1.00 68.23 26 ASN B O 1
ATOM 2511 N N . PRO B 1 27 ? -34.867 19.319 17.756 1.00 61.71 27 PRO B N 1
ATOM 2512 C CA . PRO B 1 27 ? -35.391 18.803 16.487 1.00 56.90 27 PRO B CA 1
ATOM 2513 C C . PRO B 1 27 ? -36.867 19.111 16.259 1.00 57.75 27 PRO B C 1
ATOM 2514 O O . PRO B 1 27 ? -37.224 19.526 15.159 1.00 55.50 27 PRO B O 1
ATOM 2518 N N . ALA B 1 28 ? -37.697 18.939 17.284 1.00 59.09 28 ALA B N 1
ATOM 2519 C CA . ALA B 1 28 ? -39.139 19.126 17.141 1.00 58.80 28 ALA B CA 1
ATOM 2520 C C . ALA B 1 28 ? -39.519 20.577 16.822 1.00 61.83 28 ALA B C 1
ATOM 2521 O O . ALA B 1 28 ? -40.625 20.845 16.350 1.00 61.98 28 ALA B O 1
ATOM 2523 N N . GLU B 1 29 ? -38.601 21.505 17.074 1.00 61.18 29 GLU B N 1
ATOM 2524 C CA . GLU B 1 29 ? -38.837 22.914 16.782 1.00 62.47 29 GLU B CA 1
ATOM 2525 C C . GLU B 1 29 ? -38.536 23.237 15.325 1.00 61.46 29 GLU B C 1
ATOM 2526 O O . GLU B 1 29 ? -39.392 23.767 14.611 1.00 58.53 29 GLU B O 1
ATOM 2532 N N . ILE B 1 30 ? -37.314 22.925 14.893 1.00 58.43 30 ILE B N 1
ATOM 2533 C CA . ILE B 1 30 ? -36.891 23.188 13.521 1.00 56.09 30 ILE B CA 1
ATOM 2534 C C . ILE B 1 30 ? -37.777 22.390 12.565 1.00 51.68 30 ILE B C 1
ATOM 2535 O O . ILE B 1 30 ? -37.999 22.797 11.420 1.00 46.62 30 ILE B O 1
ATOM 2540 N N . ARG B 1 31 ? -38.301 21.269 13.060 1.00 49.06 31 ARG B N 1
ATOM 2541 C CA . ARG B 1 31 ? -39.271 20.470 12.322 1.00 45.05 31 ARG B CA 1
ATOM 2542 C C . ARG B 1 31 ? -40.549 21.241 12.065 1.00 45.48 31 ARG B C 1
ATOM 2543 O O . ARG B 1 31 ? -40.961 21.406 10.919 1.00 43.37 31 ARG B O 1
ATOM 2551 N N . ALA B 1 32 ? -41.172 21.707 13.146 1.00 48.81 32 ALA B N 1
ATOM 2552 C CA . ALA B 1 32 ? -42.454 22.396 13.071 1.00 49.07 32 ALA B CA 1
ATOM 2553 C C . ALA B 1 32 ? -42.348 23.628 12.195 1.00 47.08 32 ALA B C 1
ATOM 2554 O O . ALA B 1 32 ? -43.318 24.031 11.554 1.00 48.45 32 ALA B O 1
ATOM 2556 N N . VAL B 1 33 ? -41.162 24.221 12.170 1.00 46.61 33 VAL B N 1
ATOM 2557 C CA . VAL B 1 33 ? -40.920 25.384 11.337 1.00 45.76 33 VAL B CA 1
ATOM 2558 C C . VAL B 1 33 ? -40.758 24.954 9.877 1.00 43.70 33 VAL B C 1
ATOM 2559 O O . VAL B 1 33 ? -41.593 25.300 9.050 1.00 44.41 33 VAL B O 1
ATOM 2563 N N . PHE B 1 34 ? -39.729 24.168 9.568 1.00 39.32 34 PHE B N 1
ATOM 2564 C CA . PHE B 1 34 ? -39.474 23.749 8.186 1.00 39.52 34 PHE B CA 1
ATOM 2565 C C . PHE B 1 34 ? -40.661 23.048 7.568 1.00 37.18 34 PHE B C 1
ATOM 2566 O O . PHE B 1 34 ? -41.009 23.314 6.424 1.00 39.94 34 PHE B O 1
ATOM 2574 N N . ASP B 1 35 ? -41.273 22.132 8.313 1.00 34.64 35 ASP B N 1
ATOM 2575 C CA . ASP B 1 35 ? -42.265 21.262 7.701 1.00 34.25 35 ASP B CA 1
ATOM 2576 C C . ASP B 1 35 ? -43.500 22.083 7.347 1.00 35.23 35 ASP B C 1
ATOM 2577 O O . ASP B 1 35 ? -44.276 21.696 6.479 1.00 35.80 35 ASP B O 1
ATOM 2582 N N . ASN B 1 36 ? -43.644 23.249 7.974 1.00 38.63 36 ASN B N 1
ATOM 2583 C CA . ASN B 1 36 ? -44.817 24.097 7.763 1.00 40.10 36 ASN B CA 1
ATOM 2584 C C . ASN B 1 36 ? -44.590 25.341 6.917 1.00 43.71 36 ASN B C 1
ATOM 2585 O O . ASN B 1 36 ? -45.473 26.182 6.791 1.00 50.47 36 ASN B O 1
ATOM 2590 N N . LEU B 1 37 ? -43.413 25.459 6.330 1.00 43.63 37 LEU B N 1
ATOM 2591 C CA . LEU B 1 37 ? -43.176 26.523 5.374 1.00 46.08 37 LEU B CA 1
ATOM 2592 C C . LEU B 1 37 ? -43.055 25.926 3.974 1.00 47.92 37 LEU B C 1
ATOM 2593 O O . LEU B 1 37 ? -42.484 24.844 3.801 1.00 47.01 37 LEU B O 1
ATOM 2598 N N . ALA B 1 38 ? -43.631 26.617 2.991 1.00 46.21 38 ALA B N 1
ATOM 2599 C CA . ALA B 1 38 ? -43.673 26.144 1.604 1.00 48.01 38 ALA B CA 1
ATOM 2600 C C . ALA B 1 38 ? -44.230 24.719 1.455 1.00 47.17 38 ALA B C 1
ATOM 2601 O O . ALA B 1 38 ? -43.812 23.972 0.565 1.00 45.45 38 ALA B O 1
ATOM 2603 N N . ALA B 1 39 ? -45.170 24.345 2.318 1.00 43.39 39 ALA B N 1
ATOM 2604 C CA . ALA B 1 39 ? -45.770 23.019 2.249 1.00 36.95 39 ALA B CA 1
ATOM 2605 C C . ALA B 1 39 ? -47.195 23.030 2.777 1.00 35.90 39 ALA B C 1
ATOM 2606 O O . ALA B 1 39 ? -47.453 23.602 3.829 1.00 31.09 39 ALA B O 1
ATOM 2608 N N . PRO B 1 40 ? -48.112 22.350 2.070 1.00 37.94 40 PRO B N 1
ATOM 2609 C CA . PRO B 1 40 ? -49.493 22.254 2.545 1.00 37.34 40 PRO B CA 1
ATOM 2610 C C . PRO B 1 40 ? -49.544 21.635 3.941 1.00 27.87 40 PRO B C 1
ATOM 2611 O O . PRO B 1 40 ? -48.786 20.728 4.238 1.00 26.88 40 PRO B O 1
ATOM 2615 N N . PRO B 1 41 ? -50.426 22.143 4.799 1.00 26.60 41 PRO B N 1
ATOM 2616 C CA . PRO B 1 41 ? -50.541 21.684 6.185 1.00 25.39 41 PRO B CA 1
ATOM 2617 C C . PRO B 1 41 ? -50.845 20.186 6.265 1.00 26.40 41 PRO B C 1
ATOM 2618 O O . PRO B 1 41 ? -51.633 19.661 5.474 1.00 21.73 41 PRO B O 1
ATOM 2622 N N . GLN B 1 42 ? -50.206 19.499 7.204 1.00 27.35 42 GLN B N 1
ATOM 2623 C CA . GLN B 1 42 ? -50.441 18.076 7.389 1.00 27.72 42 GLN B CA 1
ATOM 2624 C C . GLN B 1 42 ? -51.827 17.803 7.985 1.00 25.77 42 GLN B C 1
ATOM 2625 O O . GLN B 1 42 ? -52.267 18.506 8.892 1.00 27.24 42 GLN B O 1
ATOM 2631 N N . VAL B 1 43 ? -52.516 16.791 7.464 1.00 24.69 43 VAL B N 1
ATOM 2632 C CA . VAL B 1 43 ? -53.756 16.314 8.087 1.00 23.91 43 VAL B CA 1
ATOM 2633 C C . VAL B 1 43 ? -53.662 14.794 8.200 1.00 26.06 43 VAL B C 1
ATOM 2634 O O . VAL B 1 43 ? -52.823 14.180 7.555 1.00 33.09 43 VAL B O 1
ATOM 2638 N N . ALA B 1 44 ? -54.493 14.187 9.038 1.00 23.02 44 ALA B N 1
ATOM 2639 C CA . ALA B 1 44 ? -54.380 12.752 9.309 1.00 27.24 44 ALA B CA 1
ATOM 2640 C C . ALA B 1 44 ? -54.859 11.873 8.155 1.00 24.67 44 ALA B C 1
ATOM 2641 O O . ALA B 1 44 ? -54.231 10.871 7.807 1.00 25.65 44 ALA B O 1
ATOM 2643 N N . ARG B 1 45 ? -56.001 12.231 7.586 1.00 23.66 45 ARG B N 1
ATOM 2644 C CA . ARG B 1 45 ? -56.605 11.462 6.506 1.00 26.49 45 ARG B CA 1
ATOM 2645 C C . ARG B 1 45 ? -57.101 12.400 5.420 1.00 24.05 45 ARG B C 1
ATOM 2646 O O . ARG B 1 45 ? -57.688 13.432 5.719 1.00 21.80 45 ARG B O 1
ATOM 2654 N N . VAL B 1 46 ? -56.842 12.047 4.168 1.00 24.00 46 VAL B N 1
ATOM 2655 C CA . VAL B 1 46 ? -57.445 12.735 3.034 1.00 22.58 46 VAL B CA 1
ATOM 2656 C C . VAL B 1 46 ? -58.003 11.671 2.115 1.00 24.43 46 VAL B C 1
ATOM 2657 O O . VAL B 1 46 ? -57.299 10.743 1.755 1.00 29.33 46 VAL B O 1
ATOM 2661 N N . GLU B 1 47 ? -59.271 11.786 1.747 1.00 21.46 47 GLU B N 1
ATOM 2662 C CA . GLU B 1 47 ? -59.898 10.772 0.920 1.00 24.30 47 GLU B CA 1
ATOM 2663 C C . GLU B 1 47 ? -60.702 11.410 -0.190 1.00 23.59 47 GLU B C 1
ATOM 2664 O O . GLU B 1 47 ? -61.498 12.328 0.054 1.00 22.50 47 GLU B O 1
ATOM 2670 N N . ASN B 1 48 ? -60.483 10.939 -1.413 1.00 21.47 48 ASN B N 1
ATOM 2671 C CA . ASN B 1 48 ? -61.301 11.366 -2.529 1.00 19.56 48 ASN B CA 1
ATOM 2672 C C . ASN B 1 48 ? -62.548 10.525 -2.567 1.00 25.43 48 ASN B C 1
ATOM 2673 O O . ASN B 1 48 ? -62.480 9.296 -2.511 1.00 28.47 48 ASN B O 1
ATOM 2678 N N . ILE B 1 49 ? -63.691 11.182 -2.627 1.00 21.63 49 ILE B N 1
ATOM 2679 C CA . ILE B 1 49 ? -64.936 10.440 -2.701 1.00 27.23 49 ILE B CA 1
ATOM 2680 C C . ILE B 1 49 ? -65.827 10.978 -3.804 1.00 26.17 49 ILE B C 1
ATOM 2681 O O . ILE B 1 49 ? -65.648 12.096 -4.286 1.00 28.09 49 ILE B O 1
ATOM 2686 N N . ALA B 1 50 ? -66.764 10.148 -4.230 1.00 20.52 50 ALA B N 1
ATOM 2687 C CA . ALA B 1 50 ? -67.739 10.541 -5.224 1.00 20.69 50 ALA B CA 1
ATOM 2688 C C . ALA B 1 50 ? -69.088 10.639 -4.549 1.00 20.96 50 ALA B C 1
ATOM 2689 O O . ALA B 1 50 ? -69.467 9.766 -3.782 1.00 22.89 50 ALA B O 1
ATOM 2691 N N . ILE B 1 51 ? -69.794 11.721 -4.833 1.00 18.00 51 ILE B N 1
ATOM 2692 C CA . ILE B 1 51 ? -71.108 11.972 -4.278 1.00 19.94 51 ILE B CA 1
ATOM 2693 C C . ILE B 1 51 ? -72.146 11.744 -5.360 1.00 21.27 51 ILE B C 1
ATOM 2694 O O . ILE B 1 51 ? -72.107 12.403 -6.392 1.00 21.55 51 ILE B O 1
ATOM 2699 N N . SER B 1 52 ? -73.070 10.809 -5.161 1.00 20.47 52 SER B N 1
ATOM 2700 C CA . SER B 1 52 ? -74.086 10.607 -6.182 1.00 23.29 52 SER B CA 1
ATOM 2701 C C . SER B 1 52 ? -75.375 11.298 -5.796 1.00 20.87 52 SER B C 1
ATOM 2702 O O . SER B 1 52 ? -76.014 10.961 -4.809 1.00 22.50 52 SER B O 1
ATOM 2705 N N . LEU B 1 53 ? -75.730 12.294 -6.592 1.00 21.29 53 LEU B N 1
ATOM 2706 C CA . LEU B 1 53 ? -76.944 13.065 -6.406 1.00 25.06 53 LEU B CA 1
ATOM 2707 C C . LEU B 1 53 ? -77.951 12.700 -7.490 1.00 23.36 53 LEU B C 1
ATOM 2708 O O . LEU B 1 53 ? -77.641 11.920 -8.394 1.00 25.92 53 LEU B O 1
ATOM 2713 N N . ASP B 1 54 ? -79.147 13.274 -7.415 1.00 27.70 54 ASP B N 1
ATOM 2714 C CA . ASP B 1 54 ? -80.129 13.049 -8.468 1.00 30.99 54 ASP B CA 1
ATOM 2715 C C . ASP B 1 54 ? -79.665 13.719 -9.742 1.00 28.28 54 ASP B C 1
ATOM 2716 O O . ASP B 1 54 ? -79.534 14.942 -9.801 1.00 27.40 54 ASP B O 1
ATOM 2721 N N . GLY B 1 55 ? -79.375 12.905 -10.750 1.00 25.37 55 GLY B N 1
ATOM 2722 C CA . GLY B 1 55 ? -78.995 13.408 -12.055 1.00 26.68 55 GLY B CA 1
ATOM 2723 C C . GLY B 1 55 ? -77.536 13.755 -12.316 1.00 26.78 55 GLY B C 1
ATOM 2724 O O . GLY B 1 55 ? -77.191 14.119 -13.441 1.00 27.23 55 GLY B O 1
ATOM 2725 N N . ARG B 1 56 ? -76.676 13.670 -11.303 1.00 25.44 56 ARG B N 1
ATOM 2726 C CA . ARG B 1 56 ? -75.249 13.946 -11.511 1.00 22.25 56 ARG B CA 1
ATOM 2727 C C . ARG B 1 56 ? -74.420 13.416 -10.353 1.00 24.77 56 ARG B C 1
ATOM 2728 O O . ARG B 1 56 ? -74.921 13.296 -9.237 1.00 22.88 56 ARG B O 1
ATOM 2736 N N . ASP B 1 57 ? -73.158 13.108 -10.633 1.00 22.20 57 ASP B N 1
ATOM 2737 C CA . ASP B 1 57 ? -72.190 12.739 -9.603 1.00 22.11 57 ASP B CA 1
ATOM 2738 C C . ASP B 1 57 ? -71.200 13.873 -9.417 1.00 22.85 57 ASP B C 1
ATOM 2739 O O . ASP B 1 57 ? -70.794 14.485 -10.385 1.00 22.55 57 ASP B O 1
ATOM 2744 N N . LEU B 1 58 ? -70.821 14.161 -8.175 1.00 18.12 58 LEU B N 1
ATOM 2745 C CA . LEU B 1 58 ? -69.804 15.180 -7.940 1.00 17.08 58 LEU B CA 1
ATOM 2746 C C . LEU B 1 58 ? -68.597 14.559 -7.278 1.00 19.39 58 LEU B C 1
ATOM 2747 O O . LEU B 1 58 ? -68.738 13.673 -6.425 1.00 20.53 58 LEU B O 1
ATOM 2752 N N . ASP B 1 59 ? -67.417 15.027 -7.657 1.00 17.73 59 ASP B N 1
ATOM 2753 C CA . ASP B 1 59 ? -66.205 14.706 -6.919 1.00 19.64 59 ASP B CA 1
ATOM 2754 C C . ASP B 1 59 ? -66.170 15.520 -5.626 1.00 18.60 59 ASP B C 1
ATOM 2755 O O . ASP B 1 59 ? -66.625 16.669 -5.598 1.00 17.73 59 ASP B O 1
ATOM 2760 N N . ALA B 1 60 ? -65.661 14.912 -4.559 1.00 17.51 60 ALA B N 1
ATOM 2761 C CA . ALA B 1 60 ? -65.417 15.629 -3.310 1.00 16.67 60 ALA B CA 1
ATOM 2762 C C . ALA B 1 60 ? -64.151 15.107 -2.656 1.00 17.59 60 ALA B C 1
ATOM 2763 O O . ALA B 1 60 ? -63.633 14.065 -3.054 1.00 18.19 60 ALA B O 1
ATOM 2765 N N . ARG B 1 61 ? -63.635 15.842 -1.671 1.00 16.54 61 ARG B N 1
ATOM 2766 C CA . ARG B 1 61 ? -62.425 15.427 -0.974 1.00 13.85 61 ARG B CA 1
ATOM 2767 C C . ARG B 1 61 ? -62.631 15.667 0.518 1.00 16.56 61 ARG B C 1
ATOM 2768 O O . ARG B 1 61 ? -62.984 16.774 0.935 1.00 16.10 61 ARG B O 1
ATOM 2776 N N . LEU B 1 62 ? -62.451 14.616 1.315 1.00 15.65 62 LEU B N 1
ATOM 2777 C CA . LEU B 1 62 ? -62.639 14.706 2.757 1.00 16.01 62 LEU B CA 1
ATOM 2778 C C . LEU B 1 62 ? -61.303 14.877 3.464 1.00 18.42 62 LEU B C 1
ATOM 2779 O O . LEU B 1 62 ? -60.359 14.136 3.204 1.00 19.54 62 LEU B O 1
ATOM 2784 N N . TYR B 1 63 ? -61.223 15.856 4.354 1.00 14.67 63 TYR B N 1
ATOM 2785 C CA . TYR B 1 63 ? -60.020 16.100 5.139 1.00 18.16 63 TYR B CA 1
ATOM 2786 C C . TYR B 1 63 ? -60.342 15.852 6.597 1.00 20.67 63 TYR B C 1
ATOM 2787 O O . TYR B 1 63 ? -61.280 16.455 7.120 1.00 19.13 63 TYR B O 1
ATOM 2796 N N . VAL B 1 64 ? -59.581 14.976 7.255 1.00 19.28 64 VAL B N 1
ATOM 2797 C CA . VAL B 1 64 ? -59.759 14.772 8.691 1.00 22.88 64 VAL B CA 1
ATOM 2798 C C . VAL B 1 64 ? -58.448 15.098 9.391 1.00 24.42 64 VAL B C 1
ATOM 2799 O O . VAL B 1 64 ? -57.430 14.454 9.140 1.00 25.74 64 VAL B O 1
ATOM 2803 N N . PRO B 1 65 ? -58.454 16.138 10.239 1.00 20.65 65 PRO B N 1
ATOM 2804 C CA . PRO B 1 65 ? -57.227 16.599 10.887 1.00 24.95 65 PRO B CA 1
ATOM 2805 C C . PRO B 1 65 ? -56.789 15.705 12.032 1.00 31.18 65 PRO B C 1
ATOM 2806 O O . PRO B 1 65 ? -57.576 14.914 12.557 1.00 27.53 65 PRO B O 1
ATOM 2810 N N . GLU B 1 66 ? -55.528 15.869 12.417 1.00 36.23 66 GLU B N 1
ATOM 2811 C CA . GLU B 1 66 ? -54.888 15.036 13.426 1.00 39.96 66 GLU B CA 1
ATOM 2812 C C . GLU B 1 66 ? -55.701 14.858 14.712 1.00 44.50 66 GLU B C 1
ATOM 2813 O O . GLU B 1 66 ? -55.974 13.734 15.133 1.00 48.52 66 GLU B O 1
ATOM 2819 N N . ASP B 1 67 ? -56.102 15.960 15.330 1.00 41.85 67 ASP B N 1
ATOM 2820 C CA . ASP B 1 67 ? -56.716 15.863 16.652 1.00 45.34 67 ASP B CA 1
ATOM 2821 C C . ASP B 1 67 ? -58.234 16.038 16.625 1.00 45.48 67 ASP B C 1
ATOM 2822 O O . ASP B 1 67 ? -58.830 16.550 17.567 1.00 45.27 67 ASP B O 1
ATOM 2827 N N . ALA B 1 68 ? -58.862 15.592 15.546 1.00 39.42 68 ALA B N 1
ATOM 2828 C CA . ALA B 1 68 ? -60.313 15.647 15.448 1.00 37.18 68 ALA B CA 1
ATOM 2829 C C . ALA B 1 68 ? -60.941 14.617 16.384 1.00 38.96 68 ALA B C 1
ATOM 2830 O O . ALA B 1 68 ? -60.307 13.620 16.724 1.00 36.99 68 ALA B O 1
ATOM 2832 N N . ASP B 1 69 ? -62.182 14.869 16.794 1.00 38.99 69 ASP B N 1
ATOM 2833 C CA . ASP B 1 69 ? -62.975 13.907 17.567 1.00 37.15 69 ASP B CA 1
ATOM 2834 C C . ASP B 1 69 ? -63.133 12.581 16.834 1.00 37.85 69 ASP B C 1
ATOM 2835 O O . ASP B 1 69 ? -62.966 12.526 15.623 1.00 37.68 69 ASP B O 1
ATOM 2840 N N . GLU B 1 70 ? -63.470 11.516 17.559 1.00 39.86 70 GLU B N 1
ATOM 2841 C CA . GLU B 1 70 ? -63.669 10.212 16.928 1.00 42.20 70 GLU B CA 1
ATOM 2842 C C . GLU B 1 70 ? -64.784 10.281 15.888 1.00 39.81 70 GLU B C 1
ATOM 2843 O O . GLU B 1 70 ? -64.777 9.556 14.899 1.00 37.05 70 GLU B O 1
ATOM 2849 N N . ARG B 1 71 ? -65.740 11.169 16.118 1.00 34.55 71 ARG B N 1
ATOM 2850 C CA . ARG B 1 71 ? -66.825 11.398 15.177 1.00 32.92 71 ARG B CA 1
ATOM 2851 C C . ARG B 1 71 ? -66.878 12.902 14.952 1.00 24.83 71 ARG B C 1
ATOM 2852 O O . ARG B 1 71 ? -67.676 13.588 15.574 1.00 28.53 71 ARG B O 1
ATOM 2860 N N . PRO B 1 72 ? -66.000 13.414 14.079 1.00 25.75 72 PRO B N 1
ATOM 2861 C CA . PRO B 1 72 ? -65.745 14.862 14.043 1.00 26.55 72 PRO B CA 1
ATOM 2862 C C . PRO B 1 72 ? -66.878 15.676 13.449 1.00 23.99 72 PRO B C 1
ATOM 2863 O O . PRO B 1 72 ? -67.684 15.166 12.675 1.00 22.53 72 PRO B O 1
ATOM 2867 N N . ALA B 1 73 ? -66.940 16.941 13.843 1.00 20.39 73 ALA B N 1
ATOM 2868 C CA . ALA B 1 73 ? -67.850 17.884 13.217 1.00 21.56 73 ALA B CA 1
ATOM 2869 C C . ALA B 1 73 ? -67.384 18.046 11.783 1.00 19.98 73 ALA B C 1
ATOM 2870 O O . ALA B 1 73 ? -66.229 17.754 11.481 1.00 19.40 73 ALA B O 1
ATOM 2872 N N . LEU B 1 74 ? -68.265 18.525 10.910 1.00 17.84 74 LEU B N 1
ATOM 2873 C CA . LEU B 1 74 ? -67.928 18.632 9.486 1.00 17.27 74 LEU B CA 1
ATOM 2874 C C . LEU B 1 74 ? -68.275 19.992 8.919 1.00 17.65 74 LEU B C 1
ATOM 2875 O O . LEU B 1 74 ? -69.415 20.458 9.076 1.00 17.60 74 LEU B O 1
ATOM 2880 N N . MET B 1 75 ? -67.312 20.623 8.245 1.00 16.82 75 MET B N 1
ATOM 2881 C CA . MET B 1 75 ? -67.638 21.784 7.420 1.00 15.54 75 MET B CA 1
ATOM 2882 C C . MET B 1 75 ? -67.657 21.335 5.965 1.00 15.39 75 MET B C 1
ATOM 2883 O O . MET B 1 75 ? -66.678 20.769 5.488 1.00 16.49 75 MET B O 1
ATOM 2888 N N . VAL B 1 76 ? -68.764 21.581 5.275 1.00 15.78 76 VAL B N 1
ATOM 2889 C CA . VAL B 1 76 ? -68.821 21.359 3.829 1.00 14.94 76 VAL B CA 1
ATOM 2890 C C . VAL B 1 76 ? -68.287 22.627 3.172 1.00 16.61 76 VAL B C 1
ATOM 2891 O O . VAL B 1 76 ? -68.772 23.722 3.462 1.00 16.04 76 VAL B O 1
ATOM 2895 N N . TYR B 1 77 ? -67.281 22.485 2.305 1.00 15.53 77 TYR B N 1
ATOM 2896 C CA . TYR B 1 77 ? -66.544 23.638 1.793 1.00 15.69 77 TYR B CA 1
ATOM 2897 C C . TYR B 1 77 ? -66.696 23.772 0.288 1.00 15.24 77 TYR B C 1
ATOM 2898 O O . TYR B 1 77 ? -66.634 22.769 -0.437 1.00 14.60 77 TYR B O 1
ATOM 2907 N N . TYR B 1 78 ? -66.879 25.010 -0.171 1.00 14.20 78 TYR B N 1
ATOM 2908 C CA . TYR B 1 78 ? -67.063 25.298 -1.592 1.00 13.87 78 TYR B CA 1
ATOM 2909 C C . TYR B 1 78 ? -65.950 26.214 -2.083 1.00 14.86 78 TYR B C 1
ATOM 2910 O O . TYR B 1 78 ? -65.831 27.345 -1.626 1.00 15.16 78 TYR B O 1
ATOM 2919 N N . HIS B 1 79 ? -65.100 25.718 -2.986 1.00 15.66 79 HIS B N 1
ATOM 2920 C CA . HIS B 1 79 ? -63.971 26.493 -3.488 1.00 15.26 79 HIS B CA 1
ATOM 2921 C C . HIS B 1 79 ? -64.413 27.735 -4.249 1.00 16.45 79 HIS B C 1
ATOM 2922 O O . HIS B 1 79 ? -65.488 27.769 -4.848 1.00 16.40 79 HIS B O 1
ATOM 2929 N N . GLY B 1 80 ? -63.546 28.737 -4.250 1.00 16.41 80 GLY B N 1
ATOM 2930 C CA . GLY B 1 80 ? -63.758 29.920 -5.060 1.00 14.88 80 GLY B CA 1
ATOM 2931 C C . GLY B 1 80 ? -63.307 29.705 -6.497 1.00 16.40 80 GLY B C 1
ATOM 2932 O O . GLY B 1 80 ? -62.816 28.631 -6.876 1.00 15.70 80 GLY B O 1
ATOM 2933 N N . GLY B 1 81 ? -63.486 30.753 -7.286 1.00 15.90 81 GLY B N 1
ATOM 2934 C CA . GLY B 1 81 ? -63.191 30.700 -8.710 1.00 16.14 81 GLY B CA 1
ATOM 2935 C C . GLY B 1 81 ? -64.288 31.339 -9.544 1.00 16.86 81 GLY B C 1
ATOM 2936 O O . GLY B 1 81 ? -64.474 30.997 -10.717 1.00 15.06 81 GLY B O 1
ATOM 2937 N N . GLY B 1 82 ? -65.044 32.246 -8.947 1.00 15.94 82 GLY B N 1
ATOM 2938 C CA . GLY B 1 82 ? -66.000 33.030 -9.730 1.00 17.57 82 GLY B CA 1
ATOM 2939 C C . GLY B 1 82 ? -67.098 32.219 -10.402 1.00 19.27 82 GLY B C 1
ATOM 2940 O O . GLY B 1 82 ? -67.661 32.648 -11.409 1.00 17.20 82 GLY B O 1
ATOM 2941 N N . TRP B 1 83 ? -67.406 31.055 -9.821 1.00 14.27 83 TRP B N 1
ATOM 2942 C CA . TRP B 1 83 ? -68.389 30.081 -10.324 1.00 17.04 83 TRP B CA 1
ATOM 2943 C C . TRP B 1 83 ? -67.985 29.430 -11.652 1.00 16.42 83 TRP B C 1
ATOM 2944 O O . TRP B 1 83 ? -68.757 28.654 -12.196 1.00 16.94 83 TRP B O 1
ATOM 2955 N N . VAL B 1 84 ? -66.786 29.733 -12.137 1.00 16.72 84 VAL B N 1
ATOM 2956 C CA . VAL B 1 84 ? -66.359 29.316 -13.476 1.00 16.15 84 VAL B CA 1
ATOM 2957 C C . VAL B 1 84 ? -65.092 28.456 -13.441 1.00 17.77 84 VAL B C 1
ATOM 2958 O O . VAL B 1 84 ? -64.930 27.538 -14.258 1.00 16.80 84 VAL B O 1
ATOM 2962 N N . ILE B 1 85 ? -64.205 28.744 -12.484 1.00 14.59 85 ILE B N 1
ATOM 2963 C CA . ILE B 1 85 ? -62.907 28.063 -12.396 1.00 14.87 85 ILE B CA 1
ATOM 2964 C C . ILE B 1 85 ? -62.681 27.488 -10.998 1.00 15.80 85 ILE B C 1
ATOM 2965 O O . ILE B 1 85 ? -63.548 27.592 -10.146 1.00 16.35 85 ILE B O 1
ATOM 2970 N N . GLY B 1 86 ? -61.529 26.872 -10.785 1.00 15.71 86 GLY B N 1
ATOM 2971 C CA . GLY B 1 86 ? -61.259 26.231 -9.502 1.00 17.90 86 GLY B CA 1
ATOM 2972 C C . GLY B 1 86 ? -61.541 24.740 -9.514 1.00 17.54 86 GLY B C 1
ATOM 2973 O O . GLY B 1 86 ? -62.376 24.245 -10.280 1.00 17.90 86 GLY B O 1
ATOM 2974 N N . THR B 1 87 ? -60.803 24.013 -8.676 1.00 16.45 87 THR B N 1
ATOM 2975 C CA . THR B 1 87 ? -60.916 22.562 -8.560 1.00 16.45 87 THR B CA 1
ATOM 2976 C C . THR B 1 87 ? -60.647 22.161 -7.118 1.00 17.21 87 THR B C 1
ATOM 2977 O O . THR B 1 87 ? -60.243 22.993 -6.303 1.00 16.02 87 THR B O 1
ATOM 2981 N N . LEU B 1 88 ? -60.800 20.876 -6.823 1.00 15.39 88 LEU B N 1
ATOM 2982 C CA . LEU B 1 88 ? -60.400 20.380 -5.508 1.00 14.39 88 LEU B CA 1
ATOM 2983 C C . LEU B 1 88 ? -58.917 20.626 -5.269 1.00 17.26 88 LEU B C 1
ATOM 2984 O O . LEU B 1 88 ? -58.497 20.896 -4.150 1.00 16.12 88 LEU B O 1
ATOM 2989 N N . ASP B 1 89 ? -58.112 20.548 -6.328 1.00 17.52 89 ASP B N 1
ATOM 2990 C CA . ASP B 1 89 ? -56.680 20.729 -6.183 1.00 17.40 89 ASP B CA 1
ATOM 2991 C C . ASP B 1 89 ? -56.240 22.179 -6.005 1.00 17.89 89 ASP B C 1
ATOM 2992 O O . ASP B 1 89 ? -55.265 22.436 -5.295 1.00 18.10 89 ASP B O 1
ATOM 2997 N N . THR B 1 90 ? -56.935 23.132 -6.633 1.00 15.94 90 THR B N 1
ATOM 2998 C CA . THR B 1 90 ? -56.560 24.538 -6.440 1.00 16.93 90 THR B CA 1
ATOM 2999 C C . THR B 1 90 ? -56.813 24.957 -5.006 1.00 17.38 90 THR B C 1
ATOM 3000 O O . THR B 1 90 ? -56.160 25.863 -4.507 1.00 18.05 90 THR B O 1
ATOM 3004 N N . HIS B 1 91 ? -57.759 24.302 -4.336 1.00 16.02 91 HIS B N 1
ATOM 3005 C CA . HIS B 1 91 ? -58.115 24.740 -2.995 1.00 14.83 91 HIS B CA 1
ATOM 3006 C C . HIS B 1 91 ? -57.736 23.730 -1.923 1.00 17.03 91 HIS B C 1
ATOM 3007 O O . HIS B 1 91 ? -58.128 23.863 -0.773 1.00 16.49 91 HIS B O 1
ATOM 3014 N N . ASP B 1 92 ? -56.944 22.737 -2.305 1.00 14.96 92 ASP B N 1
ATOM 3015 C CA . ASP B 1 92 ? -56.546 21.696 -1.372 1.00 17.75 92 ASP B CA 1
ATOM 3016 C C . ASP B 1 92 ? -55.749 22.284 -0.194 1.00 17.89 92 ASP B C 1
ATOM 3017 O O . ASP B 1 92 ? -55.972 21.906 0.968 1.00 17.07 92 ASP B O 1
ATOM 3022 N N . GLY B 1 93 ? -54.851 23.230 -0.474 1.00 14.91 93 GLY B N 1
ATOM 3023 C CA . GLY B 1 93 ? -54.053 23.821 0.597 1.00 19.02 93 GLY B CA 1
ATOM 3024 C C . GLY B 1 93 ? -54.911 24.576 1.605 1.00 17.94 93 GLY B C 1
ATOM 3025 O O . GLY B 1 93 ? -54.699 24.484 2.820 1.00 18.14 93 GLY B O 1
ATOM 3026 N N . THR B 1 94 ? -55.912 25.294 1.101 1.00 16.86 94 THR B N 1
ATOM 3027 C CA . THR B 1 94 ? -56.814 26.081 1.930 1.00 17.11 94 THR B CA 1
ATOM 3028 C C . THR B 1 94 ? -57.652 25.173 2.835 1.00 16.08 94 THR B C 1
ATOM 3029 O O . THR B 1 94 ? -57.809 25.430 4.028 1.00 17.84 94 THR B O 1
ATOM 3033 N N . CYS B 1 95 ? -58.171 24.097 2.266 1.00 15.21 95 CYS B N 1
ATOM 3034 C CA . CYS B 1 95 ? -58.947 23.143 3.045 1.00 15.96 95 CYS B CA 1
ATOM 3035 C C . CYS B 1 95 ? -58.087 22.490 4.128 1.00 17.29 95 CYS B C 1
ATOM 3036 O O . CYS B 1 95 ? -58.546 22.305 5.250 1.00 17.57 95 CYS B O 1
ATOM 3039 N N . ARG B 1 96 ? -56.840 22.165 3.799 1.00 17.33 96 ARG B N 1
ATOM 3040 C CA . ARG B 1 96 ? -55.958 21.552 4.794 1.00 18.19 96 ARG B CA 1
ATOM 3041 C C . ARG B 1 96 ? -55.743 22.523 5.948 1.00 17.44 96 ARG B C 1
ATOM 3042 O O . ARG B 1 96 ? -55.783 22.133 7.112 1.00 19.48 96 ARG B O 1
ATOM 3050 N N . ALA B 1 97 ? -55.512 23.789 5.614 1.00 15.71 97 ALA B N 1
ATOM 3051 C CA . ALA B 1 97 ? -55.261 24.804 6.633 1.00 16.84 97 ALA B CA 1
ATOM 3052 C C . ALA B 1 97 ? -56.473 24.961 7.545 1.00 18.23 97 ALA B C 1
ATOM 3053 O O . ALA B 1 97 ? -56.336 25.042 8.763 1.00 17.98 97 ALA B O 1
ATOM 3055 N N . LEU B 1 98 ? -57.669 24.986 6.964 1.00 16.86 98 LEU B N 1
ATOM 3056 C CA . LEU B 1 98 ? -58.870 25.179 7.765 1.00 15.41 98 LEU B CA 1
ATOM 3057 C C . LEU B 1 98 ? -59.157 23.957 8.616 1.00 17.35 98 LEU B C 1
ATOM 3058 O O . LEU B 1 98 ? -59.599 24.084 9.758 1.00 19.01 98 LEU B O 1
ATOM 3063 N N . ALA B 1 99 ? -58.920 22.765 8.076 1.00 17.45 99 ALA B N 1
ATOM 3064 C CA . ALA B 1 99 ? -59.133 21.551 8.875 1.00 19.37 99 ALA B CA 1
ATOM 3065 C C . ALA B 1 99 ? -58.179 21.517 10.069 1.00 20.83 99 ALA B C 1
ATOM 3066 O O . ALA B 1 99 ? -58.589 21.261 11.216 1.00 21.21 99 ALA B O 1
ATOM 3068 N N . GLN B 1 100 ? -56.913 21.788 9.791 1.00 18.87 100 GLN B N 1
ATOM 3069 C CA . GLN B 1 100 ? -55.862 21.750 10.808 1.00 23.32 100 GLN B CA 1
ATOM 3070 C C . GLN B 1 100 ? -56.124 22.748 11.937 1.00 23.27 100 GLN B C 1
ATOM 3071 O O . GLN B 1 100 ? -56.004 22.417 13.119 1.00 25.27 100 GLN B O 1
ATOM 3077 N N . LYS B 1 101 ? -56.518 23.964 11.582 1.00 19.69 101 LYS B N 1
ATOM 3078 C CA . LYS B 1 101 ? -56.712 24.984 12.605 1.00 20.05 101 LYS B CA 1
ATOM 3079 C C . LYS B 1 101 ? -58.081 24.934 13.277 1.00 22.59 101 LYS B C 1
ATOM 3080 O O . LYS B 1 101 ? -58.288 25.616 14.280 1.00 27.27 101 LYS B O 1
ATOM 3086 N N . SER B 1 102 ? -59.019 24.162 12.738 1.00 18.77 102 SER B N 1
ATOM 3087 C CA . SER B 1 102 ? -60.347 24.060 13.350 1.00 20.06 102 SER B CA 1
ATOM 3088 C C . SER B 1 102 ? -60.559 22.773 14.143 1.00 22.31 102 SER B C 1
ATOM 3089 O O . SER B 1 102 ? -61.420 22.722 15.023 1.00 23.23 102 SER B O 1
ATOM 3092 N N . GLY B 1 103 ? -59.815 21.723 13.810 1.00 21.38 103 GLY B N 1
ATOM 3093 C CA . GLY B 1 103 ? -60.050 20.431 14.430 1.00 23.26 103 GLY B CA 1
ATOM 3094 C C . GLY B 1 103 ? -61.297 19.746 13.899 1.00 25.76 103 GLY B C 1
ATOM 3095 O O . GLY B 1 103 ? -61.748 18.741 14.451 1.00 27.86 103 GLY B O 1
ATOM 3096 N N . CYS B 1 104 ? -61.860 20.291 12.820 1.00 20.42 104 CYS B N 1
ATOM 3097 C CA . CYS B 1 104 ? -63.054 19.727 12.215 1.00 18.75 104 CYS B CA 1
ATOM 3098 C C . CYS B 1 104 ? -62.729 19.069 10.894 1.00 17.89 104 CYS B C 1
ATOM 3099 O O . CYS B 1 104 ? -61.761 19.466 10.244 1.00 19.85 104 CYS B O 1
ATOM 3102 N N . ALA B 1 105 ? -63.528 18.080 10.507 1.00 18.17 105 ALA B N 1
ATOM 3103 C CA . ALA B 1 105 ? -63.397 17.504 9.172 1.00 21.20 105 ALA B CA 1
ATOM 3104 C C . ALA B 1 105 ? -63.869 18.553 8.161 1.00 17.81 105 ALA B C 1
ATOM 3105 O O . ALA B 1 105 ? -64.695 19.397 8.480 1.00 16.42 105 ALA B O 1
ATOM 3107 N N . VAL B 1 106 ? -63.341 18.489 6.947 1.00 16.15 106 VAL B N 1
ATOM 3108 C CA . VAL B 1 106 ? -63.744 19.383 5.883 1.00 15.68 106 VAL B CA 1
ATOM 3109 C C . VAL B 1 106 ? -64.058 18.532 4.671 1.00 15.28 106 VAL B C 1
ATOM 3110 O O . VAL B 1 106 ? -63.275 17.646 4.314 1.00 17.76 106 VAL B O 1
ATOM 3114 N N . LEU B 1 107 ? -65.219 18.766 4.058 1.00 15.66 107 LEU B N 1
ATOM 3115 C CA . LEU B 1 107 ? -65.580 18.058 2.838 1.00 15.46 107 LEU B CA 1
ATOM 3116 C C . LEU B 1 107 ? -65.692 19.068 1.711 1.00 15.89 107 LEU B C 1
ATOM 3117 O O . LEU B 1 107 ? -66.657 19.833 1.639 1.00 16.42 107 LEU B O 1
ATOM 3122 N N . SER B 1 108 ? -64.682 19.064 0.844 1.00 14.48 108 SER B N 1
ATOM 3123 C CA . SER B 1 108 ? -64.593 20.009 -0.254 1.00 14.95 108 SER B CA 1
ATOM 3124 C C . SER B 1 108 ? -65.345 19.463 -1.459 1.00 13.64 108 SER B C 1
ATOM 3125 O O . SER B 1 108 ? -65.144 18.316 -1.851 1.00 16.28 108 SER B O 1
ATOM 3128 N N . ILE B 1 109 ? -66.206 20.295 -2.039 1.00 14.20 109 ILE B N 1
ATOM 3129 C CA . ILE B 1 109 ? -67.157 19.861 -3.084 1.00 14.93 109 ILE B CA 1
ATOM 3130 C C . ILE B 1 109 ? -66.806 20.418 -4.463 1.00 14.65 109 ILE B C 1
ATOM 3131 O O . ILE B 1 109 ? -66.695 21.644 -4.626 1.00 15.92 109 ILE B O 1
ATOM 3136 N N . ALA B 1 110 ? -66.645 19.545 -5.455 1.00 14.88 110 ALA B N 1
ATOM 3137 C CA . ALA B 1 110 ? -66.430 20.019 -6.825 1.00 14.85 110 ALA B CA 1
ATOM 3138 C C . ALA B 1 110 ? -67.785 20.152 -7.515 1.00 14.68 110 ALA B C 1
ATOM 3139 O O . ALA B 1 110 ? -68.226 19.271 -8.251 1.00 16.67 110 ALA B O 1
ATOM 3141 N N . TYR B 1 111 ? -68.453 21.258 -7.245 1.00 13.58 111 TYR B N 1
ATOM 3142 C CA . TYR B 1 111 ? -69.743 21.533 -7.839 1.00 16.88 111 TYR B CA 1
ATOM 3143 C C . TYR B 1 111 ? -69.573 21.818 -9.333 1.00 16.99 111 TYR B C 1
ATOM 3144 O O . TYR B 1 111 ? -68.489 22.177 -9.783 1.00 17.21 111 TYR B O 1
ATOM 3153 N N . ARG B 1 112 ? -70.653 21.666 -10.097 1.00 16.07 112 ARG B N 1
ATOM 3154 C CA . ARG B 1 112 ? -70.595 21.973 -11.531 1.00 18.65 112 ARG B CA 1
ATOM 3155 C C . ARG B 1 112 ? -70.426 23.472 -11.793 1.00 17.07 112 ARG B C 1
ATOM 3156 O O . ARG B 1 112 ? -70.926 24.315 -11.039 1.00 16.39 112 ARG B O 1
ATOM 3164 N N . LEU B 1 113 ? -69.691 23.804 -12.855 1.00 17.90 113 LEU B N 1
ATOM 3165 C CA . LEU B 1 113 ? -69.273 25.191 -13.093 1.00 16.85 113 LEU B CA 1
ATOM 3166 C C . LEU B 1 113 ? -69.991 25.845 -14.260 1.00 17.99 113 LEU B C 1
ATOM 3167 O O . LEU B 1 113 ? -70.412 25.176 -15.192 1.00 18.38 113 LEU B O 1
ATOM 3172 N N . ALA B 1 114 ? -70.114 27.162 -14.186 1.00 16.48 114 ALA B N 1
ATOM 3173 C CA . ALA B 1 114 ? -70.633 27.966 -15.282 1.00 17.76 114 ALA B CA 1
ATOM 3174 C C . ALA B 1 114 ? -69.497 28.225 -16.266 1.00 17.53 114 ALA B C 1
ATOM 3175 O O . ALA B 1 114 ? -68.322 28.153 -15.898 1.00 17.28 114 ALA B O 1
ATOM 3177 N N . PRO B 1 115 ? -69.817 28.563 -17.529 1.00 19.43 115 PRO B N 1
ATOM 3178 C CA . PRO B 1 115 ? -71.127 28.773 -18.160 1.00 19.56 115 PRO B CA 1
ATOM 3179 C C . PRO B 1 115 ? -71.815 27.488 -18.595 1.00 21.80 115 PRO B C 1
ATOM 3180 O O . PRO B 1 115 ? -72.984 27.537 -18.998 1.00 21.97 115 PRO B O 1
ATOM 3184 N N . GLU B 1 116 ? -71.121 26.359 -18.502 1.00 18.37 116 GLU B N 1
ATOM 3185 C CA . GLU B 1 116 ? -71.727 25.076 -18.836 1.00 21.69 116 GLU B CA 1
ATOM 3186 C C . GLU B 1 116 ? -72.975 24.829 -17.998 1.00 26.41 116 GLU B C 1
ATOM 3187 O O . GLU B 1 116 ? -74.011 24.390 -18.520 1.00 25.23 116 GLU B O 1
ATOM 3193 N N . TYR B 1 117 ? -72.871 25.118 -16.697 1.00 20.05 117 TYR B N 1
ATOM 3194 C CA . TYR B 1 117 ? -73.995 24.973 -15.778 1.00 20.06 117 TYR B CA 1
ATOM 3195 C C . TYR B 1 117 ? -74.261 26.318 -15.129 1.00 21.92 117 TYR B C 1
ATOM 3196 O O . TYR B 1 117 ? -73.573 26.722 -14.192 1.00 20.62 117 TYR B O 1
ATOM 3205 N N . ARG B 1 118 ? -75.252 27.031 -15.649 1.00 20.30 118 ARG B N 1
ATOM 3206 C CA . ARG B 1 118 ? -75.508 28.375 -15.162 1.00 22.51 118 ARG B CA 1
ATOM 3207 C C . ARG B 1 118 ? -76.336 28.349 -13.894 1.00 19.31 118 ARG B C 1
ATOM 3208 O O . ARG B 1 118 ? -76.918 27.312 -13.547 1.00 20.57 118 ARG B O 1
ATOM 3216 N N . TYR B 1 119 ? -76.358 29.487 -13.202 1.00 2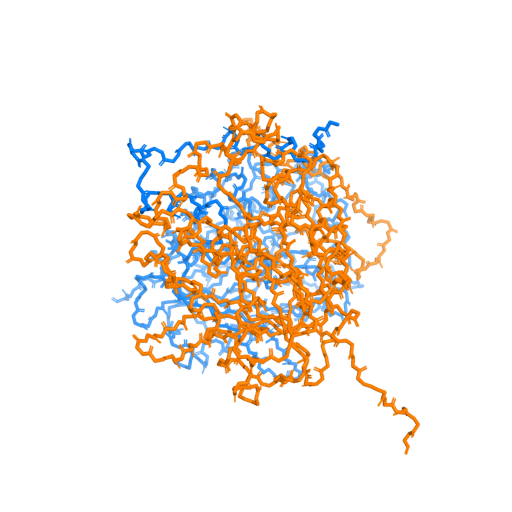0.69 119 TYR B N 1
ATOM 3217 C CA . TYR B 1 119 ? -77.259 29.708 -12.080 1.00 20.47 119 TYR B CA 1
ATOM 3218 C C . TYR B 1 119 ? -78.631 29.187 -12.459 1.00 22.79 119 TYR B C 1
ATOM 3219 O O . TYR B 1 119 ? -79.108 29.482 -13.552 1.00 23.22 119 TYR B O 1
ATOM 3228 N N . PRO B 1 120 ? -79.279 28.430 -11.561 1.00 22.95 120 PRO B N 1
ATOM 3229 C CA . PRO B 1 120 ? -78.874 28.143 -10.183 1.00 22.93 120 PRO B CA 1
ATOM 3230 C C . PRO B 1 120 ? -78.195 26.787 -9.973 1.00 22.14 120 PRO B C 1
ATOM 3231 O O . PRO B 1 120 ? -78.130 26.317 -8.831 1.00 22.51 120 PRO B O 1
ATOM 3235 N N . ALA B 1 121 ? -77.721 26.151 -11.036 1.00 20.75 121 ALA B N 1
ATOM 3236 C CA . ALA B 1 121 ? -77.221 24.785 -10.888 1.00 20.35 121 ALA B CA 1
ATOM 3237 C C . ALA B 1 121 ? -76.040 24.659 -9.906 1.00 18.16 121 ALA B C 1
ATOM 3238 O O . ALA B 1 121 ? -76.034 23.727 -9.083 1.00 19.30 121 ALA B O 1
ATOM 3240 N N . PRO B 1 122 ? -75.052 25.572 -9.973 1.00 19.48 122 PRO B N 1
ATOM 3241 C CA . PRO B 1 122 ? -73.953 25.389 -9.021 1.00 16.71 122 PRO B CA 1
ATOM 3242 C C . PRO B 1 122 ? -74.421 25.489 -7.572 1.00 17.81 122 PRO B C 1
ATOM 3243 O O . PRO B 1 122 ? -73.976 24.705 -6.728 1.00 17.75 122 PRO B O 1
ATOM 3247 N N . ALA B 1 123 ? -75.341 26.407 -7.293 1.00 18.15 123 ALA B N 1
ATOM 3248 C CA . ALA B 1 123 ? -75.849 26.543 -5.925 1.00 19.42 123 ALA B CA 1
ATOM 3249 C C . ALA B 1 123 ? -76.664 25.315 -5.499 1.00 19.89 123 ALA B C 1
ATOM 3250 O O . ALA B 1 123 ? -76.598 24.884 -4.335 1.00 17.95 123 ALA B O 1
ATOM 3252 N N . GLU B 1 124 ? -77.429 24.740 -6.423 1.00 17.84 124 GLU B N 1
ATOM 3253 C CA . GLU B 1 124 ? -78.187 23.544 -6.104 1.00 18.47 124 GLU B CA 1
ATOM 3254 C C . GLU B 1 124 ? -77.245 22.377 -5.846 1.00 18.72 124 GLU B C 1
ATOM 3255 O O . GLU B 1 124 ? -77.516 21.548 -4.981 1.00 18.40 124 GLU B O 1
ATOM 3261 N N . ASP B 1 125 ? -76.141 22.315 -6.593 1.00 18.21 125 ASP B N 1
ATOM 3262 C CA . ASP B 1 125 ? -75.122 21.298 -6.338 1.00 16.09 125 ASP B CA 1
ATOM 3263 C C . ASP B 1 125 ? -74.568 21.432 -4.920 1.00 16.91 125 ASP B C 1
ATOM 3264 O O . ASP B 1 125 ? -74.406 20.437 -4.203 1.00 17.37 125 ASP B O 1
ATOM 3269 N N . CYS B 1 126 ? -74.262 22.663 -4.530 1.00 15.64 126 CYS B N 1
ATOM 3270 C CA . CYS B 1 126 ? -73.668 22.883 -3.219 1.00 16.58 126 CYS B CA 1
ATOM 3271 C C . CYS B 1 126 ? -74.665 22.549 -2.107 1.00 16.70 126 CYS B C 1
ATOM 3272 O O . CYS B 1 126 ? -74.298 21.918 -1.109 1.00 16.15 126 CYS B O 1
ATOM 3275 N N . TYR B 1 127 ? -75.923 22.929 -2.291 1.00 17.77 127 TYR B N 1
ATOM 3276 C CA . TYR B 1 127 ? -76.945 22.601 -1.304 1.00 17.44 127 TYR B CA 1
ATOM 3277 C C . TYR B 1 127 ? -77.175 21.081 -1.254 1.00 17.40 127 TYR B C 1
ATOM 3278 O O . TYR B 1 127 ? -77.182 20.471 -0.174 1.00 16.61 127 TYR B O 1
ATOM 3287 N N . ASP B 1 128 ? -77.352 20.456 -2.414 1.00 17.87 128 ASP B N 1
ATOM 3288 C CA . ASP B 1 128 ? -77.597 19.014 -2.434 1.00 19.27 128 ASP B CA 1
ATOM 3289 C C . ASP B 1 128 ? -76.406 18.224 -1.863 1.00 18.23 128 ASP B C 1
ATOM 3290 O O . ASP B 1 128 ? -76.579 17.149 -1.291 1.00 19.67 128 ASP B O 1
ATOM 3295 N N . ALA B 1 129 ? -75.194 18.766 -1.976 1.00 14.76 129 ALA B N 1
ATOM 3296 C CA . ALA B 1 129 ? -74.033 18.101 -1.404 1.00 16.07 129 ALA B CA 1
ATOM 3297 C C . ALA B 1 129 ? -74.082 18.159 0.120 1.00 15.95 129 ALA B C 1
ATOM 3298 O O . ALA B 1 129 ? -73.676 17.212 0.798 1.00 17.70 129 ALA B O 1
ATOM 3300 N N . LEU B 1 130 ? -74.568 19.273 0.656 1.00 16.56 130 LEU B N 1
ATOM 3301 C CA . LEU B 1 130 ? -74.752 19.382 2.113 1.00 16.48 130 LEU B CA 1
ATOM 3302 C C . LEU B 1 130 ? -75.793 18.368 2.592 1.00 17.41 130 LEU B C 1
ATOM 3303 O O . LEU B 1 130 ? -75.574 17.654 3.573 1.00 18.27 130 LEU B O 1
ATOM 3308 N N . VAL B 1 131 ? -76.923 18.307 1.895 1.00 16.57 131 VAL B N 1
ATOM 3309 C CA . VAL B 1 131 ? -77.966 17.332 2.215 1.00 18.98 131 VAL B CA 1
ATOM 3310 C C . VAL B 1 131 ? -77.400 15.909 2.141 1.00 22.09 131 VAL B C 1
ATOM 3311 O O . VAL B 1 131 ? -77.662 15.084 3.011 1.00 21.54 131 VAL B O 1
ATOM 3315 N N . TRP B 1 132 ? -76.591 15.638 1.124 1.00 18.81 132 TRP B N 1
ATOM 3316 C CA . TRP B 1 132 ? -75.976 14.317 0.970 1.00 19.50 132 TRP B CA 1
ATOM 3317 C C . TRP B 1 132 ? -75.061 13.999 2.149 1.00 20.39 132 TRP B C 1
ATOM 3318 O O . TRP B 1 132 ? -75.067 12.880 2.671 1.00 21.36 132 TRP B O 1
ATOM 3329 N N . ALA B 1 133 ? -74.274 14.987 2.573 1.00 18.54 133 ALA B N 1
ATOM 3330 C CA . ALA B 1 133 ? -73.318 14.773 3.652 1.00 18.42 133 ALA B CA 1
ATOM 3331 C C . ALA B 1 133 ? -74.039 14.456 4.955 1.00 18.83 133 ALA B C 1
ATOM 3332 O O . ALA B 1 133 ? -73.591 13.608 5.708 1.00 21.02 133 ALA B O 1
ATOM 3334 N N . LYS B 1 134 ? -75.141 15.159 5.219 1.00 20.04 134 LYS B N 1
ATOM 3335 C CA . LYS B 1 134 ? -75.960 14.872 6.398 1.00 20.82 134 LYS B CA 1
ATOM 3336 C C . LYS B 1 134 ? -76.541 13.451 6.321 1.00 25.34 134 LYS B C 1
ATOM 3337 O O . LYS B 1 134 ? -76.445 12.662 7.277 1.00 22.54 134 LYS B O 1
ATOM 3343 N N . GLN B 1 135 ? -77.119 13.120 5.172 1.00 21.36 135 GLN B N 1
ATOM 3344 C CA . GLN B 1 135 ? -77.721 11.799 4.973 1.00 24.47 135 GLN B CA 1
ATOM 3345 C C . GLN B 1 135 ? -76.687 10.688 5.108 1.00 26.38 135 GLN B C 1
ATOM 3346 O O . GLN B 1 135 ? -76.994 9.579 5.554 1.00 24.49 135 GLN B O 1
ATOM 3352 N N . ASN B 1 136 ? -75.462 10.978 4.680 1.00 22.49 136 ASN B N 1
ATOM 3353 C CA . ASN B 1 136 ? -74.421 9.966 4.631 1.00 22.73 136 ASN B CA 1
ATOM 3354 C C . ASN B 1 136 ? -73.324 10.186 5.655 1.00 19.15 136 ASN B C 1
ATOM 3355 O O . ASN B 1 136 ? -72.200 9.743 5.478 1.00 22.70 136 ASN B O 1
ATOM 3360 N N . ALA B 1 137 ? -73.680 10.857 6.745 1.00 21.00 137 ALA B N 1
ATOM 3361 C CA . ALA B 1 137 ? -72.730 11.182 7.788 1.00 19.99 137 ALA B CA 1
ATOM 3362 C C . ALA B 1 137 ? -72.044 9.933 8.324 1.00 20.95 137 ALA B C 1
ATOM 3363 O O . ALA B 1 137 ? -70.839 9.932 8.539 1.00 21.56 137 ALA B O 1
ATOM 3365 N N . ALA B 1 138 ? -72.818 8.867 8.516 1.00 23.46 138 ALA B N 1
ATOM 3366 C CA . ALA B 1 138 ? -72.262 7.630 9.049 1.00 24.24 138 ALA B CA 1
ATOM 3367 C C . ALA B 1 138 ? -71.249 7.026 8.084 1.00 21.99 138 ALA B C 1
ATOM 3368 O O . ALA B 1 138 ? -70.242 6.457 8.507 1.00 24.05 138 ALA B O 1
ATOM 3370 N N . THR B 1 139 ? -71.535 7.132 6.788 1.00 22.55 139 THR B N 1
ATOM 3371 C CA . THR B 1 139 ? -70.617 6.662 5.752 1.00 24.33 139 THR B CA 1
ATOM 3372 C C . THR B 1 139 ? -69.319 7.482 5.739 1.00 24.17 139 THR B C 1
ATOM 3373 O O . THR B 1 139 ? -68.225 6.939 5.548 1.00 24.41 139 THR B O 1
ATOM 3377 N N . LEU B 1 140 ? -69.442 8.787 5.971 1.00 19.82 140 LEU B N 1
ATOM 3378 C CA . LEU B 1 140 ? -68.274 9.662 6.043 1.00 21.20 140 LEU B CA 1
ATOM 3379 C C . LEU B 1 140 ? -67.518 9.498 7.361 1.00 24.00 140 LEU B C 1
ATOM 3380 O O . LEU B 1 140 ? -66.333 9.820 7.459 1.00 26.26 140 LEU B O 1
ATOM 3385 N N . GLY B 1 141 ? -68.223 9.030 8.382 1.00 23.30 141 GLY B N 1
ATOM 3386 C CA . GLY B 1 141 ? -67.633 8.895 9.699 1.00 22.68 141 GLY B CA 1
ATOM 3387 C C . GLY B 1 141 ? -67.642 10.190 10.489 1.00 24.34 141 GLY B C 1
ATOM 3388 O O . GLY B 1 141 ? -66.773 10.413 11.335 1.00 27.48 141 GLY B O 1
ATOM 3389 N N . VAL B 1 142 ? -68.626 11.039 10.217 1.00 24.00 142 VAL B N 1
ATOM 3390 C CA . VAL B 1 142 ? -68.718 12.342 10.874 1.00 23.35 142 VAL B CA 1
ATOM 3391 C C . VAL B 1 142 ? -70.013 12.502 11.661 1.00 22.54 142 VAL B C 1
ATOM 3392 O O . VAL B 1 142 ? -70.940 11.691 11.557 1.00 24.14 142 VAL B O 1
ATOM 3396 N N . ASP B 1 143 ? -70.064 13.562 12.453 1.00 23.86 143 ASP B N 1
ATOM 3397 C CA . ASP B 1 143 ? -71.237 13.880 13.246 1.00 25.44 143 ASP B CA 1
ATOM 3398 C C . ASP B 1 143 ? -72.192 14.735 12.427 1.00 24.84 143 ASP B C 1
ATOM 3399 O O . ASP B 1 143 ? -71.976 15.936 12.286 1.00 25.32 143 ASP B O 1
ATOM 3404 N N . GLY B 1 144 ? -73.261 14.127 11.911 1.00 25.25 144 GLY B N 1
ATOM 3405 C CA . GLY B 1 144 ? -74.223 14.848 11.091 1.00 26.72 144 GLY B CA 1
ATOM 3406 C C . GLY B 1 144 ? -74.995 15.928 11.830 1.00 26.60 144 GLY B C 1
ATOM 3407 O O . GLY B 1 144 ? -75.700 16.724 11.218 1.00 27.84 144 GLY B O 1
ATOM 3408 N N . ASP B 1 145 ? -74.870 15.970 13.151 1.00 26.24 145 ASP B N 1
ATOM 3409 C CA . ASP B 1 145 ? -75.581 16.990 13.920 1.00 32.06 145 ASP B CA 1
ATOM 3410 C C . ASP B 1 145 ? -74.700 18.188 14.249 1.00 29.60 145 ASP B C 1
ATOM 3411 O O . ASP B 1 145 ? -75.137 19.132 14.904 1.00 28.50 145 ASP B O 1
ATOM 3416 N N . ARG B 1 146 ? -73.456 18.149 13.786 1.00 26.68 146 ARG B N 1
ATOM 3417 C CA . ARG B 1 146 ? -72.566 19.286 13.927 1.00 23.80 146 ARG B CA 1
ATOM 3418 C C . ARG B 1 146 ? -72.025 19.667 12.550 1.00 21.61 146 ARG B C 1
ATOM 3419 O O . ARG B 1 146 ? -70.928 19.261 12.178 1.00 20.81 146 ARG B O 1
ATOM 3427 N N . LEU B 1 147 ? -72.809 20.445 11.808 1.00 22.60 147 LEU B N 1
ATOM 3428 C CA . LEU B 1 147 ? -72.493 20.774 10.419 1.00 18.39 147 LEU B CA 1
ATOM 3429 C C . LEU B 1 147 ? -72.317 22.265 10.211 1.00 19.70 147 LEU B C 1
ATOM 3430 O O . LEU B 1 147 ? -72.988 23.079 10.840 1.00 20.38 147 LEU B O 1
ATOM 3435 N N . ALA B 1 148 ? -71.399 22.614 9.318 1.00 16.76 148 ALA B N 1
ATOM 3436 C CA . ALA B 1 148 ? -71.194 23.996 8.916 1.00 17.79 148 ALA B CA 1
ATOM 3437 C C . ALA B 1 148 ? -70.983 24.038 7.418 1.00 15.58 148 ALA B C 1
ATOM 3438 O O . ALA B 1 148 ? -70.726 22.994 6.795 1.00 16.13 148 ALA B O 1
ATOM 3440 N N . VAL B 1 149 ? -71.066 25.237 6.857 1.00 16.19 149 VAL B N 1
ATOM 3441 C CA . VAL B 1 149 ? -70.622 25.469 5.478 1.00 15.39 149 VAL B CA 1
ATOM 3442 C C . VAL B 1 149 ? -69.562 26.571 5.443 1.00 16.18 149 VAL B C 1
ATOM 3443 O O . VAL B 1 149 ? -69.489 27.425 6.335 1.00 16.03 149 VAL B O 1
ATOM 3447 N N . GLY B 1 150 ? -68.730 26.578 4.409 1.00 14.86 150 GLY B N 1
ATOM 3448 C CA . GLY B 1 150 ? -67.815 27.685 4.238 1.00 13.97 150 GLY B CA 1
ATOM 3449 C C . GLY B 1 150 ? -67.326 27.722 2.809 1.00 14.13 150 GLY B C 1
ATOM 3450 O O . GLY B 1 150 ? -67.553 26.771 2.049 1.00 15.04 150 GLY B O 1
ATOM 3451 N N . GLY B 1 151 ? -66.699 28.830 2.442 1.00 14.82 151 GLY B N 1
ATOM 3452 C CA . GLY B 1 151 ? -66.117 28.940 1.115 1.00 16.01 151 GLY B CA 1
ATOM 3453 C C . GLY B 1 151 ? -65.444 30.275 0.955 1.00 14.63 151 GLY B C 1
ATOM 3454 O O . GLY B 1 151 ? -65.710 31.208 1.735 1.00 14.28 151 GLY B O 1
ATOM 3455 N N . ASP B 1 152 ? -64.601 30.388 -0.073 1.00 15.32 152 ASP B N 1
ATOM 3456 C CA . ASP B 1 152 ? -63.910 31.633 -0.364 1.00 14.95 152 ASP B CA 1
ATOM 3457 C C . ASP B 1 152 ? -64.418 32.211 -1.666 1.00 17.54 152 ASP B C 1
ATOM 3458 O O . ASP B 1 152 ? -64.647 31.467 -2.617 1.00 16.48 152 ASP B O 1
ATOM 3463 N N . SER 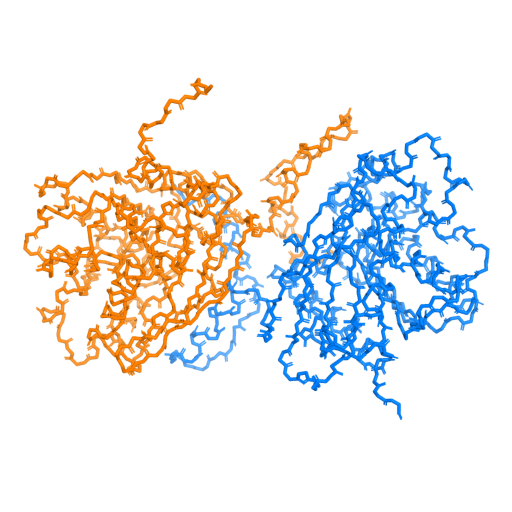B 1 153 ? -64.591 33.527 -1.688 1.00 15.77 153 SER B N 1
ATOM 3464 C CA . SER B 1 153 ? -64.935 34.247 -2.917 1.00 16.78 153 SER B CA 1
ATOM 3465 C C . SER B 1 153 ? -66.287 33.749 -3.464 1.00 16.05 153 SER B C 1
ATOM 3466 O O . SER B 1 153 ? -67.291 33.839 -2.761 1.00 15.98 153 SER B O 1
ATOM 3469 N N . ALA B 1 154 ? -66.357 33.232 -4.692 1.00 15.13 154 ALA B N 1
ATOM 3470 C CA . ALA B 1 154 ? -67.644 32.717 -5.172 1.00 16.62 154 ALA B CA 1
ATOM 3471 C C . ALA B 1 154 ? -68.055 31.505 -4.349 1.00 15.63 154 ALA B C 1
ATOM 3472 O O . ALA B 1 154 ? -69.223 31.151 -4.287 1.00 15.34 154 ALA B O 1
ATOM 3474 N N . GLY B 1 155 ? -67.070 30.835 -3.755 1.00 15.81 155 GLY B N 1
ATOM 3475 C CA . GLY B 1 155 ? -67.368 29.768 -2.821 1.00 13.72 155 GLY B CA 1
ATOM 3476 C C . GLY B 1 155 ? -68.033 30.242 -1.533 1.00 16.82 155 GLY B C 1
ATOM 3477 O O . GLY B 1 155 ? -68.876 29.541 -0.965 1.00 16.36 155 GLY B O 1
ATOM 3478 N N . GLY B 1 156 ? -67.636 31.415 -1.057 1.00 16.35 156 GLY B N 1
ATOM 3479 C CA . GLY B 1 156 ? -68.306 32.031 0.081 1.00 15.93 156 GLY B CA 1
ATOM 3480 C C . GLY B 1 156 ? -69.712 32.476 -0.293 1.00 16.17 156 GLY B C 1
ATOM 3481 O O . GLY B 1 156 ? -70.634 32.381 0.495 1.00 16.12 156 GLY B O 1
ATOM 3482 N N . ASN B 1 157 ? -69.861 32.986 -1.509 1.00 14.28 157 ASN B N 1
ATOM 3483 C CA . ASN B 1 157 ? -71.176 33.219 -2.086 1.00 14.58 157 ASN B CA 1
ATOM 3484 C C . ASN B 1 157 ? -72.056 31.971 -2.030 1.00 15.70 157 ASN B C 1
ATOM 3485 O O . ASN B 1 157 ? -73.190 32.011 -1.571 1.00 15.96 157 ASN B O 1
ATOM 3490 N N . LEU B 1 158 ? -71.517 30.848 -2.509 1.00 16.44 158 LEU B N 1
ATOM 3491 C CA . LEU B 1 158 ? -72.272 29.613 -2.520 1.00 14.71 158 LEU B CA 1
ATOM 3492 C C . LEU B 1 158 ? -72.569 29.151 -1.089 1.00 14.96 158 LEU B C 1
ATOM 3493 O O . LEU B 1 158 ? -73.655 28.659 -0.816 1.00 16.19 158 LEU B O 1
ATOM 3498 N N . ALA B 1 159 ? -71.618 29.320 -0.176 1.00 15.27 159 ALA B N 1
ATOM 3499 C CA . ALA B 1 159 ? -71.881 28.965 1.227 1.00 14.93 159 ALA B CA 1
ATOM 3500 C C . ALA B 1 159 ? -73.040 29.789 1.809 1.00 14.57 159 ALA B C 1
ATOM 3501 O O . ALA B 1 159 ? -73.901 29.254 2.508 1.00 16.06 159 ALA B O 1
ATOM 3503 N N . ALA B 1 160 ? -73.048 31.085 1.520 1.00 16.20 160 ALA B N 1
ATOM 3504 C CA . ALA B 1 160 ? -74.125 31.947 1.995 1.00 17.19 160 ALA B CA 1
ATOM 3505 C C . ALA B 1 160 ? -75.460 31.521 1.401 1.00 16.05 160 ALA B C 1
ATOM 3506 O O . ALA B 1 160 ? -76.476 31.493 2.088 1.00 16.67 160 ALA B O 1
ATOM 3508 N N . ALA B 1 161 ? -75.464 31.190 0.114 1.00 15.30 161 ALA B N 1
ATOM 3509 C CA . ALA B 1 161 ? -76.698 30.727 -0.533 1.00 16.34 161 ALA B CA 1
ATOM 3510 C C . ALA B 1 161 ? -77.188 29.421 0.087 1.00 15.63 161 ALA B C 1
ATOM 3511 O O . ALA B 1 161 ? -78.375 29.254 0.357 1.00 16.57 161 ALA B O 1
ATOM 3513 N N . VAL B 1 162 ? -76.262 28.500 0.327 1.00 14.65 162 VAL B N 1
ATOM 3514 C CA . VAL B 1 162 ? -76.613 27.231 0.938 1.00 15.10 162 VAL B CA 1
ATOM 3515 C C . VAL B 1 162 ? -77.213 27.440 2.326 1.00 17.31 162 VAL B C 1
ATOM 3516 O O . VAL B 1 162 ? -78.171 26.754 2.696 1.00 18.56 162 VAL B O 1
ATOM 3520 N N . ALA B 1 163 ? -76.670 28.389 3.086 1.00 16.73 163 ALA B N 1
ATOM 3521 C CA . ALA B 1 163 ? -77.203 28.654 4.425 1.00 17.40 163 ALA B CA 1
ATOM 3522 C C . ALA B 1 163 ? -78.653 29.135 4.324 1.00 18.78 163 ALA B C 1
ATOM 3523 O O . ALA B 1 163 ? -79.508 28.758 5.135 1.00 18.97 163 ALA B O 1
ATOM 3525 N N . ILE B 1 164 ? -78.915 29.972 3.323 1.00 17.43 164 ILE B N 1
ATOM 3526 C CA . ILE B 1 164 ? -80.265 30.489 3.097 1.00 16.70 164 ILE B CA 1
ATOM 3527 C C . ILE B 1 164 ? -81.190 29.366 2.646 1.00 19.67 164 ILE B C 1
ATOM 3528 O O . ILE B 1 164 ? -82.298 29.210 3.170 1.00 20.15 164 ILE B O 1
ATOM 3533 N N . MET B 1 165 ? -80.734 28.565 1.683 1.00 19.56 165 MET B N 1
ATOM 3534 C CA . MET B 1 165 ? -81.514 27.414 1.219 1.00 19.40 165 MET B CA 1
ATOM 3535 C C . MET B 1 165 ? -81.819 26.411 2.342 1.00 19.24 165 MET B C 1
ATOM 3536 O O . MET B 1 165 ? -82.931 25.895 2.427 1.00 20.90 165 MET B O 1
ATOM 3541 N N . ALA B 1 166 ? -80.835 26.123 3.194 1.00 18.43 166 ALA B N 1
ATOM 3542 C CA . ALA B 1 166 ? -81.052 25.209 4.318 1.00 21.01 166 ALA B CA 1
ATOM 3543 C C . ALA B 1 166 ? -82.108 25.742 5.294 1.00 25.79 166 ALA B C 1
ATOM 3544 O O . ALA B 1 166 ? -82.951 24.986 5.792 1.00 24.94 166 ALA B O 1
ATOM 3546 N N . ARG B 1 167 ? -82.053 27.036 5.583 1.00 23.17 167 ARG B N 1
ATOM 3547 C CA . ARG B 1 167 ? -83.091 27.642 6.412 1.00 23.39 167 ARG B CA 1
ATOM 3548 C C . ARG B 1 167 ? -84.453 27.501 5.722 1.00 26.13 167 ARG B C 1
ATOM 3549 O O . ARG B 1 167 ? -85.424 27.024 6.322 1.00 25.40 167 ARG B O 1
ATOM 3557 N N . ASP B 1 168 ? -84.522 27.887 4.454 1.00 22.87 168 ASP B N 1
ATOM 3558 C CA . ASP B 1 168 ? -85.817 27.963 3.774 1.00 22.52 168 ASP B CA 1
ATOM 3559 C C . ASP B 1 168 ? -86.447 26.591 3.534 1.00 27.87 168 ASP B C 1
ATOM 3560 O O . ASP B 1 168 ? -87.669 26.448 3.578 1.00 26.77 168 ASP B O 1
ATOM 3565 N N . ARG B 1 169 ? -85.620 25.580 3.292 1.00 22.09 169 ARG B N 1
ATOM 3566 C CA . ARG B 1 169 ? -86.130 24.264 2.927 1.00 23.47 169 ARG B CA 1
ATOM 3567 C C . ARG B 1 169 ? -86.181 23.320 4.121 1.00 25.85 169 ARG B C 1
ATOM 3568 O O . ARG B 1 169 ? -86.427 22.128 3.955 1.00 30.68 169 ARG B O 1
ATOM 3576 N N . ASN B 1 170 ? -85.967 23.858 5.321 1.00 26.02 170 ASN B N 1
ATOM 3577 C CA . ASN B 1 170 ? -85.889 23.030 6.522 1.00 30.73 170 ASN B CA 1
ATOM 3578 C C . ASN B 1 170 ? -84.850 21.929 6.297 1.00 34.04 170 ASN B C 1
ATOM 3579 O O . ASN B 1 170 ? -85.071 20.749 6.598 1.00 33.36 170 ASN B O 1
ATOM 3584 N N . GLY B 1 171 ? -83.721 22.343 5.727 1.00 28.95 171 GLY B N 1
ATOM 3585 C CA . GLY B 1 171 ? -82.635 21.453 5.360 1.00 30.01 171 GLY B CA 1
ATOM 3586 C C . GLY B 1 171 ? -81.817 21.187 6.593 1.00 30.61 171 GLY B C 1
ATOM 3587 O O . GLY B 1 171 ? -82.272 21.474 7.697 1.00 30.27 171 GLY B O 1
ATOM 3588 N N . PRO B 1 172 ? -80.599 20.656 6.421 1.00 26.74 172 PRO B N 1
ATOM 3589 C CA . PRO B 1 172 ? -79.808 20.310 7.601 1.00 26.41 172 PRO B CA 1
ATOM 3590 C C . PRO B 1 172 ? -79.564 21.522 8.478 1.00 26.25 172 PRO B C 1
ATOM 3591 O O . PRO B 1 172 ? -79.316 22.616 7.963 1.00 24.99 172 PRO B O 1
ATOM 3595 N N . ALA B 1 173 ? -79.642 21.340 9.790 1.00 24.21 173 ALA B N 1
ATOM 3596 C CA . ALA B 1 173 ? -79.311 22.422 10.692 1.00 25.79 173 ALA B CA 1
ATOM 3597 C C . ALA B 1 173 ? -77.839 22.763 10.526 1.00 26.45 173 ALA B C 1
ATOM 3598 O O . ALA B 1 173 ? -77.000 21.861 10.418 1.00 27.31 173 ALA B O 1
ATOM 3600 N N . LEU B 1 174 ? -77.536 24.057 10.474 1.00 21.05 174 LEU B N 1
ATOM 3601 C CA . LEU B 1 174 ? -76.151 24.504 10.357 1.00 19.11 174 LEU B CA 1
ATOM 3602 C C . LEU B 1 174 ? -75.726 25.261 11.599 1.00 21.34 174 LEU B C 1
ATOM 3603 O O . LEU B 1 174 ? -76.483 26.094 12.096 1.00 26.34 174 LEU B O 1
ATOM 3608 N N . ARG B 1 175 ? -74.506 25.013 12.075 1.00 19.16 175 ARG B N 1
ATOM 3609 C CA . ARG B 1 175 ? -74.011 25.706 13.258 1.00 20.71 175 ARG B CA 1
ATOM 3610 C C . ARG B 1 175 ? -73.137 26.895 12.902 1.00 19.18 175 ARG B C 1
ATOM 3611 O O . ARG B 1 175 ? -72.864 27.751 13.749 1.00 18.74 175 ARG B O 1
ATOM 3619 N N . HIS B 1 176 ? -72.701 26.974 11.643 1.00 16.91 176 HIS B N 1
ATOM 3620 C CA . HIS B 1 176 ? -71.844 28.087 11.251 1.00 16.95 176 HIS B CA 1
ATOM 3621 C C . HIS B 1 176 ? -71.774 28.198 9.741 1.00 16.51 176 HIS B C 1
ATOM 3622 O O . HIS B 1 176 ? -71.949 27.204 9.046 1.00 16.22 176 HIS B O 1
ATOM 3629 N N . GLN B 1 177 ? -71.528 29.412 9.262 1.00 16.43 177 GLN B N 1
ATOM 3630 C CA . GLN B 1 177 ? -71.190 29.661 7.862 1.00 15.81 177 GLN B CA 1
ATOM 3631 C C . GLN B 1 177 ? -69.943 30.542 7.846 1.00 17.92 177 GLN B C 1
ATOM 3632 O O . GLN B 1 177 ? -69.919 31.641 8.403 1.00 17.54 177 GLN B O 1
ATOM 3638 N N . LEU B 1 178 ? -68.878 30.024 7.254 1.00 14.83 178 LEU B N 1
ATOM 3639 C CA . LEU B 1 178 ? -67.609 30.727 7.196 1.00 15.32 178 LEU B CA 1
ATOM 3640 C C . LEU B 1 178 ? -67.467 31.361 5.807 1.00 17.78 178 LEU B C 1
ATOM 3641 O O . LEU B 1 178 ? -67.254 30.659 4.815 1.00 17.34 178 LEU B O 1
ATOM 3646 N N . LEU B 1 179 ? -67.617 32.683 5.741 1.00 14.59 179 LEU B N 1
ATOM 3647 C CA . LEU B 1 179 ? -67.643 33.388 4.460 1.00 15.82 179 LEU B CA 1
ATOM 3648 C C . LEU B 1 179 ? -66.345 34.172 4.301 1.00 17.00 179 LEU B C 1
ATOM 3649 O O . LEU B 1 179 ? -66.105 35.169 4.977 1.00 16.73 179 LEU B O 1
ATOM 3654 N N . ILE B 1 180 ? -65.486 33.683 3.417 1.00 14.99 180 ILE B N 1
ATOM 3655 C CA . ILE B 1 180 ? -64.164 34.241 3.238 1.00 13.86 180 ILE B CA 1
ATOM 3656 C C . ILE B 1 180 ? -64.141 35.103 1.974 1.00 19.27 180 ILE B C 1
ATOM 3657 O O . ILE B 1 180 ? -64.349 34.575 0.867 1.00 16.20 180 ILE B O 1
ATOM 3662 N N . TYR B 1 181 ? -63.873 36.405 2.142 1.00 16.54 181 TYR B N 1
ATOM 3663 C CA . TYR B 1 181 ? -64.058 37.423 1.083 1.00 16.65 181 TYR B CA 1
ATOM 3664 C C . TYR B 1 181 ? -65.096 37.024 0.019 1.00 16.98 181 TYR B C 1
ATOM 3665 O O . TYR B 1 181 ? -64.765 36.843 -1.160 1.00 17.59 181 TYR B O 1
ATOM 3674 N N . PRO B 1 182 ? -66.370 36.893 0.435 1.00 16.00 182 PRO B N 1
ATOM 3675 C CA . PRO B 1 182 ? -67.429 36.401 -0.451 1.00 16.33 182 PRO B CA 1
ATOM 3676 C C . PRO B 1 182 ? -67.855 37.412 -1.513 1.00 16.06 182 PRO B C 1
ATOM 3677 O O . PRO B 1 182 ? -67.774 38.624 -1.314 1.00 18.09 182 PRO B O 1
ATOM 3681 N N . VAL B 1 183 ? -68.303 36.887 -2.644 1.00 17.92 183 VAL 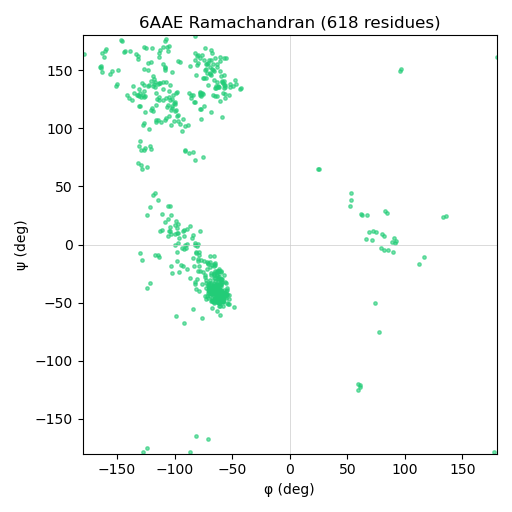B N 1
ATOM 3682 C CA . VAL B 1 183 ? -69.090 37.671 -3.588 1.00 17.26 183 VAL B CA 1
ATOM 3683 C C . VAL B 1 183 ? -70.516 37.761 -3.037 1.00 15.07 183 VAL B C 1
ATOM 3684 O O . VAL B 1 183 ? -71.084 36.741 -2.644 1.00 17.83 183 VAL B O 1
ATOM 3688 N N . THR B 1 184 ? -71.100 38.960 -2.977 1.00 17.32 184 THR B N 1
ATOM 3689 C CA . THR B 1 184 ? -72.490 39.031 -2.535 1.00 18.46 184 THR B CA 1
ATOM 3690 C C . THR B 1 184 ? -73.430 39.842 -3.426 1.00 19.03 184 THR B C 1
ATOM 3691 O O . THR B 1 184 ? -74.639 39.826 -3.207 1.00 19.68 184 THR B O 1
ATOM 3695 N N . ASP B 1 185 ? -72.899 40.534 -4.424 1.00 18.67 185 ASP B N 1
ATOM 3696 C CA . ASP B 1 185 ? -73.752 41.400 -5.247 1.00 21.91 185 ASP B CA 1
ATOM 3697 C C . ASP B 1 185 ? -73.039 41.757 -6.542 1.00 21.57 185 ASP B C 1
ATOM 3698 O O . ASP B 1 185 ? -71.830 41.566 -6.653 1.00 20.91 185 ASP B O 1
ATOM 3703 N N . ASN B 1 186 ? -73.778 42.271 -7.525 1.00 21.72 186 ASN B N 1
ATOM 3704 C CA . ASN B 1 186 ? -73.148 42.647 -8.786 1.00 22.97 186 ASN B CA 1
ATOM 3705 C C . ASN B 1 186 ? -73.231 44.152 -9.007 1.00 27.69 186 ASN B C 1
ATOM 3706 O O . ASN B 1 186 ? -73.415 44.624 -10.127 1.00 27.87 186 ASN B O 1
ATOM 3711 N N . ASP B 1 187 ? -73.075 44.899 -7.921 1.00 23.87 187 ASP B N 1
ATOM 3712 C CA . ASP B 1 187 ? -73.060 46.352 -7.999 1.00 27.31 187 ASP B CA 1
ATOM 3713 C C . ASP B 1 187 ? -71.625 46.827 -8.127 1.00 25.16 187 ASP B C 1
ATOM 3714 O O . ASP B 1 187 ? -70.916 46.964 -7.133 1.00 27.76 187 ASP B O 1
ATOM 3719 N N . PHE B 1 188 ? -71.184 47.104 -9.343 1.00 24.90 188 PHE B N 1
ATOM 3720 C CA . PHE B 1 188 ? -69.784 47.432 -9.512 1.00 23.90 188 PHE B CA 1
ATOM 3721 C C . PHE B 1 188 ? -69.504 48.920 -9.286 1.00 26.68 188 PHE B C 1
ATOM 3722 O O . PHE B 1 188 ? -68.439 49.405 -9.631 1.00 29.38 188 PHE B O 1
ATOM 3730 N N . THR B 1 189 ? -70.449 49.626 -8.669 1.00 29.59 189 THR B N 1
ATOM 3731 C CA . THR B 1 189 ? -70.261 51.047 -8.385 1.00 28.69 189 THR B CA 1
ATOM 3732 C C . THR B 1 189 ? -69.796 51.295 -6.952 1.00 29.42 189 THR B C 1
ATOM 3733 O O . THR B 1 189 ? -69.471 52.428 -6.602 1.00 29.30 189 THR B O 1
ATOM 3737 N N . LEU B 1 190 ? -69.748 50.247 -6.127 1.00 27.93 190 LEU B N 1
ATOM 3738 C CA . LEU B 1 190 ? -69.278 50.396 -4.745 1.00 25.44 190 LEU B CA 1
ATOM 3739 C C . LEU B 1 190 ? -67.840 50.890 -4.701 1.00 23.21 190 LEU B C 1
ATOM 3740 O O . LEU B 1 190 ? -67.046 50.592 -5.586 1.00 23.15 190 LEU B O 1
ATOM 3745 N N . ALA B 1 191 ? -67.505 51.640 -3.654 1.00 22.87 191 ALA B N 1
ATOM 3746 C CA . ALA B 1 191 ? -66.199 52.301 -3.563 1.00 24.97 191 ALA B CA 1
ATOM 3747 C C . ALA B 1 191 ? -65.007 51.359 -3.723 1.00 24.34 191 ALA B C 1
ATOM 3748 O O . ALA B 1 191 ? -64.012 51.726 -4.348 1.00 25.33 191 ALA B O 1
ATOM 3750 N N . SER B 1 192 ? -65.096 50.153 -3.163 1.00 23.89 192 SER B N 1
ATOM 3751 C CA . SER B 1 192 ? -63.966 49.229 -3.215 1.00 22.95 192 SER B CA 1
ATOM 3752 C C . SER B 1 192 ? -63.649 48.767 -4.632 1.00 20.90 192 SER B C 1
ATOM 3753 O O . SER B 1 192 ? -62.520 48.394 -4.914 1.00 20.84 192 SER B O 1
ATOM 3756 N N . TYR B 1 193 ? -64.626 48.787 -5.530 1.00 21.26 193 TYR B N 1
ATOM 3757 C CA . TYR B 1 193 ? -64.311 48.488 -6.925 1.00 23.58 193 TYR B CA 1
ATOM 3758 C C . TYR B 1 193 ? -63.451 49.593 -7.534 1.00 26.22 193 TYR B C 1
ATOM 3759 O O . TYR B 1 193 ? -62.483 49.317 -8.245 1.00 25.68 193 TYR B O 1
ATOM 3768 N N . ALA B 1 194 ? -63.800 50.845 -7.245 1.00 26.09 194 ALA B N 1
ATOM 3769 C CA . ALA B 1 194 ? -63.027 51.975 -7.752 1.00 27.72 194 ALA B CA 1
ATOM 3770 C C . ALA B 1 194 ? -61.620 51.977 -7.175 1.00 29.58 194 ALA B C 1
ATOM 3771 O O . ALA B 1 194 ? -60.637 52.224 -7.880 1.00 30.93 194 ALA B O 1
ATOM 3773 N N . GLU B 1 195 ? -61.516 51.683 -5.885 1.00 25.55 195 GLU B N 1
ATOM 3774 C CA . GLU B 1 195 ? -60.225 51.679 -5.227 1.00 26.19 195 GLU B CA 1
ATOM 3775 C C . GLU B 1 195 ? -59.359 50.517 -5.645 1.00 26.98 195 GLU B C 1
ATOM 3776 O O . GLU B 1 195 ? -58.178 50.683 -5.904 1.00 25.70 195 GLU B O 1
ATOM 3782 N N . ASN B 1 196 ? -59.951 49.325 -5.678 1.00 25.76 196 ASN B N 1
ATOM 3783 C CA . ASN B 1 196 ? -59.170 48.095 -5.690 1.00 23.01 196 ASN B CA 1
ATOM 3784 C C . ASN B 1 196 ? -59.278 47.262 -6.959 1.00 24.41 196 ASN B C 1
ATOM 3785 O O . ASN B 1 196 ? -58.538 46.289 -7.123 1.00 24.69 196 ASN B O 1
ATOM 3790 N N . GLY B 1 197 ? -60.198 47.627 -7.845 1.00 23.46 197 GLY B N 1
ATOM 3791 C CA . GLY B 1 197 ? -60.547 46.763 -8.963 1.00 21.48 197 GLY B CA 1
ATOM 3792 C C . GLY B 1 197 ? -59.782 46.986 -10.250 1.00 27.93 197 GLY B C 1
ATOM 3793 O O . GLY B 1 197 ? -60.162 46.455 -11.298 1.00 25.95 197 GLY B O 1
ATOM 3794 N N . GLY B 1 198 ? -58.702 47.761 -10.177 1.00 25.44 198 GLY B N 1
ATOM 3795 C CA . GLY B 1 198 ? -57.964 48.140 -11.372 1.00 28.08 198 GLY B CA 1
ATOM 3796 C C . GLY B 1 198 ? -57.164 47.035 -12.027 1.00 29.13 198 GLY B C 1
ATOM 3797 O O . GLY B 1 198 ? -56.733 47.177 -13.169 1.00 33.06 198 GLY B O 1
ATOM 3798 N N . GLY B 1 199 ? -56.953 45.937 -11.310 1.00 27.06 199 GLY B N 1
ATOM 3799 C CA . GLY B 1 199 ? -56.179 44.825 -11.831 1.00 27.82 199 GLY B CA 1
ATOM 3800 C C . GLY B 1 199 ? -54.860 44.617 -11.112 1.00 30.00 199 GLY B C 1
ATOM 3801 O O . GLY B 1 199 ? -54.251 43.554 -11.215 1.00 33.04 199 GLY B O 1
ATOM 3802 N N . GLU B 1 200 ? -54.413 45.624 -10.372 1.00 26.86 200 GLU B N 1
ATOM 3803 C CA . GLU B 1 200 ? -53.120 45.527 -9.714 1.00 29.42 200 GLU B CA 1
ATOM 3804 C C . GLU B 1 200 ? -53.176 44.684 -8.433 1.00 25.87 200 GLU B C 1
ATOM 3805 O O . GLU B 1 200 ? -52.136 44.361 -7.860 1.00 28.47 200 GLU B O 1
ATOM 3811 N N . TYR B 1 201 ? -54.381 44.314 -7.998 1.00 26.55 201 TYR B N 1
ATOM 3812 C CA . TYR B 1 201 ? -54.530 43.505 -6.781 1.00 26.28 201 TYR B CA 1
ATOM 3813 C C . TYR B 1 201 ? -55.168 42.124 -7.045 1.00 26.93 201 TYR B C 1
ATOM 3814 O O . TYR B 1 201 ? -56.063 41.692 -6.315 1.00 23.93 201 TYR B O 1
ATOM 3823 N N . TYR B 1 202 ? -54.709 41.460 -8.105 1.00 25.63 202 TYR B N 1
ATOM 3824 C CA . TYR B 1 202 ? -55.068 40.067 -8.433 1.00 28.32 202 TYR B CA 1
ATOM 3825 C C . TYR B 1 202 ? -56.495 39.891 -8.991 1.00 29.82 202 TYR B C 1
ATOM 3826 O O . TYR B 1 202 ? -56.660 39.255 -10.030 1.00 31.57 202 TYR B O 1
ATOM 3835 N N . LEU B 1 203 ? -57.514 40.434 -8.325 1.00 21.58 203 LEU B N 1
ATOM 3836 C CA . LEU B 1 203 ? -58.881 40.421 -8.856 1.00 21.69 203 LEU B CA 1
ATOM 3837 C C . LEU B 1 203 ? -59.285 41.802 -9.380 1.00 23.35 203 LEU B C 1
ATOM 3838 O O . LEU B 1 203 ? -59.081 42.811 -8.712 1.00 24.15 203 LEU B O 1
ATOM 3843 N N . SER B 1 204 ? -59.853 41.843 -10.582 1.00 24.05 204 SER B N 1
ATOM 3844 C CA . SER B 1 204 ? -60.249 43.115 -11.179 1.00 23.57 204 SER B CA 1
ATOM 3845 C C . SER B 1 204 ? -61.756 43.228 -11.323 1.00 23.52 204 SER B C 1
ATOM 3846 O O . SER B 1 204 ? -62.483 42.224 -11.282 1.00 22.71 204 SER B O 1
ATOM 3849 N N . THR B 1 205 ? -62.237 44.460 -11.483 1.00 21.71 205 THR B N 1
ATOM 3850 C CA . THR B 1 205 ? -63.652 44.693 -11.692 1.00 22.17 205 THR B CA 1
ATOM 3851 C C . THR B 1 205 ? -64.110 43.987 -12.955 1.00 21.52 205 THR B C 1
ATOM 3852 O O . THR B 1 205 ? -65.157 43.347 -12.971 1.00 21.58 205 THR B O 1
ATOM 3856 N N . ASP B 1 206 ? -63.312 44.089 -14.014 1.00 24.14 206 ASP B N 1
ATOM 3857 C CA . ASP B 1 206 ? -63.667 43.446 -15.273 1.00 25.34 206 ASP B CA 1
ATOM 3858 C C . ASP B 1 206 ? -63.711 41.932 -15.125 1.00 23.48 206 ASP B C 1
ATOM 3859 O O . ASP B 1 206 ? -64.522 41.256 -15.767 1.00 22.08 206 ASP B O 1
ATOM 3864 N N . GLY B 1 207 ? -62.817 41.405 -14.293 1.00 22.69 207 GLY B N 1
ATOM 3865 C CA . GLY B 1 207 ? -62.846 39.994 -13.943 1.00 22.18 207 GLY B CA 1
ATOM 3866 C C . GLY B 1 207 ? -64.171 39.601 -13.317 1.00 21.73 207 GLY B C 1
ATOM 3867 O O . GLY B 1 207 ? -64.781 38.610 -13.714 1.00 19.97 207 GLY B O 1
ATOM 3868 N N . MET B 1 208 ? -64.633 40.370 -12.333 1.00 19.55 208 MET B N 1
ATOM 3869 C CA . MET B 1 208 ? -65.934 40.067 -11.737 1.00 20.11 208 MET B CA 1
ATOM 3870 C C . MET B 1 208 ? -67.091 40.188 -12.728 1.00 19.73 208 MET B C 1
ATOM 3871 O O . MET B 1 208 ? -68.027 39.408 -12.664 1.00 18.89 208 MET B O 1
ATOM 3876 N N . ARG B 1 209 ? -67.049 41.179 -13.628 1.00 18.46 209 ARG B N 1
ATOM 3877 C CA . ARG B 1 209 ? -68.100 41.294 -14.640 1.00 21.30 209 ARG B CA 1
ATOM 3878 C C . ARG B 1 209 ? -68.161 40.026 -15.496 1.00 19.73 209 ARG B C 1
ATOM 3879 O O . ARG B 1 209 ? -69.236 39.548 -15.828 1.00 20.32 209 ARG B O 1
ATOM 3887 N N . TRP B 1 210 ? -66.983 39.512 -15.846 1.00 20.73 210 TRP B N 1
ATOM 3888 C CA . TRP B 1 210 ? -66.826 38.273 -16.619 1.00 19.45 210 TRP B CA 1
ATOM 3889 C C . TRP B 1 210 ? -67.410 37.059 -15.899 1.00 18.26 210 TRP B C 1
ATOM 3890 O O . TRP B 1 210 ? -68.193 36.306 -16.464 1.00 19.04 210 TRP B O 1
ATOM 3901 N N . PHE B 1 211 ? -67.034 36.887 -14.634 1.00 17.99 211 PHE B N 1
ATOM 3902 C CA . PHE B 1 211 ? -67.585 35.801 -13.826 1.00 17.25 211 PHE B CA 1
ATOM 3903 C C . PHE B 1 211 ? -69.114 35.906 -13.726 1.00 17.75 211 PHE B C 1
ATOM 3904 O O . PHE B 1 211 ? -69.828 34.925 -13.954 1.00 18.31 211 PHE B O 1
ATOM 3912 N N . TRP B 1 212 ? -69.618 37.100 -13.398 1.00 19.54 212 TRP B N 1
ATOM 3913 C CA . TRP B 1 212 ? -71.050 37.300 -13.221 1.00 20.04 212 TRP B CA 1
ATOM 3914 C C . TRP B 1 212 ? -71.806 36.990 -14.506 1.00 20.01 212 TRP B C 1
ATOM 3915 O O . TRP B 1 212 ? -72.866 36.372 -14.481 1.00 20.38 212 TRP B O 1
ATOM 3926 N N . GLY B 1 213 ? -71.239 37.433 -15.624 1.00 21.68 213 GLY B N 1
ATOM 3927 C CA . GLY B 1 213 ? -71.819 37.156 -16.929 1.00 20.57 213 GLY B CA 1
ATOM 3928 C C . GLY B 1 213 ? -71.977 35.675 -17.210 1.00 21.13 213 GLY B C 1
ATOM 3929 O O . GLY B 1 213 ? -73.044 35.221 -17.638 1.00 21.44 213 GLY B O 1
ATOM 3930 N N . HIS B 1 214 ? -70.929 34.904 -16.948 1.00 21.66 214 HIS B N 1
ATOM 3931 C CA . HIS B 1 214 ? -70.992 33.463 -17.179 1.00 19.34 214 HIS B CA 1
ATOM 3932 C C . HIS B 1 214 ? -71.962 32.751 -16.231 1.00 18.29 214 HIS B C 1
ATOM 3933 O O . HIS B 1 214 ? -72.660 31.827 -16.624 1.00 19.38 214 HIS B O 1
ATOM 3940 N N . TYR B 1 215 ? -72.001 33.179 -14.973 1.00 18.83 215 TYR B N 1
ATOM 3941 C CA . TYR B 1 215 ? -72.863 32.527 -13.998 1.00 18.41 215 TYR B CA 1
ATOM 3942 C C . TYR B 1 215 ? -74.340 32.747 -14.318 1.00 18.58 215 TYR B C 1
ATOM 3943 O O . TYR B 1 215 ? -75.123 31.795 -14.335 1.00 20.59 215 TYR B O 1
ATOM 3952 N N . LEU B 1 216 ? -74.716 34.000 -14.574 1.00 20.31 216 LEU B N 1
ATOM 3953 C CA . LEU B 1 216 ? -76.125 34.319 -14.775 1.00 21.31 216 LEU B CA 1
ATOM 3954 C C . LEU B 1 216 ? -76.617 34.038 -16.189 1.00 24.71 216 LEU B C 1
ATOM 3955 O O . LEU B 1 216 ? -77.780 33.691 -16.369 1.00 25.53 216 LEU B O 1
ATOM 3960 N N . GLY B 1 217 ? -75.746 34.194 -17.183 1.00 24.41 217 GLY B N 1
ATOM 3961 C CA . GLY B 1 217 ? -76.169 34.049 -18.566 1.00 25.99 217 GLY B CA 1
ATOM 3962 C C . GLY B 1 217 ? -77.270 35.055 -18.860 1.00 29.23 217 GLY B C 1
ATOM 3963 O O . GLY B 1 217 ? -77.056 36.255 -18.712 1.00 30.55 217 GLY B O 1
ATOM 3964 N N . ASP B 1 218 ? -78.444 34.560 -19.244 1.00 30.82 218 ASP B N 1
ATOM 3965 C CA . ASP B 1 218 ? -79.572 35.418 -19.609 1.00 35.72 218 ASP B CA 1
ATOM 3966 C C . ASP B 1 218 ? -80.377 35.899 -18.401 1.00 37.27 218 ASP B C 1
ATOM 3967 O O . ASP B 1 218 ? -81.141 36.862 -18.510 1.00 36.21 218 ASP B O 1
ATOM 3972 N N . THR B 1 219 ? -80.221 35.219 -17.264 1.00 32.75 219 THR B N 1
ATOM 3973 C CA . THR B 1 219 ? -80.965 35.566 -16.055 1.00 30.91 219 THR B CA 1
ATOM 3974 C C . THR B 1 219 ? -80.545 36.922 -15.511 1.00 30.65 219 THR B C 1
ATOM 3975 O O . THR B 1 219 ? -79.356 37.202 -15.313 1.00 30.60 219 THR B O 1
ATOM 3979 N N . ALA B 1 220 ? -81.525 37.778 -15.264 1.00 30.84 220 ALA B N 1
ATOM 3980 C CA . ALA B 1 220 ? -81.227 39.071 -14.684 1.00 28.92 220 ALA B CA 1
ATOM 3981 C C . ALA B 1 220 ? -80.895 38.874 -13.205 1.00 30.57 220 ALA B C 1
ATOM 3982 O O . ALA B 1 220 ? -81.490 38.025 -12.553 1.00 28.86 220 ALA B O 1
ATOM 3984 N N . ALA B 1 221 ? -79.945 39.647 -12.688 1.00 34.40 221 ALA B N 1
ATOM 3985 C CA . ALA B 1 221 ? -79.524 39.512 -11.294 1.00 33.61 221 ALA B CA 1
ATOM 3986 C C . ALA B 1 221 ? -80.692 39.663 -10.321 1.00 33.54 221 ALA B C 1
ATOM 3987 O O . ALA B 1 221 ? -80.719 39.038 -9.263 1.00 31.33 221 ALA B O 1
ATOM 3989 N N . GLU B 1 222 ? -81.669 40.482 -10.684 1.00 36.61 222 GLU B N 1
ATOM 3990 C CA . GLU B 1 222 ? -82.823 40.689 -9.820 1.00 37.14 222 GLU B CA 1
ATOM 3991 C C . GLU B 1 222 ? -83.673 39.426 -9.710 1.00 35.81 222 GLU B C 1
ATOM 3992 O O . GLU B 1 222 ? -84.487 39.302 -8.795 1.00 37.50 222 GLU B O 1
ATOM 3998 N N . ASN B 1 223 ? -83.485 38.487 -10.634 1.00 30.03 223 ASN B N 1
ATOM 3999 C CA . ASN B 1 223 ? -84.182 37.205 -10.565 1.00 31.03 223 ASN B CA 1
ATOM 4000 C C . ASN B 1 223 ? -83.264 36.075 -10.095 1.00 29.37 223 ASN B C 1
ATOM 4001 O O . ASN B 1 223 ? -83.587 34.895 -10.225 1.00 30.71 223 ASN B O 1
ATOM 4006 N N . ALA B 1 224 ? -82.121 36.450 -9.537 1.00 29.99 224 ALA B N 1
ATOM 4007 C CA . ALA B 1 224 ? -81.174 35.476 -8.993 1.00 27.61 224 ALA B CA 1
ATOM 4008 C C . ALA B 1 224 ? -80.775 35.838 -7.565 1.00 23.89 224 ALA B C 1
ATOM 4009 O O . ALA B 1 224 ? -79.630 36.204 -7.315 1.00 25.26 224 ALA B O 1
ATOM 4011 N N . PRO B 1 225 ? -81.723 35.739 -6.623 1.00 27.75 225 PRO B N 1
ATOM 4012 C CA . PRO B 1 225 ? -81.479 36.172 -5.241 1.00 29.95 225 PRO B CA 1
ATOM 4013 C C . PRO B 1 225 ? -80.469 35.282 -4.516 1.00 26.66 225 PRO B C 1
ATOM 4014 O O . PRO B 1 225 ? -79.781 35.755 -3.595 1.00 25.36 225 PRO B O 1
ATOM 4018 N N . LEU B 1 226 ? -80.355 34.025 -4.941 1.00 23.73 226 LEU B N 1
ATOM 4019 C CA . LEU B 1 226 ? -79.359 33.137 -4.352 1.00 24.10 226 LEU B CA 1
ATOM 4020 C C . LEU B 1 226 ? -77.979 33.352 -4.974 1.00 23.32 226 LEU B C 1
ATOM 4021 O O . LEU B 1 226 ? -77.018 32.677 -4.597 1.00 24.71 226 LEU B O 1
ATOM 4026 N N . ALA B 1 227 ? -77.872 34.274 -5.933 1.00 20.80 227 ALA B N 1
ATOM 4027 C CA . ALA B 1 227 ? -76.565 34.749 -6.371 1.00 21.99 227 ALA B CA 1
ATOM 4028 C C . ALA B 1 227 ? -76.252 36.075 -5.696 1.00 22.66 227 ALA B C 1
ATOM 4029 O O . ALA B 1 227 ? -75.271 36.204 -4.952 1.00 20.25 227 ALA B O 1
ATOM 4031 N N . ALA B 1 228 ? -77.077 37.081 -5.964 1.00 22.51 228 ALA B N 1
ATOM 4032 C CA . ALA B 1 228 ? -76.888 38.373 -5.318 1.00 20.89 228 ALA B CA 1
ATOM 4033 C C . ALA B 1 228 ? -77.525 38.327 -3.940 1.00 21.63 228 ALA B C 1
ATOM 4034 O O . ALA B 1 228 ? -78.593 38.895 -3.718 1.00 22.18 228 ALA B O 1
ATOM 4036 N N . VAL B 1 229 ? -76.891 37.617 -3.013 1.00 20.81 229 VAL B N 1
ATOM 4037 C CA . VAL B 1 229 ? -77.502 37.383 -1.707 1.00 18.58 229 VAL B CA 1
ATOM 4038 C C . VAL B 1 229 ? -77.672 38.672 -0.889 1.00 20.51 229 VAL B C 1
ATOM 4039 O O . VAL B 1 229 ? -78.452 38.704 0.066 1.00 18.88 229 VAL B O 1
ATOM 4043 N N . LEU B 1 230 ? -76.971 39.737 -1.273 1.00 18.82 230 LEU B N 1
ATOM 4044 C CA . LEU B 1 230 ? -77.133 41.020 -0.591 1.00 18.86 230 LEU B CA 1
ATOM 4045 C C . LEU B 1 230 ? -78.552 41.570 -0.808 1.00 21.66 230 LEU B C 1
ATOM 4046 O O . LEU B 1 230 ? -78.986 42.472 -0.095 1.00 23.28 230 LEU B O 1
ATOM 4051 N N . ASN B 1 231 ? -79.268 41.032 -1.788 1.00 19.56 231 ASN B N 1
ATOM 4052 C CA . ASN B 1 231 ? -80.634 41.486 -2.071 1.00 21.54 231 ASN B CA 1
ATOM 4053 C C . ASN B 1 231 ? -81.718 40.631 -1.427 1.00 22.53 231 ASN B C 1
ATOM 4054 O O . ASN B 1 231 ? -82.905 40.830 -1.686 1.00 24.84 231 ASN B O 1
ATOM 4059 N N . VAL B 1 232 ? -81.331 39.663 -0.601 1.00 21.87 232 VAL B N 1
ATOM 4060 C CA . VAL B 1 232 ? -82.331 38.867 0.101 1.00 21.50 232 VAL B CA 1
ATOM 4061 C C . VAL B 1 232 ? -82.923 39.689 1.242 1.00 23.54 232 VAL B C 1
ATOM 4062 O O . VAL B 1 232 ? -82.193 40.256 2.047 1.00 22.22 232 VAL B O 1
ATOM 4066 N N . ALA B 1 233 ? -84.250 39.757 1.313 1.00 21.53 233 ALA B N 1
ATOM 4067 C CA . ALA B 1 233 ? -84.893 40.657 2.276 1.00 21.28 233 ALA B CA 1
ATOM 4068 C C . ALA B 1 233 ? -84.659 40.301 3.742 1.00 21.81 233 ALA B C 1
ATOM 4069 O O . ALA B 1 233 ? -84.266 41.156 4.552 1.00 22.32 233 ALA B O 1
ATOM 4071 N N . ASP B 1 234 ? -84.908 39.040 4.075 1.00 21.34 234 ASP B N 1
ATOM 4072 C CA . ASP B 1 234 ? -84.944 38.601 5.457 1.00 20.13 234 ASP B CA 1
ATOM 4073 C C . ASP B 1 234 ? -83.832 37.604 5.716 1.00 21.55 234 ASP B C 1
ATOM 4074 O O . ASP B 1 234 ? -83.901 36.463 5.257 1.00 22.39 234 ASP B O 1
ATOM 4079 N N . LEU B 1 235 ? -82.809 38.036 6.445 1.00 21.10 235 LEU B N 1
ATOM 4080 C CA . LEU B 1 235 ? -81.690 37.149 6.760 1.00 19.52 235 LEU B CA 1
ATOM 4081 C C . LEU B 1 235 ? -81.790 36.562 8.172 1.00 21.10 235 LEU B C 1
ATOM 4082 O O . LEU B 1 235 ? -80.845 35.928 8.662 1.00 21.43 235 LEU B O 1
ATOM 4087 N N . SER B 1 236 ? -82.917 36.762 8.845 1.00 22.66 236 SER B N 1
ATOM 4088 C CA . SER B 1 236 ? -83.006 36.293 10.226 1.00 21.80 236 SER B CA 1
ATOM 4089 C C . SER B 1 236 ? -83.033 34.768 10.314 1.00 22.95 236 SER B C 1
ATOM 4090 O O . SER B 1 236 ? -83.559 34.097 9.436 1.00 24.75 236 SER B O 1
ATOM 4093 N N . GLY B 1 237 ? -82.444 34.228 11.379 1.00 21.86 237 GLY B N 1
ATOM 4094 C CA . GLY B 1 237 ? -82.460 32.799 11.640 1.00 24.76 237 GLY B CA 1
ATOM 4095 C C . GLY B 1 237 ? -81.445 31.987 10.849 1.00 23.98 237 GLY B C 1
ATOM 4096 O O . GLY B 1 237 ? -81.486 30.758 10.860 1.00 23.87 237 GLY B O 1
ATOM 4097 N N . LEU B 1 238 ? -80.541 32.668 10.158 1.00 22.32 238 LEU B N 1
ATOM 4098 C CA . LEU B 1 238 ? -79.465 31.979 9.430 1.00 21.28 238 LEU B CA 1
ATOM 4099 C C . LEU B 1 238 ? -78.366 31.524 10.387 1.00 21.82 238 LEU B C 1
ATOM 4100 O O . LEU B 1 238 ? -78.252 32.040 11.503 1.00 19.92 238 LEU B O 1
ATOM 4105 N N . ALA B 1 239 ? -77.562 30.558 9.942 1.00 20.79 239 ALA B N 1
ATOM 4106 C CA . ALA B 1 239 ? -76.407 30.108 10.715 1.00 20.26 239 ALA B CA 1
ATOM 4107 C C . ALA B 1 239 ? -75.506 31.257 11.151 1.00 17.77 239 ALA B C 1
ATOM 4108 O O . ALA B 1 239 ? -75.233 32.169 10.375 1.00 17.93 239 ALA B O 1
ATOM 4110 N N . PRO B 1 240 ? -75.023 31.205 12.405 1.00 19.54 240 PRO B N 1
ATOM 4111 C CA . PRO B 1 240 ? -73.992 32.138 12.859 1.00 18.52 240 PRO B CA 1
ATOM 4112 C C . PRO B 1 240 ? -72.852 32.224 11.838 1.00 18.84 240 PRO B C 1
ATOM 4113 O O . PRO B 1 240 ? -72.479 31.199 11.267 1.00 18.31 240 PRO B O 1
ATOM 4117 N N . ALA B 1 241 ? -72.311 33.413 11.630 1.00 17.39 241 ALA B N 1
ATOM 4118 C CA . ALA B 1 241 ? -71.411 33.650 10.511 1.00 17.28 241 ALA B CA 1
ATOM 4119 C C . ALA B 1 241 ? -70.080 34.249 10.916 1.00 18.92 241 ALA B C 1
ATOM 4120 O O . ALA B 1 241 ? -69.970 34.977 11.903 1.00 20.99 241 ALA B O 1
ATOM 4122 N N . THR B 1 242 ? -69.062 33.940 10.124 1.00 14.80 242 THR B N 1
ATOM 4123 C CA . THR B 1 242 ? -67.822 34.691 10.111 1.00 17.30 242 THR B CA 1
ATOM 4124 C C . THR B 1 242 ? -67.709 35.308 8.727 1.00 18.30 242 THR B C 1
ATOM 4125 O O . THR B 1 242 ? -67.889 34.602 7.738 1.00 18.15 242 THR B O 1
ATOM 4129 N N . VAL B 1 243 ? -67.434 36.605 8.648 1.00 16.56 243 VAL B N 1
ATOM 4130 C CA . VAL B 1 243 ? -67.253 37.252 7.352 1.00 17.62 243 VAL B CA 1
ATOM 4131 C C . VAL B 1 243 ? -65.922 37.997 7.372 1.00 16.38 243 VAL B C 1
ATOM 4132 O O . VAL B 1 243 ? -65.777 39.053 8.011 1.00 17.68 243 VAL B O 1
ATOM 4136 N N . ILE B 1 244 ? -64.918 37.416 6.729 1.00 15.43 244 ILE B N 1
ATOM 4137 C CA . ILE B 1 244 ? -63.620 38.051 6.657 1.00 15.50 244 ILE B CA 1
ATOM 4138 C C . ILE B 1 244 ? -63.438 38.682 5.275 1.00 20.12 244 ILE B C 1
ATOM 4139 O O . ILE B 1 244 ? -63.478 37.998 4.263 1.00 19.59 244 ILE B O 1
ATOM 4144 N N . THR B 1 245 ? -63.256 39.998 5.243 1.00 18.63 245 THR B N 1
ATOM 4145 C CA . THR B 1 245 ? -62.980 40.699 3.992 1.00 16.56 245 THR B CA 1
ATOM 4146 C C . THR B 1 245 ? -61.527 41.163 3.961 1.00 18.19 245 THR B C 1
ATOM 4147 O O . THR B 1 245 ? -60.785 40.988 4.936 1.00 18.16 245 THR B O 1
ATOM 4151 N N . ALA B 1 246 ? -61.105 41.734 2.840 1.00 17.97 246 ALA B N 1
ATOM 4152 C CA . ALA B 1 246 ? -59.708 42.137 2.671 1.00 18.00 246 ALA B CA 1
ATOM 4153 C C . ALA B 1 246 ? -59.639 43.596 2.216 1.00 18.74 246 ALA B C 1
ATOM 4154 O O . ALA B 1 246 ? -60.445 44.026 1.400 1.00 20.70 246 ALA B O 1
ATOM 4156 N N . GLU B 1 247 ? -58.690 44.357 2.763 1.00 19.11 247 GLU B N 1
ATOM 4157 C CA . GLU B 1 247 ? -58.632 45.801 2.549 1.00 20.49 247 GLU B CA 1
ATOM 4158 C C . GLU B 1 247 ? -58.536 46.172 1.082 1.00 21.94 247 GLU B C 1
ATOM 4159 O O . GLU B 1 247 ? -59.187 47.110 0.632 1.00 21.03 247 GLU B O 1
ATOM 4165 N N . TYR B 1 248 ? -57.719 45.425 0.345 1.00 20.55 248 TYR B N 1
ATOM 4166 C CA . TYR B 1 248 ? -57.426 45.753 -1.051 1.00 20.93 248 TYR B CA 1
ATOM 4167 C C . TYR B 1 248 ? -58.163 44.867 -2.047 1.00 20.49 248 TYR B C 1
ATOM 4168 O O . TYR B 1 248 ? -57.744 44.712 -3.202 1.00 22.72 248 TYR B O 1
ATOM 4177 N N . ASP B 1 249 ? -59.291 44.330 -1.602 1.00 19.17 249 ASP B N 1
ATOM 4178 C CA . ASP B 1 249 ? -60.142 43.471 -2.414 1.00 19.38 249 ASP B CA 1
ATOM 4179 C C . ASP B 1 249 ? -61.275 44.338 -2.989 1.00 19.38 249 ASP B C 1
ATOM 4180 O O . ASP B 1 249 ? -61.915 45.077 -2.251 1.00 18.62 249 ASP B O 1
ATOM 4185 N N . PRO B 1 250 ? -61.539 44.258 -4.308 1.00 16.65 250 PRO B N 1
ATOM 4186 C CA . PRO B 1 250 ? -62.716 44.989 -4.795 1.00 19.22 250 PRO B CA 1
ATOM 4187 C C . PRO B 1 250 ? -64.031 44.492 -4.222 1.00 19.62 250 PRO B C 1
ATOM 4188 O O . PRO B 1 250 ? -64.997 45.241 -4.215 1.00 21.25 250 PRO B O 1
ATOM 4192 N N . LEU B 1 251 ? -64.070 43.245 -3.751 1.00 18.82 251 LEU B N 1
ATOM 4193 C CA . LEU B 1 251 ? -65.274 42.694 -3.137 1.00 18.14 251 LEU B CA 1
ATOM 4194 C C . LEU B 1 251 ? -65.444 43.154 -1.690 1.00 17.78 251 LEU B C 1
ATOM 4195 O O . LEU B 1 251 ? -66.401 42.765 -1.029 1.00 19.99 251 LEU B O 1
ATOM 4200 N N . ARG B 1 252 ? -64.522 43.969 -1.192 1.00 17.41 252 ARG B N 1
ATOM 4201 C CA . ARG B 1 252 ? -64.552 44.346 0.226 1.00 20.18 252 ARG B CA 1
ATOM 4202 C C . ARG B 1 252 ? -65.887 44.949 0.662 1.00 18.64 252 ARG B C 1
ATOM 4203 O O . ARG B 1 252 ? -66.479 44.509 1.634 1.00 18.92 252 ARG B O 1
ATOM 4211 N N . ASP B 1 253 ? -66.384 45.938 -0.065 1.00 19.65 253 ASP B N 1
ATOM 4212 C CA . ASP B 1 253 ? -67.552 46.641 0.438 1.00 21.52 253 ASP B CA 1
ATOM 4213 C C . ASP B 1 253 ? -68.827 45.802 0.396 1.00 20.88 253 ASP B C 1
ATOM 4214 O O . ASP B 1 253 ? -69.671 45.923 1.287 1.00 19.31 253 ASP B O 1
ATOM 4219 N N . GLU B 1 254 ? -68.974 44.923 -0.594 1.00 19.34 254 GLU B N 1
ATOM 4220 C CA . GLU B 1 254 ? -70.176 44.098 -0.615 1.00 18.47 254 GLU B CA 1
ATOM 4221 C C . GLU B 1 254 ? -70.117 43.016 0.461 1.00 16.48 254 GLU B C 1
ATOM 4222 O O . GLU B 1 254 ? -71.163 42.591 0.967 1.00 17.47 254 GLU B O 1
ATOM 4228 N N . GLY B 1 255 ? -68.910 42.590 0.829 1.00 17.99 255 GLY B N 1
ATOM 4229 C CA . GLY B 1 255 ? -68.755 41.654 1.933 1.00 17.28 255 GLY B CA 1
ATOM 4230 C C . GLY B 1 255 ? -69.101 42.269 3.282 1.00 19.13 255 GLY B C 1
ATOM 4231 O O . GLY B 1 255 ? -69.843 41.682 4.085 1.00 18.10 255 GLY B O 1
ATOM 4232 N N . ILE B 1 256 ? -68.545 43.450 3.524 1.00 18.06 256 ILE B N 1
ATOM 4233 C CA . ILE B 1 256 ? -68.907 44.257 4.688 1.00 19.50 256 ILE B CA 1
ATOM 4234 C C . ILE B 1 256 ? -70.414 44.473 4.771 1.00 19.83 256 ILE B C 1
ATOM 4235 O O . ILE B 1 256 ? -71.028 44.291 5.831 1.00 17.04 256 ILE B O 1
ATOM 4240 N N . ALA B 1 257 ? -71.024 44.843 3.644 1.00 18.17 257 ALA B N 1
ATOM 4241 C CA . ALA B 1 257 ? -72.465 45.070 3.618 1.00 20.52 257 ALA B CA 1
ATOM 4242 C C . ALA B 1 257 ? -73.270 43.823 3.999 1.00 20.19 257 ALA B C 1
ATOM 4243 O O . ALA B 1 257 ? -74.252 43.916 4.737 1.00 18.12 257 ALA B O 1
ATOM 4245 N N . TYR B 1 258 ? -72.864 42.646 3.513 1.00 16.84 258 TYR B N 1
ATOM 4246 C CA . TYR B 1 258 ? -73.591 41.436 3.845 1.00 17.15 258 TYR B CA 1
ATOM 4247 C C . TYR B 1 258 ? -73.454 41.117 5.336 1.00 17.93 258 TYR B C 1
ATOM 4248 O O . TYR B 1 258 ? -74.423 40.700 5.982 1.00 17.88 258 TYR B O 1
ATOM 4257 N N . ALA B 1 259 ? -72.258 41.332 5.879 1.00 17.33 259 ALA B N 1
ATOM 4258 C CA . ALA B 1 259 ? -72.037 41.107 7.307 1.00 18.06 259 ALA B CA 1
ATOM 4259 C C . ALA B 1 259 ? -72.940 42.029 8.128 1.00 17.20 259 ALA B C 1
ATOM 4260 O O . ALA B 1 259 ? -73.540 41.611 9.122 1.00 21.68 259 ALA B O 1
ATOM 4262 N N . LYS B 1 260 ? -73.037 43.275 7.686 1.00 19.84 260 LYS B N 1
ATOM 4263 C CA . LYS B 1 260 ? -73.845 44.262 8.389 1.00 20.62 260 LYS B CA 1
ATOM 4264 C C . LYS B 1 260 ? -75.309 43.835 8.356 1.00 21.16 260 LYS B C 1
ATOM 4265 O O . LYS B 1 260 ? -76.004 43.919 9.370 1.00 20.65 260 LYS B O 1
ATOM 4271 N N . LYS B 1 261 ? -75.773 43.324 7.218 1.00 19.61 261 LYS B N 1
ATOM 4272 C CA . LYS B 1 261 ? -77.164 42.879 7.137 1.00 19.47 261 LYS B CA 1
ATOM 4273 C C . LYS B 1 261 ? -77.416 41.636 7.993 1.00 21.32 261 LYS B C 1
ATOM 4274 O O . LYS B 1 261 ? -78.461 41.521 8.625 1.00 22.65 261 LYS B O 1
ATOM 4280 N N . LEU B 1 262 ? -76.470 40.699 8.010 1.00 18.51 262 LEU B N 1
ATOM 4281 C CA . LEU B 1 262 ? -76.603 39.533 8.875 1.00 17.69 262 LEU B CA 1
ATOM 4282 C C . LEU B 1 262 ? -76.742 39.959 10.331 1.00 19.27 262 LEU B C 1
ATOM 4283 O O . LEU B 1 262 ? -77.619 39.481 11.043 1.00 21.90 262 LEU B O 1
ATOM 4288 N N . ASP B 1 263 ? -75.861 40.850 10.768 1.00 20.92 263 ASP B N 1
ATOM 4289 C CA . ASP B 1 263 ? -75.874 41.303 12.152 1.00 23.91 263 ASP B CA 1
ATOM 4290 C C . ASP B 1 263 ? -77.200 41.998 12.483 1.00 23.66 263 ASP B C 1
ATOM 4291 O O . ASP B 1 263 ? -77.805 41.751 13.522 1.00 23.29 263 ASP B O 1
ATOM 4296 N N . ALA B 1 264 ? -77.652 42.848 11.574 1.00 22.72 264 ALA B N 1
ATOM 4297 C CA . ALA B 1 264 ? -78.920 43.578 11.756 1.00 23.46 264 ALA B CA 1
ATOM 4298 C C . ALA B 1 264 ? -80.121 42.645 11.864 1.00 26.84 264 ALA B C 1
ATOM 4299 O O . ALA B 1 264 ? -81.096 42.961 12.542 1.00 27.17 264 ALA B O 1
ATOM 4301 N N . ALA B 1 265 ? -80.045 41.490 11.210 1.00 23.76 265 ALA B N 1
ATOM 4302 C CA . ALA B 1 265 ? -81.110 40.498 11.264 1.00 20.30 265 ALA B CA 1
ATOM 4303 C C . ALA B 1 265 ? -81.025 39.623 12.514 1.00 21.27 265 ALA B C 1
ATOM 4304 O O . ALA B 1 265 ? -81.813 38.700 12.674 1.00 24.36 265 ALA B O 1
ATOM 4306 N N . GLY B 1 266 ? -80.050 39.886 13.381 1.00 22.97 266 GLY B N 1
ATOM 4307 C CA . GLY B 1 266 ? -79.931 39.144 14.625 1.00 23.31 266 GLY B CA 1
ATOM 4308 C C . GLY B 1 266 ? -79.055 37.899 14.566 1.00 23.45 266 GLY B C 1
ATOM 4309 O O . GLY B 1 266 ? -78.990 37.120 15.521 1.00 23.41 266 GLY B O 1
ATOM 4310 N N . VAL B 1 267 ? -78.398 37.691 13.429 1.00 19.78 267 VAL B N 1
ATOM 4311 C CA . VAL B 1 267 ? -77.460 36.580 13.275 1.00 20.08 267 VAL B CA 1
ATOM 4312 C C . VAL B 1 267 ? -76.159 36.937 13.971 1.00 22.05 267 VAL B C 1
ATOM 4313 O O . VAL B 1 267 ? -75.628 38.007 13.733 1.00 22.06 267 VAL B O 1
ATOM 4317 N N . PRO B 1 268 ? -75.635 36.051 14.844 1.00 21.01 268 PRO B N 1
ATOM 4318 C CA . PRO B 1 268 ? -74.325 36.377 15.425 1.00 20.05 268 PRO B CA 1
ATOM 4319 C C . PRO B 1 268 ? -73.250 36.396 14.340 1.00 22.15 268 PRO B C 1
ATOM 4320 O O . PRO B 1 268 ? -73.162 35.419 13.591 1.00 22.50 268 PRO B O 1
ATOM 4324 N N . VAL B 1 269 ? -72.479 37.476 14.239 1.00 21.08 269 VAL B N 1
ATOM 4325 C CA . VAL B 1 269 ? -71.467 37.616 13.186 1.00 20.10 269 VAL B CA 1
ATOM 4326 C C . VAL B 1 269 ? -70.130 38.088 13.733 1.00 22.48 269 VAL B C 1
ATOM 4327 O O . VAL B 1 269 ? -70.068 39.079 14.468 1.00 24.31 269 VAL B O 1
ATOM 4331 N N . ASP B 1 270 ? -69.061 37.380 13.387 1.00 20.85 270 ASP B N 1
ATOM 4332 C CA . ASP B 1 270 ? -67.717 37.929 13.533 1.00 19.96 270 ASP B CA 1
ATOM 4333 C C . ASP B 1 270 ? -67.292 38.469 12.175 1.00 23.36 270 ASP B C 1
ATOM 4334 O O . ASP B 1 270 ? -67.087 37.702 11.226 1.00 23.22 270 ASP B O 1
ATOM 4339 N N . ALA B 1 271 ? -67.187 39.785 12.063 1.00 20.23 271 ALA B N 1
ATOM 4340 C CA . ALA B 1 271 ? -66.830 40.384 10.790 1.00 21.19 271 ALA B CA 1
ATOM 4341 C C . ALA B 1 271 ? -65.642 41.294 10.951 1.00 23.26 271 ALA B C 1
ATOM 4342 O O . ALA B 1 271 ? -65.596 42.124 11.863 1.00 25.27 271 ALA B O 1
ATOM 4344 N N . ALA B 1 272 ? -64.666 41.135 10.074 1.00 21.51 272 ALA B N 1
ATOM 4345 C CA . ALA B 1 272 ? -63.524 42.026 10.083 1.00 23.88 272 ALA B CA 1
ATOM 4346 C C . ALA B 1 272 ? -62.884 42.109 8.717 1.00 21.98 272 ALA B C 1
ATOM 4347 O O . ALA B 1 272 ? -62.921 41.142 7.949 1.00 19.33 272 ALA B O 1
ATOM 4349 N N . THR B 1 273 ? -62.300 43.269 8.433 1.00 21.76 273 THR B N 1
ATOM 4350 C CA . THR B 1 273 ? -61.524 43.490 7.228 1.00 20.53 273 THR B CA 1
ATOM 4351 C C . THR B 1 273 ? -60.048 43.378 7.567 1.00 21.19 273 THR B C 1
ATOM 4352 O O . THR B 1 273 ? -59.543 44.065 8.467 1.00 23.43 273 THR B O 1
ATOM 4356 N N . ALA B 1 274 ? -59.361 42.475 6.880 1.00 19.68 274 ALA B N 1
ATOM 4357 C CA . ALA B 1 274 ? -57.940 42.257 7.115 1.00 19.60 274 ALA B CA 1
ATOM 4358 C C . ALA B 1 274 ? -57.110 43.348 6.466 1.00 23.05 274 ALA B C 1
ATOM 4359 O O . ALA B 1 274 ? -57.111 43.493 5.239 1.00 19.60 274 ALA B O 1
ATOM 4361 N N . PRO B 1 275 ? -56.389 44.128 7.286 1.00 23.04 275 PRO B N 1
ATOM 4362 C CA . PRO B 1 275 ? -55.583 45.226 6.751 1.00 23.56 275 PRO B CA 1
ATOM 4363 C C . PRO B 1 275 ? -54.480 44.709 5.845 1.00 21.83 275 PRO B C 1
ATOM 4364 O O . PRO B 1 275 ? -53.900 43.674 6.143 1.00 22.37 275 PRO B O 1
ATOM 4368 N N . GLY B 1 276 ? -54.226 45.405 4.741 1.00 22.05 276 GLY B N 1
ATOM 4369 C CA . GLY B 1 276 ? -53.084 45.117 3.896 1.00 23.42 276 GLY B CA 1
ATOM 4370 C C . GLY B 1 276 ? -53.233 43.934 2.959 1.00 20.93 276 GLY B C 1
ATOM 4371 O O . GLY B 1 276 ? -52.335 43.650 2.172 1.00 21.65 276 GLY B O 1
ATOM 4372 N N . MET B 1 277 ? -54.365 43.246 3.039 1.00 19.52 277 MET B N 1
ATOM 4373 C CA . MET B 1 277 ? -54.537 41.993 2.312 1.00 18.15 277 MET B CA 1
ATOM 4374 C C . MET B 1 277 ? -55.278 42.185 0.995 1.00 20.29 277 MET B C 1
ATOM 4375 O O . MET B 1 277 ? -56.022 43.145 0.816 1.00 21.95 277 MET B O 1
ATOM 4380 N N . ILE B 1 278 ? -55.088 41.238 0.087 1.00 20.73 278 ILE B N 1
ATOM 4381 C CA . ILE B 1 278 ? -55.792 41.245 -1.187 1.00 20.59 278 ILE B CA 1
ATOM 4382 C C . ILE B 1 278 ? -56.768 40.076 -1.246 1.00 18.96 278 ILE B C 1
ATOM 4383 O O . ILE B 1 278 ? -56.720 39.161 -0.417 1.00 17.78 278 ILE B O 1
ATOM 4388 N N . HIS B 1 279 ? -57.652 40.114 -2.233 1.00 17.71 279 HIS B N 1
ATOM 4389 C CA . HIS B 1 279 ? -58.490 38.966 -2.535 1.00 18.17 279 HIS B CA 1
ATOM 4390 C C . HIS B 1 279 ? -57.655 37.690 -2.643 1.00 16.38 279 HIS B C 1
ATOM 4391 O O . HIS B 1 279 ? -56.590 37.684 -3.249 1.00 18.41 279 HIS B O 1
ATOM 4398 N N . GLY B 1 280 ? -58.137 36.600 -2.058 1.00 16.52 280 GLY B N 1
ATOM 4399 C CA . GLY B 1 280 ? -57.467 35.337 -2.227 1.00 17.62 280 GLY B CA 1
ATOM 4400 C C . GLY B 1 280 ? -56.441 35.016 -1.160 1.00 19.71 280 GLY B C 1
ATOM 4401 O O . GLY B 1 280 ? -55.810 33.967 -1.226 1.00 17.90 280 GLY B O 1
ATOM 4402 N N . PHE B 1 281 ? -56.301 35.875 -0.147 1.00 18.78 281 PHE B N 1
ATOM 4403 C CA . PHE B 1 281 ? -55.134 35.748 0.728 1.00 18.33 281 PHE B CA 1
ATOM 4404 C C . PHE B 1 281 ? -55.159 34.521 1.649 1.00 18.90 281 PHE B C 1
ATOM 4405 O O . PHE B 1 281 ? -54.103 34.100 2.133 1.00 18.59 281 PHE B O 1
ATOM 4413 N N . PHE B 1 282 ? -56.320 33.897 1.843 1.00 17.70 282 PHE B N 1
ATOM 4414 C CA . PHE B 1 282 ? -56.352 32.642 2.612 1.00 19.83 282 PHE B CA 1
ATOM 4415 C C . PHE B 1 282 ? -55.570 31.539 1.924 1.00 21.70 282 PHE B C 1
ATOM 4416 O O . PHE B 1 282 ? -55.097 30.603 2.567 1.00 24.69 282 PHE B O 1
ATOM 4424 N N . SER B 1 283 ? -55.454 31.618 0.610 1.00 18.03 283 SER B N 1
ATOM 4425 C CA . SER B 1 283 ? -54.760 30.583 -0.139 1.00 21.63 283 SER B CA 1
ATOM 4426 C C . SER B 1 283 ? -53.278 30.890 -0.276 1.00 22.64 283 SER B C 1
ATOM 4427 O O . SER B 1 283 ? -52.513 30.088 -0.818 1.00 24.06 283 SER B O 1
ATOM 4430 N N . MET B 1 284 ? -52.865 32.042 0.233 1.00 20.49 284 MET B N 1
ATOM 4431 C CA . MET B 1 284 ? -51.501 32.517 0.026 1.00 19.83 284 MET B CA 1
ATOM 4432 C C . MET B 1 284 ? -50.623 32.393 1.267 1.00 21.40 284 MET B C 1
ATOM 4433 O O . MET B 1 284 ? -49.604 33.080 1.378 1.00 23.31 284 MET B O 1
ATOM 4438 N N . PHE B 1 285 ? -51.002 31.515 2.183 1.00 20.39 285 PHE B N 1
ATOM 4439 C CA . PHE B 1 285 ? -50.339 31.445 3.483 1.00 21.30 285 PHE B CA 1
ATOM 4440 C C . PHE B 1 285 ? -48.871 31.023 3.427 1.00 25.99 285 PHE B C 1
ATOM 4441 O O . PHE B 1 285 ? -48.113 31.318 4.349 1.00 24.07 285 PHE B O 1
ATOM 4449 N N . GLU B 1 286 ? -48.464 30.332 2.368 1.00 21.71 286 GLU B N 1
ATOM 4450 C CA . GLU B 1 286 ? -47.057 29.945 2.260 1.00 25.26 286 GLU B CA 1
ATOM 4451 C C . GLU B 1 286 ? -46.171 31.153 1.999 1.00 27.93 286 GLU B C 1
ATOM 4452 O O . GLU B 1 286 ? -45.103 31.267 2.579 1.00 27.89 286 GLU B O 1
ATOM 4458 N N . ALA B 1 287 ? -46.614 32.062 1.137 1.00 26.00 287 ALA B N 1
ATOM 4459 C CA . ALA B 1 287 ? -45.816 33.248 0.838 1.00 27.08 287 ALA B CA 1
ATOM 4460 C C . ALA B 1 287 ? -46.133 34.402 1.785 1.00 27.32 287 ALA B C 1
ATOM 4461 O O . ALA B 1 287 ? -45.342 35.339 1.933 1.00 26.12 287 ALA B O 1
ATOM 4463 N N . VAL B 1 288 ? -47.305 34.344 2.406 1.00 23.41 288 VAL B N 1
ATOM 4464 C CA . VAL B 1 288 ? -47.791 35.409 3.282 1.00 24.21 288 VAL B CA 1
ATOM 4465 C C . VAL B 1 288 ? -48.179 34.820 4.639 1.00 25.09 288 VAL B C 1
ATOM 4466 O O . VAL B 1 288 ? -49.353 34.537 4.890 1.00 22.27 288 VAL B O 1
ATOM 4470 N N . PRO B 1 289 ? -47.187 34.596 5.517 1.00 27.21 289 PRO B N 1
ATOM 4471 C CA . PRO B 1 289 ? -47.484 33.914 6.786 1.00 25.57 289 PRO B CA 1
ATOM 4472 C C . PRO B 1 289 ? -48.480 34.684 7.659 1.00 25.80 289 PRO B C 1
ATOM 4473 O O . PRO B 1 289 ? -49.117 34.087 8.526 1.00 23.64 289 PRO B O 1
ATOM 4477 N N . ASP B 1 290 ? -48.613 35.985 7.417 1.00 25.61 290 ASP B N 1
ATOM 4478 C CA . ASP B 1 290 ? -49.630 36.806 8.068 1.00 25.36 290 ASP B CA 1
ATOM 4479 C C . ASP B 1 290 ? -51.061 36.335 7.788 1.00 24.45 290 ASP B C 1
ATOM 4480 O O . ASP B 1 290 ? -51.977 36.632 8.559 1.00 24.64 290 ASP B O 1
ATOM 4485 N N . SER B 1 291 ? -51.254 35.603 6.693 1.00 21.43 291 SER B N 1
ATOM 4486 C CA . SER B 1 291 ? -52.564 35.033 6.380 1.00 19.26 291 SER B CA 1
ATOM 4487 C C . SER B 1 291 ? -53.027 34.103 7.499 1.00 20.63 291 SER B C 1
ATOM 4488 O O . SER B 1 291 ? -54.237 33.943 7.741 1.00 20.41 291 SER B O 1
ATOM 4491 N N . TRP B 1 292 ? -52.066 33.476 8.180 1.00 21.10 292 TRP B N 1
ATOM 4492 C CA . TRP B 1 292 ? -52.414 32.461 9.170 1.00 19.54 292 TRP B CA 1
ATOM 4493 C C . TRP B 1 292 ? -53.239 33.032 10.322 1.00 23.14 292 TRP B C 1
ATOM 4494 O O . TRP B 1 292 ? -54.059 32.320 10.901 1.00 22.24 292 TRP B O 1
ATOM 4505 N N . GLU B 1 293 ? -53.016 34.297 10.672 1.00 24.21 293 GLU B N 1
ATOM 4506 C CA . GLU B 1 293 ? -53.795 34.924 11.736 1.00 23.19 293 GLU B CA 1
ATOM 4507 C C . GLU B 1 293 ? -55.287 34.854 11.418 1.00 24.16 293 GLU B C 1
ATOM 4508 O O . GLU B 1 293 ? -56.122 34.565 12.277 1.00 21.37 293 GLU B O 1
ATOM 4514 N N . TRP B 1 294 ? -55.606 35.107 10.155 1.00 20.71 294 TRP B N 1
ATOM 4515 C CA . TRP B 1 294 ? -56.986 35.173 9.724 1.00 19.38 294 TRP B CA 1
ATOM 4516 C C . TRP B 1 294 ? -57.569 33.799 9.481 1.00 18.85 294 TRP B C 1
ATOM 4517 O O . TRP B 1 294 ? -58.735 33.560 9.782 1.00 19.10 294 TRP B O 1
ATOM 4528 N N . ILE B 1 295 ? -56.762 32.902 8.929 1.00 17.72 295 ILE B N 1
ATOM 4529 C CA . ILE B 1 295 ? -57.156 31.502 8.799 1.00 18.03 295 ILE B CA 1
ATOM 4530 C C . ILE B 1 295 ? -57.477 30.946 10.187 1.00 18.36 295 ILE B C 1
ATOM 4531 O O . ILE B 1 295 ? -58.501 30.305 10.382 1.00 18.02 295 ILE B O 1
ATOM 4536 N N . GLU B 1 296 ? -56.612 31.221 11.159 1.00 20.54 296 GLU B N 1
ATOM 4537 C CA . GLU B 1 296 ? -56.867 30.749 12.526 1.00 20.38 296 GLU B CA 1
ATOM 4538 C C . GLU B 1 296 ? -58.136 31.348 13.136 1.00 19.94 296 GLU B C 1
ATOM 4539 O O . GLU B 1 296 ? -58.877 30.650 13.815 1.00 21.02 296 GLU B O 1
ATOM 4545 N N . ARG B 1 297 ? -58.386 32.632 12.896 1.00 20.14 297 ARG B N 1
ATOM 4546 C CA . ARG B 1 297 ? -59.598 33.270 13.410 1.00 17.76 297 ARG B CA 1
ATOM 4547 C C . ARG B 1 297 ? -60.860 32.614 12.871 1.00 20.06 297 ARG B C 1
ATOM 4548 O O . ARG B 1 297 ? -61.742 32.233 13.633 1.00 19.08 297 ARG B O 1
ATOM 4556 N N . GLY B 1 298 ? -60.941 32.446 11.553 1.00 17.06 298 GLY B N 1
ATOM 4557 C CA . GLY B 1 298 ? -62.088 31.783 10.961 1.00 17.53 298 GLY B CA 1
ATOM 4558 C C . GLY B 1 298 ? -62.260 30.354 11.443 1.00 17.19 298 GLY B C 1
ATOM 4559 O O . GLY B 1 298 ? -63.378 29.942 11.758 1.00 18.32 298 GLY B O 1
ATOM 4560 N N . ALA B 1 299 ? -61.151 29.615 11.504 1.00 16.12 299 ALA B N 1
ATOM 4561 C CA . ALA B 1 299 ? -61.154 28.209 11.892 1.00 17.25 299 ALA B CA 1
ATOM 4562 C C . ALA B 1 299 ? -61.519 28.103 13.366 1.00 17.34 299 ALA B C 1
ATOM 4563 O O . ALA B 1 299 ? -62.182 27.163 13.783 1.00 18.85 299 ALA B O 1
ATOM 4565 N N . SER B 1 300 ? -61.103 29.097 14.137 1.00 18.88 300 SER B N 1
ATOM 4566 C CA . SER B 1 300 ? -61.413 29.113 15.565 1.00 18.96 300 SER B CA 1
ATOM 4567 C C . SER B 1 300 ? -62.894 29.371 15.819 1.00 20.69 300 SER B C 1
ATOM 4568 O O . SER B 1 300 ? -63.496 28.766 16.703 1.00 21.12 300 SER B O 1
ATOM 4571 N N . ASN B 1 301 ? -63.485 30.273 15.041 1.00 20.27 301 ASN B N 1
ATOM 4572 C CA . ASN B 1 301 ? -64.929 30.487 15.130 1.00 19.44 301 ASN B CA 1
ATOM 4573 C C . ASN B 1 301 ? -65.684 29.211 14.790 1.00 21.74 301 ASN B C 1
ATOM 4574 O O . ASN B 1 301 ? -66.677 28.869 15.424 1.00 20.54 301 ASN B O 1
ATOM 4579 N N . LEU B 1 302 ? -65.191 28.488 13.787 1.00 18.17 302 LEU B N 1
ATOM 4580 C CA . LEU B 1 302 ? -65.784 27.208 13.430 1.00 19.49 302 LEU B CA 1
ATOM 4581 C C . LEU B 1 302 ? -65.748 26.223 14.592 1.00 21.24 302 LEU B C 1
ATOM 4582 O O . LEU B 1 302 ? -66.745 25.579 14.916 1.00 23.00 302 LEU B O 1
ATOM 4587 N N . LYS B 1 303 ? -64.575 26.111 15.200 1.00 20.26 303 LYS B N 1
ATOM 4588 C CA . LYS B 1 303 ? -64.357 25.200 16.322 1.00 21.60 303 LYS B CA 1
ATOM 4589 C C . LYS B 1 303 ? -65.297 25.516 17.474 1.00 23.29 303 LYS B C 1
ATOM 4590 O O . LYS B 1 303 ? -65.825 24.618 18.133 1.00 24.04 303 LYS B O 1
ATOM 4596 N N . ARG B 1 304 ? -65.470 26.806 17.727 1.00 20.81 304 ARG B N 1
ATOM 4597 C CA . ARG B 1 304 ? -66.337 27.250 18.815 1.00 19.04 304 ARG B CA 1
ATOM 4598 C C . ARG B 1 304 ? -67.755 26.776 18.565 1.00 24.52 304 ARG B C 1
ATOM 4599 O O . ARG B 1 304 ? -68.362 26.118 19.410 1.00 22.75 304 ARG B O 1
ATOM 4607 N N . ASP B 1 305 ? -68.284 27.075 17.384 1.00 19.51 305 ASP B N 1
ATOM 4608 C CA . ASP B 1 305 ? -69.694 26.814 17.151 1.00 20.78 305 ASP B CA 1
ATOM 4609 C C . ASP B 1 305 ? -70.005 25.344 16.837 1.00 22.71 305 ASP B C 1
ATOM 4610 O O . ASP B 1 305 ? -71.148 24.908 16.963 1.00 24.51 305 ASP B O 1
ATOM 4615 N N . LEU B 1 306 ? -68.988 24.585 16.448 1.00 21.88 306 LEU B N 1
ATOM 4616 C CA . LEU B 1 306 ? -69.134 23.147 16.234 1.00 23.55 306 LEU B CA 1
ATOM 4617 C C . LEU B 1 306 ? -68.683 22.332 17.433 1.00 27.61 306 LEU B C 1
ATOM 4618 O O . LEU B 1 306 ? -68.427 21.138 17.301 1.00 27.96 306 LEU B O 1
ATOM 4623 N N . ALA B 1 307 ? -68.584 22.975 18.591 1.00 25.93 307 ALA B N 1
ATOM 4624 C CA . ALA B 1 307 ? -68.002 22.349 19.775 1.00 29.14 307 ALA B CA 1
ATOM 4625 C C . ALA B 1 307 ? -68.696 21.058 20.189 1.00 32.52 307 ALA B C 1
ATOM 4626 O O . ALA B 1 307 ? -69.903 20.902 20.053 1.00 29.39 307 ALA B O 1
ATOM 4628 N N . LEU B 1 308 ? -67.887 20.144 20.704 1.00 36.89 308 LEU B N 1
ATOM 4629 C CA . LEU B 1 308 ? -68.331 18.862 21.221 1.00 41.76 308 LEU B CA 1
ATOM 4630 C C . LEU B 1 308 ? -69.206 19.026 22.470 1.00 42.57 308 LEU B C 1
ATOM 4631 O O . LEU B 1 308 ? -69.028 19.973 23.246 1.00 39.66 308 LEU B O 1
ATOM 4636 N N . GLU B 1 309 ? -70.140 18.098 22.658 1.00 45.24 309 GLU B N 1
ATOM 4637 C CA . GLU B 1 309 ? -70.960 18.033 23.872 1.00 46.61 309 GLU B CA 1
ATOM 4638 C C . GLU B 1 309 ? -70.139 17.661 25.114 1.00 46.65 309 GLU B C 1
ATOM 4639 O O . GLU B 1 309 ? -69.015 17.163 25.005 1.00 44.53 309 GLU B O 1
ATOM 4645 N N . HIS B 1 310 ? -70.710 17.886 26.295 1.00 41.16 310 HIS B N 1
ATOM 4646 C CA . HIS B 1 310 ? -70.037 17.500 27.535 1.00 41.28 310 HIS B CA 1
ATOM 4647 C C . HIS B 1 310 ? -69.836 15.996 27.660 1.00 44.98 310 HIS B C 1
ATOM 4648 O O . HIS B 1 310 ? -70.754 15.209 27.406 1.00 42.25 310 HIS B O 1
ATOM 4655 N N . HIS B 1 311 ? -68.626 15.620 28.067 1.00 43.25 311 HIS B N 1
ATOM 4656 C CA . HIS B 1 311 ? -68.317 14.253 28.461 1.00 46.49 311 HIS B CA 1
ATOM 4657 C C . HIS B 1 311 ? -67.407 14.267 29.691 1.00 44.81 311 HIS B C 1
ATOM 4658 O O . HIS B 1 311 ? -66.360 14.915 29.689 1.00 46.00 311 HIS B O 1
ATOM 4665 N N . HIS B 1 312 ? -67.822 13.566 30.743 1.00 42.08 312 HIS B N 1
ATOM 4666 C CA . HIS B 1 312 ? -66.979 13.378 31.924 1.00 38.72 312 HIS B CA 1
ATOM 4667 C C . HIS B 1 312 ? -65.761 12.504 31.589 1.00 42.63 312 HIS B C 1
ATOM 4668 O O . HIS B 1 312 ? -65.829 11.636 30.710 1.00 41.11 312 HIS B O 1
ATOM 4675 N N . HIS B 1 313 ? -64.655 12.713 32.303 1.00 40.13 313 HIS B N 1
ATOM 4676 C CA . HIS B 1 313 ? -63.419 11.993 31.998 1.00 41.33 313 HIS B CA 1
ATOM 4677 C C . HIS B 1 313 ? -62.969 11.018 33.089 1.00 41.02 313 HIS B C 1
ATOM 4678 O O . HIS B 1 313 ? -62.058 10.220 32.862 1.00 42.52 313 HIS B O 1
ATOM 4685 N N . HIS B 1 314 ? -63.597 11.081 34.262 1.00 39.46 314 HIS B N 1
ATOM 4686 C CA . HIS B 1 314 ? -63.337 10.108 35.332 1.00 35.74 314 HIS B CA 1
ATOM 4687 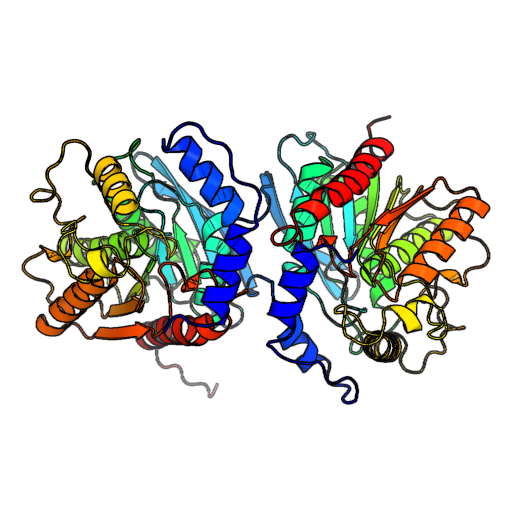C C . HIS B 1 314 ? -64.049 8.785 35.036 1.00 40.61 314 HIS B C 1
ATOM 4688 O O . HIS B 1 314 ? -65.276 8.696 35.136 1.00 36.51 314 HIS B O 1
ATOM 4695 N N . HIS B 1 315 ? -63.279 7.763 34.670 1.00 46.14 315 HIS B N 1
ATOM 4696 C CA . HIS B 1 315 ? -63.853 6.469 34.301 1.00 45.98 315 HIS B CA 1
ATOM 4697 C C . HIS B 1 315 ? -63.509 5.381 35.317 1.00 44.67 315 HIS B C 1
ATOM 4698 O O . HIS B 1 315 ? -64.210 4.366 35.415 1.00 46.91 315 HIS B O 1
#

Foldseek 3Di:
DDDPVVVVVVVLVVPDDDLDDPDDDVVSVVVVCCLQPPAQDADDKDWDWDDDVPDIKIKIKTQGPPADQAFAEEEFEEDDLQADDDCVLCVSLQSLLCHLQSGMYMYIRFDGWPVDAPPRRLVSSLVVLQSCLVCSVVVRHDSLLYEYEYAACRLLSRLLSLVVCVVVVHRDYLEYERHLYQQALDCPDPLQVQAAPCPQPHHNVNNVVSVCGRQPPNDVVNRCSRNVLPPDALAPTHAYEQEAEPRESSRVVSVSSQVNNVVNVHHYHYDYHYPHYGPVSSVCSSPVVSSVVSNVSSVVSNVRSDDD/DPDPVVVVVVVLVVPDDDDDPVDPDVVVVCVVVCPFPHQADADDKDWDWFDDVPDIWIKIKTQHDQADQAFAEEEFEEDDLQADDDCVLCVSLLSLLCHLQSGMYIYIPFDGWPVDAPPRSLVRSLRVLLRCLVCSVVVSHDSLQYAYEYAACRLLSRLLSLVVCVVVVGRDHQEYERHLYQAALDCPDPLLVQAAPPPQPHHNVNNVVSVCGRQPPNDVVNRCSRNVLPDDALAPTHAYEQEAEPRESSRVVSVSVQVRCVVNVRHYHYDYHYPHYGPVSSVCNSPVVSSVVSSVSSHVSNVRSDDDDDDDDD

CATH classification: 3.40.50.1820